Protein AF-P61550-F1 (afdb_monomer)

Secondary structure (DSSP, 8-state):
------------PPPHHHHHHHHHHHHHHHHHS-----PPEEEEEEEETTT--EEEEEEEETTT-SEEEEEEEGGGGSPPPPSSHHHHHT-SSTTTT---HHHHTT-TT-SSTT--TTTHHHHGGG--EEEEETT-SSSGGG-GGGTT-SSGGG--EE-STT--SB-SSEEEEEPPPPSS--TT-SSEEEEEEE-TT-GGGGG-EEEEEEE--SSS--EEEEEEEEEE-S---S---BSS-S--PPP---S--SS--TTS--S---------HHHHHHHHHHHHHHHHHHHHHH-HHHHTEEEEEEESSSP-EEEEE---PPEEESS-------B--EEEEES---EEE-TT--GGGSTTHHHHHTS-EEE--TT-EEEPPTT-EEEETTEEESEEETT--SS-EEEEEEEEE--EEEEHHHHHHTTS-TTSS-----PEETHHHHHHHHSSS--TTS-HHHHHHHHHHHHHHHHHHHHHHHHHHHHHHHHHTT-TT-HHHHHHHHHHHHHHHHHHTTSSEEETTEEEEEEETTEE-S-HHHHHHHHHHHHHHHHHHTS-HHHHHT---HHHHHHHHHHHHHHHHHHHHHHHHHHHHHHHHHHHHHHHHHHHHHHHHHHHHHHH--

Nearest PDB structures (foldseek):
  1lcs-assembly1_A  TM=7.302E-01  e=1.113E-08  Feline leukemia virus strain B/lambda-B1
  1aol-assembly1_A  TM=6.445E-01  e=1.196E-07  Friend murine leukemia virus
  7k75-assembly2_C  TM=4.325E-01  e=1.769E+00  Homo sapiens

Structure (mmCIF, N/CA/C/O backbone):
data_AF-P61550-F1
#
_entry.id   AF-P61550-F1
#
loop_
_atom_site.group_PDB
_atom_site.id
_atom_site.type_symbol
_atom_site.label_atom_id
_atom_site.label_alt_id
_atom_site.label_comp_id
_atom_site.label_asym_id
_atom_site.label_entity_id
_atom_site.label_seq_id
_atom_site.pdbx_PDB_ins_code
_atom_site.Cartn_x
_atom_site.Cartn_y
_atom_site.Cartn_z
_atom_site.occupancy
_atom_site.B_iso_or_equiv
_atom_site.auth_seq_id
_atom_site.auth_comp_id
_atom_site.auth_asym_id
_atom_site.auth_atom_id
_atom_site.pdbx_PDB_model_num
ATOM 1 N N . MET A 1 1 ? 62.932 -19.414 -42.073 1.00 36.44 1 MET A N 1
ATOM 2 C CA . MET A 1 1 ? 62.731 -20.661 -41.301 1.00 36.44 1 MET A CA 1
ATOM 3 C C . MET A 1 1 ? 61.234 -20.916 -41.275 1.00 36.44 1 MET A C 1
ATOM 5 O O . MET A 1 1 ? 60.504 -20.016 -40.884 1.00 36.44 1 MET A O 1
ATOM 9 N N . GLY A 1 2 ? 60.792 -22.019 -41.885 1.00 36.72 2 GLY A N 1
ATOM 10 C CA . GLY A 1 2 ? 59.408 -22.216 -42.334 1.00 36.72 2 GLY A CA 1
ATOM 11 C C . GLY A 1 2 ? 58.386 -22.452 -41.210 1.00 36.72 2 GLY A C 1
ATOM 12 O O . GLY A 1 2 ? 58.769 -22.903 -40.129 1.00 36.72 2 GLY A O 1
ATOM 13 N N . PRO A 1 3 ? 57.094 -22.169 -41.459 1.00 40.44 3 PRO A N 1
ATOM 14 C CA . PRO A 1 3 ? 56.015 -22.375 -40.505 1.00 40.44 3 PRO A CA 1
ATOM 15 C C . PRO A 1 3 ? 55.406 -23.776 -40.689 1.00 40.44 3 PRO A C 1
ATOM 17 O O . PRO A 1 3 ? 54.344 -23.924 -41.279 1.00 40.44 3 PRO A O 1
ATOM 20 N N . GLU A 1 4 ? 56.078 -24.815 -40.191 1.00 41.91 4 GLU A N 1
ATOM 21 C CA . GLU A 1 4 ? 55.542 -26.188 -40.144 1.00 41.91 4 GLU A CA 1
ATOM 22 C C . GLU A 1 4 ? 55.818 -26.856 -38.791 1.00 41.91 4 GLU A C 1
ATOM 24 O O . GLU A 1 4 ? 56.647 -27.742 -38.632 1.00 41.91 4 GLU A O 1
ATOM 29 N N . ALA A 1 5 ? 55.107 -26.388 -37.778 1.00 41.06 5 ALA A N 1
ATOM 30 C CA . ALA A 1 5 ? 54.723 -27.107 -36.566 1.00 41.06 5 ALA A CA 1
ATOM 31 C C . ALA A 1 5 ? 53.674 -26.161 -35.970 1.00 41.06 5 ALA A C 1
ATOM 33 O O . ALA A 1 5 ? 53.954 -24.981 -35.824 1.00 41.06 5 ALA A O 1
ATOM 34 N N . TRP A 1 6 ? 52.404 -26.479 -35.767 1.00 40.50 6 TRP A N 1
ATOM 35 C CA . TRP A 1 6 ? 51.869 -27.478 -34.865 1.00 40.50 6 TRP A CA 1
ATOM 36 C C . TRP A 1 6 ? 50.416 -27.747 -35.293 1.00 40.50 6 TRP A C 1
ATOM 38 O O . TRP A 1 6 ? 49.484 -27.151 -34.764 1.00 40.50 6 TRP A O 1
ATOM 48 N N . VAL A 1 7 ? 50.195 -28.650 -36.246 1.00 39.31 7 VAL A N 1
ATOM 49 C CA . VAL A 1 7 ? 48.870 -29.262 -36.434 1.00 39.31 7 VAL A CA 1
ATOM 50 C C . VAL A 1 7 ? 48.969 -30.667 -35.858 1.00 39.31 7 VAL A C 1
ATOM 52 O O . VAL A 1 7 ? 49.246 -31.628 -36.568 1.00 39.31 7 VAL A O 1
ATOM 55 N N . ARG A 1 8 ? 48.826 -30.797 -34.531 1.00 38.91 8 ARG A N 1
ATOM 56 C CA . ARG A 1 8 ? 48.573 -32.113 -33.931 1.00 38.91 8 ARG A CA 1
ATOM 57 C C . ARG A 1 8 ? 47.081 -32.416 -34.085 1.00 38.91 8 ARG A C 1
ATOM 59 O O . ARG A 1 8 ? 46.269 -31.670 -33.542 1.00 38.91 8 ARG A O 1
ATOM 66 N N . PRO A 1 9 ? 46.701 -33.485 -34.800 1.00 42.38 9 PRO A N 1
ATOM 67 C CA . PRO A 1 9 ? 45.305 -33.852 -34.961 1.00 42.38 9 PRO A CA 1
ATOM 68 C C . PRO A 1 9 ? 44.767 -34.426 -33.646 1.00 42.38 9 PRO A C 1
ATOM 70 O O . PRO A 1 9 ? 45.370 -35.333 -33.068 1.00 42.38 9 PRO A O 1
ATOM 73 N N . LEU A 1 10 ? 43.610 -33.924 -33.203 1.00 39.44 10 LEU A N 1
ATOM 74 C CA . LEU A 1 10 ? 42.775 -34.537 -32.167 1.00 39.44 10 LEU A CA 1
ATOM 75 C C . LEU A 1 10 ? 42.282 -35.908 -32.681 1.00 39.44 10 LEU A C 1
ATOM 77 O O . LEU A 1 10 ? 41.169 -36.065 -33.174 1.00 39.44 10 LEU A O 1
ATOM 81 N N . LYS A 1 11 ? 43.145 -36.925 -32.633 1.00 41.56 11 LYS A N 1
ATOM 82 C CA . LYS A 1 11 ? 42.772 -38.323 -32.860 1.00 41.56 11 LYS A CA 1
ATOM 83 C C . LYS A 1 11 ? 42.273 -38.901 -31.546 1.00 41.56 11 LYS A C 1
ATOM 85 O O . LYS A 1 11 ? 43.069 -39.439 -30.795 1.00 41.56 11 LYS A O 1
ATOM 90 N N . THR A 1 12 ? 40.971 -38.784 -31.315 1.00 46.16 12 THR A N 1
ATOM 91 C CA . THR A 1 12 ? 40.093 -39.863 -30.826 1.00 46.16 12 THR A CA 1
ATOM 92 C C . THR A 1 12 ? 38.707 -39.265 -30.616 1.00 46.16 12 THR A C 1
ATOM 94 O O . THR A 1 12 ? 38.490 -38.522 -29.662 1.00 46.16 12 THR A O 1
ATOM 97 N N . ALA A 1 13 ? 37.767 -39.576 -31.510 1.00 52.78 13 ALA A N 1
ATOM 98 C CA . ALA A 1 13 ? 36.353 -39.370 -31.224 1.00 52.78 13 ALA A CA 1
ATOM 99 C C . ALA A 1 13 ? 35.966 -40.277 -30.034 1.00 52.78 13 ALA A C 1
ATOM 101 O O . ALA A 1 13 ? 36.352 -41.453 -30.045 1.00 52.78 13 ALA A O 1
ATOM 102 N N . PRO A 1 14 ? 35.262 -39.767 -29.005 1.00 48.78 14 PRO A N 1
ATOM 103 C CA . PRO A 1 14 ? 34.853 -40.581 -27.867 1.00 48.78 14 PRO A CA 1
ATOM 104 C C . PRO A 1 14 ? 33.946 -41.717 -28.345 1.00 48.78 14 PRO A C 1
ATOM 106 O O . PRO A 1 14 ? 33.090 -41.533 -29.217 1.00 48.78 14 PRO A O 1
ATOM 109 N N . LYS A 1 15 ? 34.162 -42.919 -27.803 1.00 64.88 15 LYS A N 1
ATOM 110 C CA . LYS A 1 15 ? 33.383 -44.109 -28.175 1.00 64.88 15 LYS A CA 1
ATOM 111 C C . LYS A 1 15 ? 31.898 -43.842 -27.879 1.00 64.88 15 LYS A C 1
ATOM 113 O O . LYS A 1 15 ? 31.600 -43.184 -26.885 1.00 64.88 15 LYS A O 1
ATOM 118 N N . PRO A 1 16 ? 30.946 -44.371 -28.669 1.00 65.56 16 PRO A N 1
ATOM 119 C CA . PRO A 1 16 ? 29.524 -44.008 -28.578 1.00 65.56 16 PRO A CA 1
ATOM 120 C C . PRO A 1 16 ? 28.910 -44.147 -27.171 1.00 65.56 16 PRO A C 1
ATOM 122 O O . PRO A 1 16 ? 28.016 -43.383 -26.814 1.00 65.56 16 PRO A O 1
ATOM 125 N N . GLY A 1 17 ? 29.426 -45.048 -26.326 1.00 72.06 17 GLY A N 1
ATOM 126 C CA . GLY A 1 17 ? 28.998 -45.166 -24.925 1.00 72.06 17 GLY A CA 1
ATOM 127 C C . GLY A 1 17 ? 29.386 -43.982 -24.022 1.00 72.06 17 GLY A C 1
ATOM 128 O O . GLY A 1 17 ? 28.660 -43.671 -23.079 1.00 72.06 17 GLY A O 1
ATOM 129 N N . GLU A 1 18 ? 30.493 -43.291 -24.305 1.00 71.06 18 GLU A N 1
ATOM 130 C CA . GLU A 1 18 ? 30.941 -42.111 -23.549 1.00 71.06 18 GLU A CA 1
ATOM 131 C C . GLU A 1 18 ? 30.095 -40.881 -23.882 1.00 71.06 18 GLU A C 1
ATOM 133 O O . GLU A 1 18 ? 29.725 -40.136 -22.977 1.00 71.06 18 GLU A O 1
ATOM 138 N N . ALA A 1 19 ? 29.706 -40.714 -25.151 1.00 76.50 19 ALA A N 1
ATOM 139 C CA . ALA A 1 19 ? 28.818 -39.633 -25.575 1.00 76.50 19 ALA A CA 1
ATOM 140 C C . ALA A 1 19 ? 27.434 -39.740 -24.912 1.00 76.50 19 ALA A C 1
ATOM 142 O O . ALA A 1 19 ? 26.916 -38.745 -24.411 1.00 76.50 19 ALA A O 1
ATOM 143 N N . ILE A 1 20 ? 26.865 -40.949 -24.829 1.00 81.00 20 ILE A N 1
ATOM 144 C CA . ILE A 1 20 ? 25.572 -41.173 -24.161 1.00 81.00 20 ILE A CA 1
ATOM 145 C C . ILE A 1 20 ? 25.673 -40.869 -22.663 1.00 81.00 20 ILE A C 1
ATOM 147 O O . ILE A 1 20 ? 24.801 -40.188 -22.128 1.00 81.00 20 ILE A O 1
ATOM 151 N N . ARG A 1 21 ? 26.743 -41.312 -21.985 1.00 78.31 21 ARG A N 1
ATOM 152 C CA . ARG A 1 21 ? 26.976 -40.969 -20.571 1.00 78.31 21 ARG A CA 1
ATOM 153 C C . ARG A 1 21 ? 27.122 -39.467 -20.365 1.00 78.31 21 ARG A C 1
ATOM 155 O O . ARG A 1 21 ? 26.564 -38.956 -19.403 1.00 78.31 21 ARG A O 1
ATOM 162 N N . LEU A 1 22 ? 27.824 -38.769 -21.258 1.00 80.44 22 LEU A N 1
ATOM 163 C CA . LEU A 1 22 ? 27.987 -37.319 -21.183 1.00 80.44 22 LEU A CA 1
ATOM 164 C C . LEU A 1 22 ? 26.644 -36.600 -21.363 1.00 80.44 22 LEU A C 1
ATOM 166 O O . LEU A 1 22 ? 26.323 -35.723 -20.573 1.00 80.44 22 LEU A O 1
ATOM 170 N N . ILE A 1 23 ? 25.828 -37.008 -22.340 1.00 81.62 23 ILE A N 1
ATOM 171 C CA . ILE A 1 23 ? 24.492 -36.436 -22.568 1.00 81.62 23 ILE A CA 1
ATOM 172 C C . ILE A 1 23 ? 23.581 -36.690 -21.364 1.00 81.62 23 ILE A C 1
ATOM 174 O O . ILE A 1 23 ? 22.913 -35.765 -20.919 1.00 81.62 23 ILE A O 1
ATOM 178 N N . LEU A 1 24 ? 23.581 -37.904 -20.798 1.00 81.12 24 LEU A N 1
ATOM 179 C CA . LEU A 1 24 ? 22.814 -38.220 -19.588 1.00 81.12 24 LEU A CA 1
ATOM 180 C C . LEU A 1 24 ? 23.301 -37.422 -18.379 1.00 81.12 24 LEU A C 1
ATOM 182 O O . LEU A 1 24 ? 22.481 -36.962 -17.595 1.00 81.12 24 LEU A O 1
ATOM 186 N N . PHE A 1 25 ? 24.614 -37.234 -18.236 1.00 78.81 25 PHE A N 1
ATOM 187 C CA . PHE A 1 25 ? 25.193 -36.436 -17.159 1.00 78.81 25 PHE A CA 1
ATOM 188 C C . PHE A 1 25 ? 24.867 -34.950 -17.318 1.00 78.81 25 PHE A C 1
ATOM 190 O O . PHE A 1 25 ? 24.586 -34.299 -16.322 1.00 78.81 25 PHE A O 1
ATOM 197 N N . ILE A 1 26 ? 24.849 -34.421 -18.547 1.00 77.38 26 ILE A N 1
ATOM 198 C CA . ILE A 1 26 ? 24.396 -33.057 -18.856 1.00 77.38 26 ILE A CA 1
ATOM 199 C C . ILE A 1 26 ? 22.892 -32.925 -18.596 1.00 77.38 26 ILE A C 1
ATOM 201 O O . ILE A 1 26 ? 22.472 -31.960 -17.979 1.00 77.38 26 ILE A O 1
ATOM 205 N N . TYR A 1 27 ? 22.071 -33.900 -18.992 1.00 72.69 27 TYR A N 1
ATOM 206 C CA . TYR A 1 27 ? 20.633 -33.879 -18.706 1.00 72.69 27 TYR A CA 1
ATOM 207 C C . TYR A 1 27 ? 20.355 -33.936 -17.200 1.00 72.69 27 TYR A C 1
ATOM 209 O O . TYR A 1 27 ? 19.567 -33.143 -16.693 1.00 72.69 27 TYR A O 1
ATOM 217 N N . LEU A 1 28 ? 21.025 -34.835 -16.472 1.00 70.56 28 LEU A N 1
ATOM 218 C CA . LEU A 1 28 ? 20.901 -34.954 -15.020 1.00 70.56 28 LEU A CA 1
ATOM 219 C C . LEU A 1 28 ? 21.449 -33.715 -14.312 1.00 70.56 28 LEU A C 1
ATOM 221 O O . LEU A 1 28 ? 20.806 -33.233 -13.392 1.00 70.56 28 LEU A O 1
ATOM 225 N N . SER A 1 29 ? 22.581 -33.152 -14.736 1.00 64.75 29 SER A N 1
ATOM 226 C CA . SER A 1 29 ? 23.113 -31.933 -14.123 1.00 64.75 29 SER A CA 1
ATOM 227 C C . SER A 1 29 ? 22.269 -30.706 -14.466 1.00 64.75 29 SER A C 1
ATOM 229 O O . SER A 1 29 ? 22.030 -29.895 -13.588 1.00 64.75 29 SER A O 1
ATOM 231 N N . CYS A 1 30 ? 21.710 -30.579 -15.668 1.00 63.09 30 CYS A N 1
ATOM 232 C CA . CYS A 1 30 ? 20.816 -29.467 -16.000 1.00 63.09 30 CYS A CA 1
ATOM 233 C C . CYS A 1 30 ? 19.449 -29.555 -15.299 1.00 63.09 30 CYS A C 1
ATOM 235 O O . CYS A 1 30 ? 18.887 -28.512 -14.980 1.00 63.09 30 CYS A O 1
ATOM 237 N N . PHE A 1 31 ? 18.918 -30.756 -15.030 1.00 54.28 31 PHE A N 1
ATOM 238 C CA . PHE A 1 31 ? 17.661 -30.920 -14.280 1.00 54.28 31 PHE A CA 1
ATOM 239 C C . PHE A 1 31 ? 17.844 -30.956 -12.755 1.00 54.28 31 PHE A C 1
ATOM 241 O O . PHE A 1 31 ? 16.927 -30.566 -12.036 1.00 54.28 31 PHE A O 1
ATOM 248 N N . PHE A 1 32 ? 18.995 -31.423 -12.257 1.00 39.72 32 PHE A N 1
ATOM 249 C CA . PHE A 1 32 ? 19.267 -31.592 -10.823 1.00 39.72 32 PHE A CA 1
ATOM 250 C C . PHE A 1 32 ? 20.374 -30.699 -10.270 1.00 39.72 32 PHE A C 1
ATOM 252 O O . PHE A 1 32 ? 20.683 -30.836 -9.089 1.00 39.72 32 PHE A O 1
ATOM 259 N N . LEU A 1 33 ? 20.969 -29.779 -11.038 1.00 39.16 33 LEU A N 1
ATOM 260 C CA . LEU A 1 33 ? 21.680 -28.662 -10.419 1.00 39.16 33 LEU A CA 1
ATOM 261 C C . LEU A 1 33 ? 20.640 -27.960 -9.547 1.00 39.16 33 LEU A C 1
ATOM 263 O O . LEU A 1 33 ? 19.680 -27.406 -10.094 1.00 39.16 33 LEU A O 1
ATOM 267 N N . PRO A 1 34 ? 20.781 -27.987 -8.209 1.00 38.75 34 PRO A N 1
ATOM 268 C CA . PRO A 1 34 ? 19.988 -27.103 -7.398 1.00 38.75 34 PRO A CA 1
ATOM 269 C C . PRO A 1 34 ? 20.485 -25.724 -7.803 1.00 38.75 34 PRO A C 1
ATOM 271 O O . PRO A 1 34 ? 21.567 -25.290 -7.404 1.00 38.75 34 PRO A O 1
ATOM 274 N N . VAL A 1 35 ? 19.717 -25.041 -8.648 1.00 39.84 35 VAL A N 1
ATOM 275 C CA . VAL A 1 35 ? 19.732 -23.591 -8.659 1.00 39.84 35 VAL A CA 1
ATOM 276 C C . VAL A 1 35 ? 19.364 -23.244 -7.226 1.00 39.84 35 VAL A C 1
ATOM 278 O O . VAL A 1 35 ? 18.197 -23.225 -6.852 1.00 39.84 35 VAL A O 1
ATOM 281 N N . MET A 1 36 ? 20.380 -23.077 -6.381 1.00 30.58 36 MET A N 1
ATOM 282 C CA . MET A 1 36 ? 20.236 -22.481 -5.070 1.00 30.58 36 MET A CA 1
ATOM 283 C C . MET A 1 36 ? 19.961 -20.998 -5.309 1.00 30.58 36 MET A C 1
ATOM 285 O O . MET A 1 36 ? 20.756 -20.135 -4.953 1.00 30.58 36 MET A O 1
ATOM 289 N N . SER A 1 37 ? 18.824 -20.681 -5.933 1.00 45.16 37 SER A N 1
ATOM 290 C CA . SER A 1 37 ? 18.130 -19.460 -5.583 1.00 45.16 37 SER A CA 1
ATOM 291 C C . SER A 1 37 ? 17.804 -19.651 -4.113 1.00 45.16 37 SER A C 1
ATOM 293 O O . SER A 1 37 ? 16.988 -20.503 -3.765 1.00 45.16 37 SER A O 1
ATOM 295 N N . SER A 1 38 ? 18.527 -18.965 -3.232 1.00 51.50 38 SER A N 1
ATOM 296 C CA . SER A 1 38 ? 18.172 -18.914 -1.822 1.00 51.50 38 SER A CA 1
ATOM 297 C C . SER A 1 38 ? 16.704 -18.503 -1.746 1.00 51.50 38 SER A C 1
ATOM 299 O O . SER A 1 38 ? 16.388 -17.352 -2.051 1.00 51.50 38 SER A O 1
ATOM 301 N N . GLU A 1 39 ? 15.811 -19.443 -1.428 1.00 56.12 39 GLU A N 1
ATOM 302 C CA . GLU A 1 39 ? 14.389 -19.141 -1.312 1.00 56.12 39 GLU A CA 1
ATOM 303 C C . GLU A 1 39 ? 14.240 -17.986 -0.317 1.00 56.12 39 GLU A C 1
ATOM 305 O O . GLU A 1 39 ? 14.756 -18.073 0.811 1.00 56.12 39 GLU A O 1
ATOM 310 N N . PRO A 1 40 ? 13.615 -16.868 -0.725 1.00 64.56 40 PRO A N 1
ATOM 311 C CA . PRO A 1 40 ? 13.537 -15.697 0.122 1.00 64.56 40 PRO A CA 1
ATOM 312 C C . PRO A 1 40 ? 12.854 -16.059 1.442 1.00 64.56 40 PRO A C 1
ATOM 314 O O . PRO A 1 40 ? 11.851 -16.777 1.500 1.00 64.56 40 PRO A O 1
ATOM 317 N N . SER A 1 41 ? 13.438 -15.568 2.531 1.00 72.25 41 SER A N 1
ATOM 318 C CA . SER A 1 41 ? 12.784 -15.590 3.835 1.00 72.25 41 SER A CA 1
ATOM 319 C C . SER A 1 41 ? 11.905 -14.349 3.948 1.00 72.25 41 SER A C 1
ATOM 321 O O . SER A 1 41 ? 12.271 -13.272 3.480 1.00 72.25 41 SER A O 1
ATOM 323 N N . TYR A 1 42 ? 10.748 -14.503 4.570 1.00 81.69 42 TYR A N 1
ATOM 324 C CA . TYR A 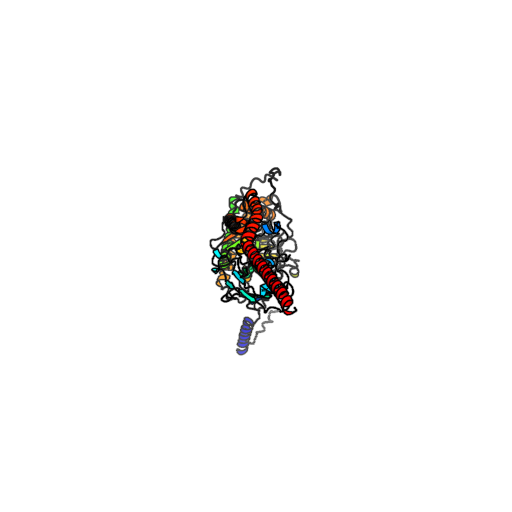1 42 ? 9.720 -13.494 4.769 1.00 81.69 42 TYR A CA 1
ATOM 325 C C . TYR A 1 42 ? 9.399 -13.363 6.256 1.00 81.69 42 TYR A C 1
ATOM 327 O O . TYR A 1 42 ? 9.543 -14.308 7.028 1.00 81.69 42 TYR A O 1
ATOM 335 N N . SER A 1 43 ? 8.961 -12.177 6.652 1.00 84.56 43 SER A N 1
ATOM 336 C CA . SER A 1 43 ? 8.356 -11.889 7.943 1.00 84.56 43 SER A CA 1
ATOM 337 C C . SER A 1 43 ? 6.869 -11.672 7.741 1.00 84.56 43 SER A C 1
ATOM 339 O O . SER A 1 43 ? 6.464 -10.800 6.976 1.00 84.56 43 SER A O 1
ATOM 341 N N . PHE A 1 44 ? 6.051 -12.447 8.428 1.00 90.69 44 PHE A N 1
ATOM 342 C CA . PHE A 1 44 ? 4.632 -12.186 8.550 1.00 90.69 44 PHE A CA 1
ATOM 343 C C . PHE A 1 44 ? 4.396 -11.384 9.825 1.00 90.69 44 PHE A C 1
ATOM 345 O O . PHE A 1 44 ? 4.855 -11.761 10.903 1.00 90.69 44 PHE A O 1
ATOM 352 N N . LEU A 1 45 ? 3.695 -10.264 9.693 1.00 90.12 45 LEU A N 1
ATOM 353 C CA . LEU A 1 45 ? 3.361 -9.353 10.777 1.00 90.12 45 LEU A CA 1
ATOM 354 C C . LEU A 1 45 ? 1.859 -9.394 11.016 1.00 90.12 45 LEU A C 1
ATOM 356 O O . LEU A 1 45 ? 1.092 -9.182 10.083 1.00 90.12 45 LEU A O 1
ATOM 360 N N . LEU A 1 46 ? 1.465 -9.619 1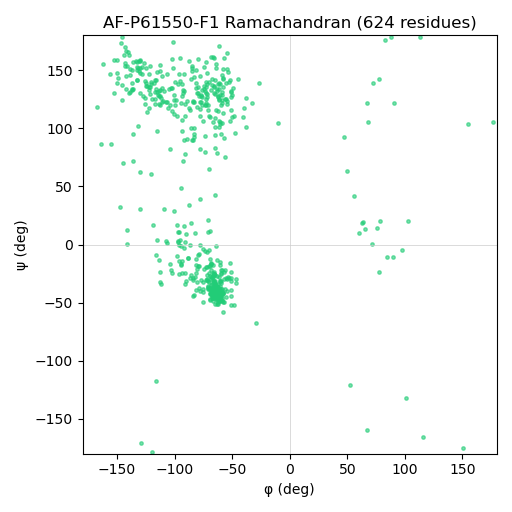2.264 1.00 92.06 46 LEU A N 1
ATOM 361 C CA . LEU A 1 46 ? 0.109 -9.427 12.756 1.00 92.06 46 LEU A CA 1
ATOM 362 C C . LEU A 1 46 ? 0.069 -8.088 13.495 1.00 92.06 46 LEU A C 1
ATOM 364 O O . LEU A 1 46 ? 0.710 -7.936 14.536 1.00 92.06 46 LEU A O 1
ATOM 368 N N . THR A 1 47 ? -0.652 -7.113 12.954 1.00 87.19 47 THR A N 1
ATOM 369 C CA . THR A 1 47 ? -0.707 -5.737 13.459 1.00 87.19 47 THR A CA 1
ATOM 370 C C . THR A 1 47 ? -2.125 -5.315 13.814 1.00 87.19 47 THR A C 1
ATOM 372 O O . THR A 1 47 ? -3.103 -5.795 13.251 1.00 87.19 47 THR A O 1
ATOM 375 N N . SER A 1 48 ? -2.250 -4.375 14.743 1.00 83.12 48 SER A N 1
ATOM 376 C CA . SER A 1 48 ? -3.487 -3.643 14.994 1.00 83.12 48 SER A CA 1
ATOM 377 C C . SER A 1 48 ? -3.878 -2.852 13.750 1.00 83.12 48 SER A C 1
ATOM 379 O O . SER A 1 48 ? -3.084 -2.045 13.266 1.00 83.12 48 SER A O 1
ATOM 381 N N . PHE A 1 49 ? -5.112 -3.032 13.279 1.00 80.12 49 PHE A N 1
ATOM 382 C CA . PHE A 1 49 ? -5.647 -2.255 12.159 1.00 80.12 49 PHE A CA 1
ATOM 383 C C . PHE A 1 49 ? -5.722 -0.757 12.492 1.00 80.12 49 PHE A C 1
ATOM 385 O O . PHE A 1 49 ? -5.461 0.095 11.650 1.00 80.12 49 PHE A O 1
ATOM 392 N N . THR A 1 50 ? -6.054 -0.424 13.742 1.00 68.00 50 THR A N 1
ATOM 393 C CA . THR A 1 50 ? -6.275 0.960 14.178 1.00 68.00 50 THR A CA 1
ATOM 394 C C . THR A 1 50 ? -4.981 1.690 14.521 1.00 68.00 50 THR A C 1
ATOM 396 O O . THR A 1 50 ? -4.819 2.844 14.134 1.00 68.00 50 THR A O 1
ATOM 399 N N . THR A 1 51 ? -4.056 1.033 15.230 1.00 67.31 51 THR A N 1
ATOM 400 C CA . THR A 1 51 ? -2.831 1.673 15.752 1.00 67.31 51 THR A CA 1
ATOM 401 C C . THR A 1 51 ? -1.566 1.330 14.964 1.00 67.31 51 THR A C 1
ATOM 403 O O . THR A 1 51 ? -0.542 1.986 15.131 1.00 67.31 51 THR A O 1
ATOM 406 N N . GLY A 1 52 ? -1.583 0.281 14.135 1.00 70.44 52 GLY A N 1
ATOM 407 C CA . GLY A 1 52 ? -0.385 -0.257 13.479 1.00 70.44 52 GLY A CA 1
ATOM 408 C C . GLY A 1 52 ? 0.579 -0.999 14.409 1.00 70.44 52 GLY A C 1
ATOM 409 O O . GLY A 1 52 ? 1.605 -1.501 13.950 1.00 70.44 52 GLY A O 1
ATOM 410 N N . ARG A 1 53 ? 0.264 -1.114 15.707 1.00 77.56 53 ARG A N 1
ATOM 411 C CA . ARG A 1 53 ? 1.070 -1.862 16.679 1.00 77.56 53 ARG A CA 1
ATOM 412 C C . ARG A 1 53 ? 1.195 -3.326 16.261 1.00 77.56 53 ARG A C 1
ATOM 414 O O . ARG A 1 53 ? 0.189 -3.975 16.008 1.00 77.56 53 ARG A O 1
ATOM 421 N N . VAL A 1 54 ? 2.411 -3.866 16.255 1.00 84.00 54 VAL A N 1
ATOM 422 C CA . VAL A 1 54 ? 2.648 -5.299 16.021 1.00 84.00 54 VAL A CA 1
ATOM 423 C C . VAL A 1 54 ? 2.213 -6.092 17.256 1.00 84.00 54 VAL A C 1
ATOM 425 O O . VAL A 1 54 ? 2.726 -5.866 18.352 1.00 84.00 54 VAL A O 1
ATOM 428 N N . PHE A 1 55 ? 1.262 -7.008 17.080 1.00 85.81 55 PHE A N 1
ATOM 429 C CA . PHE A 1 55 ? 0.825 -7.965 18.098 1.00 85.81 55 PHE A CA 1
ATOM 430 C C . PHE A 1 55 ? 1.730 -9.194 18.130 1.00 85.81 55 PHE A C 1
ATOM 432 O O . PHE A 1 55 ? 2.131 -9.640 19.201 1.00 85.81 55 PHE A O 1
ATOM 439 N N . ALA A 1 56 ? 2.066 -9.717 16.951 1.00 89.69 56 ALA A N 1
ATOM 440 C CA . ALA A 1 56 ? 2.982 -10.833 16.781 1.00 89.69 56 ALA A CA 1
ATOM 441 C C . ALA A 1 56 ? 3.662 -10.767 15.417 1.00 89.69 56 ALA A C 1
ATOM 443 O O . ALA A 1 56 ? 3.164 -10.155 14.471 1.00 89.69 56 ALA A O 1
ATOM 444 N N . ASN A 1 57 ? 4.803 -11.431 15.310 1.00 91.38 57 ASN A N 1
ATOM 445 C CA . ASN A 1 57 ? 5.481 -11.660 14.051 1.00 91.38 57 ASN A CA 1
ATOM 446 C C . ASN A 1 57 ? 5.963 -13.109 13.979 1.00 91.38 57 ASN A C 1
ATOM 448 O O . ASN A 1 57 ? 6.115 -13.787 14.991 1.00 91.38 57 ASN A O 1
ATOM 452 N N . THR A 1 58 ? 6.169 -13.598 12.766 1.00 89.94 58 THR A N 1
ATOM 453 C CA . THR A 1 58 ? 6.730 -14.926 12.533 1.00 89.94 58 THR A CA 1
ATOM 454 C C . THR A 1 58 ? 7.512 -14.922 11.233 1.00 89.94 58 THR A C 1
ATOM 456 O O . THR A 1 58 ? 7.193 -14.176 10.306 1.00 89.94 58 THR A O 1
ATOM 459 N N . THR A 1 59 ? 8.570 -15.719 11.167 1.00 87.25 59 THR A N 1
ATOM 460 C CA . THR A 1 59 ? 9.375 -15.852 9.957 1.00 87.25 59 THR A CA 1
ATOM 461 C C . THR A 1 59 ? 8.908 -17.062 9.162 1.00 87.25 59 THR A C 1
ATOM 463 O O . THR A 1 59 ? 8.565 -18.108 9.706 1.00 87.25 59 THR A O 1
ATOM 466 N N . TRP A 1 60 ? 8.881 -16.919 7.846 1.00 83.75 60 TRP A N 1
ATOM 467 C CA . TRP A 1 60 ? 8.477 -17.969 6.927 1.00 83.75 60 TRP A CA 1
ATOM 468 C C . TRP A 1 60 ? 9.406 -17.969 5.727 1.00 83.75 60 TRP A C 1
ATOM 470 O O . TRP A 1 60 ? 9.670 -16.921 5.146 1.00 83.75 60 TRP A O 1
ATOM 480 N N . ARG A 1 61 ? 9.918 -19.133 5.346 1.00 78.44 61 ARG A N 1
ATOM 481 C CA . ARG A 1 61 ? 10.748 -19.279 4.150 1.00 78.44 61 ARG A CA 1
ATOM 482 C C . ARG A 1 61 ? 9.883 -19.876 3.049 1.00 78.44 61 ARG A C 1
ATOM 484 O O . ARG A 1 61 ? 9.142 -20.822 3.313 1.00 78.44 61 ARG A O 1
ATOM 491 N N . ALA A 1 62 ? 9.965 -19.323 1.838 1.00 72.19 62 ALA A N 1
ATOM 492 C CA . ALA A 1 62 ? 9.324 -19.960 0.690 1.00 72.19 62 ALA A CA 1
ATOM 493 C C . ALA A 1 62 ? 9.784 -21.422 0.570 1.00 72.19 62 ALA A C 1
ATOM 495 O O . ALA A 1 62 ? 10.866 -21.754 1.038 1.00 72.19 62 ALA A O 1
ATOM 496 N N . GLY A 1 63 ? 8.914 -22.303 0.073 1.00 73.75 63 GLY A N 1
ATOM 497 C CA . GLY A 1 63 ? 9.203 -23.735 -0.086 1.00 73.75 63 GLY A CA 1
ATOM 498 C C . GLY A 1 63 ? 9.138 -24.594 1.187 1.00 73.75 63 GLY A C 1
ATOM 499 O O . GLY A 1 63 ? 8.860 -25.787 1.085 1.00 73.75 63 GLY A O 1
ATOM 500 N N . THR A 1 64 ? 9.308 -24.033 2.392 1.00 77.81 64 THR A N 1
ATOM 501 C CA . THR A 1 64 ? 9.425 -24.853 3.620 1.00 77.81 64 THR A CA 1
ATOM 502 C C . THR A 1 64 ? 8.095 -25.267 4.246 1.00 77.81 64 THR A C 1
ATOM 504 O O . THR A 1 64 ? 8.016 -26.322 4.872 1.00 77.81 64 THR A O 1
ATOM 507 N N . SER A 1 65 ? 7.043 -24.459 4.101 1.00 82.38 65 SER A N 1
ATOM 508 C CA . SER A 1 65 ? 5.716 -24.745 4.657 1.00 82.38 65 SER A CA 1
ATOM 509 C C . SER A 1 65 ? 4.611 -24.163 3.783 1.00 82.38 65 SER A C 1
ATOM 511 O O . SER A 1 65 ? 4.742 -23.054 3.263 1.00 82.38 65 SER A O 1
ATOM 513 N N . LYS A 1 66 ? 3.490 -24.886 3.673 1.00 86.81 66 LYS A N 1
ATOM 514 C CA . LYS A 1 66 ? 2.271 -24.421 2.986 1.00 86.81 66 LYS A CA 1
ATOM 515 C C . LYS A 1 66 ? 1.434 -23.451 3.828 1.00 86.81 66 LYS A C 1
ATOM 517 O O . LYS A 1 66 ? 0.467 -22.896 3.315 1.00 86.81 66 LYS A O 1
ATOM 522 N N . GLU A 1 67 ? 1.784 -23.269 5.100 1.00 91.19 67 GLU A N 1
ATOM 523 C CA . GLU A 1 67 ? 1.020 -22.476 6.065 1.00 91.19 67 GLU A CA 1
ATOM 524 C C . GLU A 1 67 ? 1.947 -21.716 7.026 1.00 91.19 67 GLU A C 1
ATOM 526 O O . GLU A 1 67 ? 3.077 -22.139 7.293 1.00 91.19 67 GLU A O 1
ATOM 531 N N . VAL A 1 68 ? 1.456 -20.596 7.559 1.00 92.12 68 VAL A N 1
ATOM 532 C CA . VAL A 1 68 ? 2.154 -19.762 8.550 1.00 92.12 68 VAL A CA 1
ATOM 533 C C . VAL A 1 68 ? 1.242 -19.551 9.740 1.00 92.12 68 VAL A C 1
ATOM 535 O O . VAL A 1 68 ? 0.113 -19.118 9.558 1.00 92.12 68 VAL A O 1
ATOM 538 N N . SER A 1 69 ? 1.712 -19.830 10.953 1.00 93.75 69 SER A N 1
ATOM 539 C CA . SER A 1 69 ? 0.886 -19.697 12.156 1.00 93.75 69 SER A CA 1
ATOM 540 C C . SER A 1 69 ? 1.446 -18.663 13.127 1.00 93.75 69 SER A C 1
ATOM 542 O O . SER A 1 69 ? 2.652 -18.609 13.364 1.00 93.75 69 SER A O 1
ATOM 544 N N . PHE A 1 70 ? 0.551 -17.869 13.708 1.00 93.88 70 PHE A N 1
ATOM 545 C CA . PHE A 1 70 ? 0.813 -16.961 14.817 1.00 93.88 70 PHE A CA 1
ATOM 546 C C . PHE A 1 70 ? 0.229 -17.552 16.093 1.00 93.88 70 PHE A C 1
ATOM 548 O O . PHE A 1 70 ? -0.930 -17.962 16.092 1.00 93.88 70 PHE A O 1
ATOM 555 N N . ALA A 1 71 ? 0.996 -17.532 17.179 1.00 91.62 71 ALA A N 1
ATOM 556 C CA . ALA A 1 71 ? 0.477 -17.763 18.520 1.00 91.62 71 ALA A CA 1
ATOM 557 C C . ALA A 1 71 ? 0.294 -16.408 19.206 1.00 91.62 71 ALA A C 1
ATOM 559 O O . ALA A 1 71 ? 1.259 -15.658 19.356 1.00 91.62 71 ALA A O 1
ATOM 560 N N . VAL A 1 72 ? -0.935 -16.088 19.600 1.00 91.25 72 VAL A N 1
ATOM 561 C CA . VAL A 1 72 ? -1.260 -14.857 20.332 1.00 91.25 72 VAL A CA 1
ATOM 562 C C . VAL A 1 72 ? -2.286 -15.140 21.415 1.00 91.25 72 VAL A C 1
ATOM 564 O O . VAL A 1 72 ? -2.941 -16.174 21.400 1.00 91.25 72 VAL A O 1
ATOM 567 N N . ASP A 1 73 ? -2.430 -14.227 22.367 1.00 88.56 73 ASP A N 1
ATOM 568 C CA . ASP A 1 73 ? -3.540 -14.262 23.314 1.00 88.56 73 ASP A CA 1
ATOM 569 C C . ASP A 1 73 ? -4.688 -13.389 22.792 1.00 88.56 73 ASP A C 1
ATOM 571 O O . ASP A 1 73 ? -4.441 -12.282 22.302 1.00 88.56 73 ASP A O 1
ATOM 575 N N . LEU A 1 74 ? -5.936 -13.859 22.911 1.00 88.69 74 LEU A N 1
ATOM 576 C CA . LEU A 1 74 ? -7.130 -13.113 22.491 1.00 88.69 74 LEU A CA 1
ATOM 577 C C . LEU A 1 74 ? -7.161 -11.696 23.074 1.00 88.69 74 LEU A C 1
ATOM 579 O O . LEU A 1 74 ? -7.504 -10.753 22.367 1.00 88.69 74 LEU A O 1
ATOM 583 N N . CYS A 1 75 ? -6.741 -11.536 24.330 1.00 83.12 75 CYS A N 1
ATOM 584 C CA . CYS A 1 75 ? -6.662 -10.248 25.011 1.00 83.12 75 CYS A CA 1
ATOM 585 C C . CYS A 1 75 ? -5.737 -9.255 24.289 1.00 83.12 75 CYS A C 1
ATOM 587 O O . CYS A 1 75 ? -6.045 -8.070 24.220 1.00 83.12 75 CYS A O 1
ATOM 589 N N . VAL A 1 76 ? -4.614 -9.714 23.725 1.00 84.12 76 VAL A N 1
ATOM 590 C CA . VAL A 1 76 ? -3.615 -8.836 23.084 1.00 84.12 76 VAL A CA 1
ATOM 591 C C . VAL A 1 76 ? -4.171 -8.151 21.833 1.00 84.12 76 VAL A C 1
ATOM 593 O O . VAL A 1 76 ? -3.700 -7.072 21.476 1.00 84.12 76 VAL A O 1
ATOM 596 N N . LEU A 1 77 ? -5.179 -8.747 21.190 1.00 86.00 77 LEU A N 1
ATOM 597 C CA . LEU A 1 77 ? -5.827 -8.180 20.007 1.00 86.00 77 LEU A CA 1
ATOM 598 C C . LEU A 1 77 ? -6.727 -6.983 20.341 1.00 86.00 77 LEU A C 1
ATOM 600 O O . LEU A 1 77 ? -7.036 -6.191 19.449 1.00 86.00 77 LEU A O 1
ATOM 604 N N . PHE A 1 78 ? -7.139 -6.831 21.601 1.00 78.75 78 PHE A N 1
ATOM 605 C CA . PHE A 1 78 ? -7.930 -5.694 22.058 1.00 78.75 78 PHE A CA 1
ATOM 606 C C . PHE A 1 78 ? -7.001 -4.590 22.589 1.00 78.75 78 PHE A C 1
ATOM 608 O O . PHE A 1 78 ? -6.099 -4.862 23.388 1.00 78.75 78 PHE A O 1
ATOM 615 N N . PRO A 1 79 ? -7.172 -3.335 22.143 1.00 63.69 79 PRO A N 1
ATOM 616 C CA . PRO A 1 79 ? -6.381 -2.221 22.648 1.00 63.69 79 PRO A CA 1
ATOM 617 C C . PRO A 1 79 ? -6.646 -1.975 24.137 1.00 63.69 79 PRO A C 1
ATOM 619 O O . PRO A 1 79 ? -7.724 -2.256 24.660 1.00 63.69 79 PRO A O 1
ATOM 622 N N . GLU A 1 80 ? -5.642 -1.438 24.833 1.00 60.38 80 GLU A N 1
ATOM 623 C CA . GLU A 1 80 ? -5.839 -0.955 26.200 1.00 60.38 80 GLU A CA 1
ATOM 624 C C . GLU A 1 80 ? -6.765 0.279 26.171 1.00 60.38 80 GLU A C 1
ATOM 626 O O . GLU A 1 80 ? -6.685 1.063 25.222 1.00 60.38 80 GLU A O 1
ATOM 631 N N . PRO A 1 81 ? -7.662 0.444 27.160 1.00 53.25 81 PRO A N 1
ATOM 632 C CA . PRO A 1 81 ? -8.628 1.522 27.177 1.00 53.25 81 PRO A CA 1
ATOM 633 C C . PRO A 1 81 ? -7.901 2.862 27.229 1.00 53.25 81 PRO A C 1
ATOM 635 O O . PRO A 1 81 ? -6.922 3.021 27.965 1.00 53.25 81 PRO A O 1
ATOM 638 N N . ALA A 1 82 ? -8.405 3.807 26.440 1.00 48.78 82 ALA A N 1
ATOM 639 C CA . ALA A 1 82 ? -8.028 5.210 26.503 1.00 48.78 82 ALA A CA 1
ATOM 640 C C . ALA A 1 82 ? -8.091 5.718 27.956 1.00 48.78 82 ALA A C 1
ATOM 642 O O . ALA A 1 82 ? -9.047 5.440 28.683 1.00 48.78 82 ALA A O 1
ATOM 643 N N . ARG A 1 83 ? -7.064 6.452 28.396 1.00 45.91 83 ARG A N 1
ATOM 644 C CA . ARG A 1 83 ? -6.980 7.010 29.756 1.00 45.91 83 ARG A CA 1
ATOM 645 C C . ARG A 1 83 ? -7.776 8.306 29.905 1.00 45.91 83 ARG A C 1
ATOM 647 O O . ARG A 1 83 ? -8.046 8.705 31.036 1.00 45.91 83 ARG A O 1
ATOM 654 N N . THR A 1 84 ? -8.135 8.970 28.803 1.00 46.12 84 THR A N 1
ATOM 655 C CA . THR A 1 84 ? -8.823 10.272 28.806 1.00 46.12 84 THR A CA 1
ATOM 656 C C . THR A 1 84 ? -10.061 10.289 27.899 1.00 46.12 84 THR A C 1
ATOM 658 O O . THR A 1 84 ? -10.127 9.595 26.886 1.00 46.12 84 THR A O 1
ATOM 661 N N . HIS A 1 85 ? -11.048 11.128 28.244 1.00 45.22 85 HIS A N 1
ATOM 662 C CA . HIS A 1 85 ? -12.246 11.367 27.420 1.00 45.22 85 HIS A CA 1
ATOM 663 C C . HIS A 1 85 ? -11.895 11.911 26.017 1.00 45.22 85 HIS A C 1
ATOM 665 O O . HIS A 1 85 ? -12.585 11.602 25.047 1.00 45.22 85 HIS A O 1
ATOM 671 N N . GLU A 1 86 ? -10.805 12.678 25.895 1.00 43.25 86 GLU A N 1
ATOM 672 C CA . GLU A 1 86 ? -10.272 13.163 24.611 1.00 43.25 86 GLU A CA 1
ATOM 673 C C . GLU A 1 86 ? -9.724 12.031 23.734 1.00 43.25 86 GLU A C 1
ATOM 675 O O . GLU A 1 86 ? -10.020 11.985 22.541 1.00 43.25 86 GLU A O 1
ATOM 680 N N . GLU A 1 87 ? -8.984 11.073 24.305 1.00 42.00 87 GLU A N 1
ATOM 681 C CA . GLU A 1 87 ? -8.537 9.883 23.567 1.00 42.00 87 GLU A CA 1
ATOM 682 C C . GLU A 1 87 ? -9.732 9.060 23.057 1.00 42.00 87 GLU A C 1
ATOM 684 O O . GLU A 1 87 ? -9.653 8.461 21.987 1.00 42.00 87 GLU A O 1
ATOM 689 N N . GLN A 1 88 ? -10.852 9.062 23.785 1.00 42.59 88 GLN A N 1
ATOM 690 C CA . GLN A 1 88 ? -12.039 8.266 23.474 1.00 42.59 88 GLN A CA 1
ATOM 691 C C . GLN A 1 88 ? -12.910 8.861 22.355 1.00 42.59 88 GLN A C 1
ATOM 693 O O . GLN A 1 88 ? -13.418 8.115 21.517 1.00 42.59 88 GLN A O 1
ATOM 698 N N . HIS A 1 89 ? -13.051 10.190 22.293 1.00 41.69 89 HIS A N 1
ATOM 699 C CA . HIS A 1 89 ? -13.776 10.872 21.210 1.00 41.69 89 HIS A CA 1
ATOM 700 C C . HIS A 1 89 ? -13.051 10.821 19.859 1.00 41.69 89 HIS A C 1
ATOM 702 O O . HIS A 1 89 ? -13.695 10.903 18.812 1.00 41.69 89 HIS A O 1
ATOM 708 N N . ASN A 1 90 ? -11.729 10.652 19.874 1.00 41.62 90 ASN A N 1
ATOM 709 C CA . ASN A 1 90 ? -10.900 10.752 18.678 1.00 41.62 90 ASN A CA 1
ATOM 710 C C . ASN A 1 90 ? -10.575 9.399 18.016 1.00 41.62 90 ASN A C 1
ATOM 712 O O . ASN A 1 90 ? -9.829 9.351 17.034 1.00 41.62 90 ASN A O 1
ATOM 716 N N . LEU A 1 91 ? -11.095 8.283 18.538 1.00 43.38 91 LEU A N 1
ATOM 717 C CA . LEU A 1 91 ? -10.838 6.966 17.958 1.00 43.38 91 LEU A CA 1
ATOM 718 C C . LEU A 1 91 ? -11.500 6.836 16.577 1.00 43.38 91 LEU A C 1
ATOM 720 O O . LEU A 1 91 ? -12.661 7.208 16.404 1.00 43.38 91 LEU A O 1
ATOM 724 N N . PRO A 1 92 ? -10.801 6.249 15.590 1.00 45.75 92 PRO A N 1
ATOM 725 C CA . PRO A 1 92 ? -11.291 6.169 14.214 1.00 45.75 92 PRO A CA 1
ATOM 726 C C . PRO A 1 92 ? -12.493 5.230 14.030 1.00 45.75 92 PRO A C 1
ATOM 728 O O . PRO A 1 92 ? -13.107 5.239 12.970 1.00 45.75 92 PRO A O 1
ATOM 731 N N . VAL A 1 93 ? -12.803 4.400 15.029 1.00 44.66 93 VAL A N 1
ATOM 732 C CA . VAL A 1 93 ? -13.857 3.381 14.989 1.00 44.66 93 VAL A CA 1
ATOM 733 C C . VAL A 1 93 ? -14.568 3.387 16.341 1.00 44.66 93 VAL A C 1
ATOM 735 O O . VAL A 1 93 ? -13.914 3.327 17.388 1.00 44.66 93 VAL A O 1
ATOM 738 N N . ILE A 1 94 ? -15.902 3.451 16.328 1.00 43.28 94 ILE A N 1
ATOM 739 C CA . ILE A 1 94 ? -16.727 3.387 17.543 1.00 43.28 94 ILE A CA 1
ATOM 740 C C . ILE A 1 94 ? -16.448 2.057 18.261 1.00 43.28 94 ILE A C 1
ATOM 742 O O . ILE A 1 94 ? -16.480 0.993 17.653 1.00 43.28 94 ILE A O 1
ATOM 746 N N . GLY A 1 95 ? -16.143 2.113 19.559 1.00 43.66 95 GLY A N 1
ATOM 747 C CA . GLY A 1 95 ? -15.851 0.930 20.377 1.00 43.66 95 GLY A CA 1
ATOM 748 C C . GLY A 1 95 ? -14.401 0.434 20.322 1.00 43.66 95 GLY A C 1
ATOM 749 O O . GLY A 1 95 ? -14.013 -0.344 21.184 1.00 43.66 95 GLY A O 1
ATOM 750 N N . ALA A 1 96 ? -13.555 0.921 19.406 1.00 41.94 96 ALA A N 1
ATOM 751 C CA . ALA A 1 96 ? -12.197 0.398 19.223 1.00 41.94 96 ALA A CA 1
ATOM 752 C C . ALA A 1 96 ? -11.153 0.854 20.257 1.00 41.94 96 ALA A C 1
ATOM 754 O O . ALA A 1 96 ? -10.006 0.458 20.139 1.00 41.94 96 ALA A O 1
ATOM 755 N N . GLY A 1 97 ? -11.484 1.679 21.249 1.00 38.09 97 GLY A N 1
ATOM 756 C CA . GLY A 1 97 ? -10.536 2.055 22.314 1.00 38.09 97 GLY A CA 1
ATOM 757 C C . GLY A 1 97 ? -11.159 2.153 23.700 1.00 38.09 97 GLY A C 1
ATOM 758 O O . GLY A 1 97 ? -10.517 2.631 24.628 1.00 38.09 97 GLY A O 1
ATOM 759 N N . SER A 1 98 ? -12.389 1.659 23.856 1.00 42.25 98 SER A N 1
ATOM 760 C CA . SER A 1 98 ? -13.025 1.483 25.163 1.00 42.25 98 SER A CA 1
ATOM 761 C C . SER A 1 98 ? -13.608 0.085 25.337 1.00 42.25 98 SER A C 1
ATOM 763 O O . SER A 1 98 ? -14.611 -0.080 26.034 1.00 42.25 98 SER A O 1
ATOM 765 N N . VAL A 1 99 ? -13.007 -0.935 24.713 1.00 50.06 99 VAL A N 1
ATOM 766 C CA . VAL A 1 99 ? -13.310 -2.309 25.121 1.00 50.06 99 VAL A CA 1
ATOM 767 C C . VAL A 1 99 ? -12.628 -2.538 26.466 1.00 50.06 99 VAL A C 1
ATOM 769 O O . VAL A 1 99 ? -11.543 -3.105 26.551 1.00 50.06 99 VAL A O 1
ATOM 772 N N . ASP A 1 100 ? -13.252 -2.051 27.537 1.00 51.97 100 ASP A N 1
ATOM 773 C CA . ASP A 1 100 ? -13.021 -2.642 28.842 1.00 51.97 100 ASP A CA 1
ATOM 774 C C . ASP A 1 100 ? -13.755 -3.980 28.836 1.00 51.97 100 ASP A C 1
ATOM 776 O O . ASP A 1 100 ? -14.957 -4.063 29.101 1.00 51.97 100 ASP A O 1
ATOM 780 N N . LEU A 1 101 ? -13.031 -5.046 28.485 1.00 58.72 101 LEU A N 1
ATOM 781 C CA . LEU A 1 101 ? -13.567 -6.399 28.569 1.00 58.72 101 LEU A CA 1
ATOM 782 C C . LEU A 1 101 ? -14.082 -6.661 29.990 1.00 58.72 101 LEU A C 1
ATOM 784 O O . LEU A 1 101 ? -15.057 -7.386 30.154 1.00 58.72 101 LEU A O 1
ATOM 788 N N . ALA A 1 102 ? -13.498 -6.028 31.016 1.00 50.81 102 ALA A N 1
ATOM 789 C CA . ALA A 1 102 ? -13.976 -6.147 32.385 1.00 50.81 102 ALA A CA 1
ATOM 790 C C . ALA A 1 102 ? -15.377 -5.562 32.573 1.00 50.81 102 ALA A C 1
ATOM 792 O O . ALA A 1 102 ? -16.219 -6.244 33.158 1.00 50.81 102 ALA A O 1
ATOM 793 N N . ALA A 1 103 ? -15.670 -4.392 32.003 1.00 51.03 103 ALA A N 1
ATOM 794 C CA . ALA A 1 103 ? -17.018 -3.830 32.007 1.00 51.03 103 ALA A CA 1
ATOM 795 C C . ALA A 1 103 ? -18.028 -4.757 31.304 1.00 51.03 103 ALA A C 1
ATOM 797 O O . ALA A 1 103 ? -19.122 -4.967 31.826 1.00 51.03 103 ALA A O 1
ATOM 798 N N . GLY A 1 104 ? -17.639 -5.384 30.184 1.00 50.59 104 GLY A N 1
ATOM 799 C CA . GLY A 1 104 ? -18.469 -6.362 29.463 1.00 50.59 104 GLY A CA 1
ATOM 800 C C . GLY A 1 104 ? -18.834 -7.609 30.284 1.00 50.59 104 GLY A C 1
ATOM 801 O O . GLY A 1 104 ? -19.903 -8.180 30.092 1.00 50.59 104 GLY A O 1
ATOM 802 N N . PHE A 1 105 ? -17.993 -7.994 31.249 1.00 50.41 105 PHE A N 1
ATOM 803 C CA . PHE A 1 105 ? -18.264 -9.076 32.206 1.00 50.41 105 PHE A CA 1
ATOM 804 C C . PHE A 1 105 ? -18.834 -8.588 33.555 1.00 50.41 105 PHE A C 1
ATOM 806 O O . PHE A 1 105 ? -18.906 -9.363 34.508 1.00 50.41 105 PHE A O 1
ATOM 813 N N . GLY A 1 106 ? -19.238 -7.317 33.673 1.00 47.19 106 GLY A N 1
ATOM 814 C CA . GLY A 1 106 ? -19.816 -6.768 34.907 1.00 47.19 106 GLY A CA 1
ATOM 815 C C . GLY A 1 106 ? -18.797 -6.420 36.001 1.00 47.19 106 GLY A C 1
ATOM 816 O O . GLY A 1 106 ? -19.154 -6.316 37.175 1.00 47.19 106 GLY A O 1
ATOM 817 N N . HIS A 1 107 ? -17.524 -6.230 35.654 1.00 44.34 107 HIS A N 1
ATOM 818 C CA . HIS A 1 107 ? -16.493 -5.735 36.565 1.00 44.34 107 HIS A CA 1
ATOM 819 C C . HIS A 1 107 ? -16.277 -4.228 36.364 1.00 44.34 107 HIS A C 1
ATOM 821 O O . HIS A 1 107 ? -15.728 -3.797 35.356 1.00 44.34 107 HIS A O 1
ATOM 827 N N . SER A 1 108 ? -16.681 -3.420 37.347 1.00 39.06 108 SER A N 1
ATOM 828 C CA . SER A 1 108 ? -16.412 -1.976 37.372 1.00 39.06 108 SER A CA 1
ATOM 829 C C . SER A 1 108 ? -14.972 -1.700 37.830 1.00 39.06 108 SER A C 1
ATOM 831 O O . SER A 1 108 ? -14.562 -2.187 38.885 1.00 39.06 108 SER A O 1
ATOM 833 N N . GLY A 1 109 ? -14.204 -0.916 37.062 1.00 40.66 109 GLY A N 1
ATOM 834 C CA . GLY A 1 109 ? -12.958 -0.291 37.538 1.00 40.66 109 GLY A CA 1
ATOM 835 C C . GLY A 1 109 ? -11.627 -0.917 37.099 1.00 40.66 109 GLY A C 1
ATOM 836 O O . GLY A 1 109 ? -10.604 -0.663 37.736 1.00 40.66 109 GLY A O 1
ATOM 837 N N . SER A 1 110 ? -11.580 -1.711 36.026 1.00 40.56 110 SER A N 1
ATOM 838 C CA . SER A 1 110 ? -10.296 -2.165 35.477 1.00 40.56 110 SER A CA 1
ATOM 839 C C . SER A 1 110 ? -9.615 -1.059 34.659 1.00 40.56 110 SER A C 1
ATOM 841 O O . SER A 1 110 ? -10.074 -0.704 33.582 1.00 40.56 110 SER A O 1
ATOM 843 N N . GLN A 1 111 ? -8.439 -0.585 35.088 1.00 42.16 111 GLN A N 1
ATOM 844 C CA . GLN A 1 111 ? -7.575 0.318 34.295 1.00 42.16 111 GLN A CA 1
ATOM 845 C C . GLN A 1 111 ? -6.934 -0.357 33.063 1.00 42.16 111 GLN A C 1
ATOM 847 O O . GLN A 1 111 ? -5.973 0.150 32.486 1.00 42.16 111 GLN A O 1
ATOM 852 N N . THR A 1 112 ? -7.376 -1.559 32.695 1.00 45.56 112 THR A N 1
ATOM 853 C CA . THR A 1 112 ? -6.696 -2.402 31.715 1.00 45.56 112 THR A CA 1
ATOM 854 C C . THR A 1 112 ? -7.702 -3.130 30.836 1.00 45.56 112 THR A C 1
ATOM 856 O O . THR A 1 112 ? -8.641 -3.718 31.358 1.00 45.56 112 THR A O 1
ATOM 859 N N . GLY A 1 113 ? -7.493 -3.144 29.518 1.00 57.56 113 GLY A N 1
ATOM 860 C CA . GLY A 1 113 ? -8.514 -3.603 28.557 1.00 57.56 113 GLY A CA 1
ATOM 861 C C . GLY A 1 113 ? -8.987 -5.034 28.755 1.00 57.56 113 GLY A C 1
ATOM 862 O O . GLY A 1 113 ? -10.102 -5.357 28.381 1.00 57.56 113 GLY A O 1
ATOM 863 N N . CYS A 1 114 ? -8.185 -5.873 29.412 1.00 63.22 114 CYS A N 1
ATOM 864 C CA . CYS A 1 114 ? -8.513 -7.274 29.670 1.00 63.22 114 CYS A CA 1
ATOM 865 C C . CYS A 1 114 ? -8.875 -7.589 31.124 1.00 63.22 114 CYS A C 1
ATOM 867 O O . CYS A 1 114 ? -9.084 -8.752 31.454 1.00 63.22 114 CYS A O 1
ATOM 869 N N . GLY A 1 115 ? -8.926 -6.603 32.022 1.00 62.59 115 GLY A N 1
ATOM 870 C CA . GLY A 1 115 ? -9.129 -6.890 33.441 1.00 62.59 115 GLY A CA 1
ATOM 871 C C . GLY A 1 115 ? -7.963 -7.630 34.103 1.00 62.59 115 GLY A C 1
ATOM 872 O O . GLY A 1 115 ? -6.818 -7.625 33.642 1.00 62.59 115 GLY A O 1
ATOM 873 N N . SER A 1 116 ? -8.264 -8.265 35.237 1.00 61.84 116 SER A N 1
ATOM 874 C CA . SER A 1 116 ? -7.327 -9.141 35.945 1.00 61.84 116 SER A CA 1
ATOM 875 C C . SER A 1 116 ? -7.351 -10.563 35.371 1.00 61.84 116 SER A C 1
ATOM 877 O O . SER A 1 116 ? -8.390 -11.033 34.906 1.00 61.84 116 SER A O 1
ATOM 879 N N . SER A 1 117 ? -6.242 -11.301 35.512 1.00 56.16 117 SER A N 1
ATOM 880 C CA . SER A 1 117 ? -6.151 -12.715 35.102 1.00 56.16 117 SER A CA 1
ATOM 881 C C . SER A 1 117 ? -7.098 -13.652 35.867 1.00 56.16 117 SER A C 1
ATOM 883 O O . SER A 1 117 ? -7.294 -14.796 35.471 1.00 56.16 117 SER A O 1
ATOM 885 N N . LYS A 1 118 ? -7.687 -13.189 36.980 1.00 58.78 118 LYS A N 1
ATOM 886 C CA . LYS A 1 118 ? -8.690 -13.929 37.764 1.00 58.78 118 LYS A CA 1
ATOM 887 C C . LYS A 1 118 ? -10.137 -13.525 37.451 1.00 58.78 118 LYS A C 1
ATOM 889 O O . LYS A 1 118 ? -11.037 -14.197 37.941 1.00 58.78 118 LYS A O 1
ATOM 894 N N . GLY A 1 119 ? -10.353 -12.454 36.686 1.00 69.44 119 GLY A N 1
ATOM 895 C CA . GLY A 1 119 ? -11.674 -11.919 36.350 1.00 69.44 119 GLY A CA 1
ATOM 896 C C . GLY A 1 119 ? -11.953 -12.004 34.852 1.00 69.44 119 GLY A C 1
ATOM 897 O O . GLY A 1 119 ? -11.975 -13.094 34.282 1.00 69.44 119 GLY A O 1
ATOM 898 N N . ALA A 1 120 ? -12.130 -10.841 34.225 1.00 68.88 120 ALA A N 1
ATOM 899 C CA . ALA A 1 120 ? -12.542 -10.678 32.829 1.00 68.88 120 ALA A CA 1
ATOM 900 C C . ALA A 1 120 ? -11.715 -11.492 31.824 1.00 68.88 120 ALA A C 1
ATOM 902 O O . ALA A 1 120 ? -12.281 -12.165 30.967 1.00 68.88 120 ALA A O 1
ATOM 903 N N . GLU A 1 121 ? -10.384 -11.496 31.963 1.00 79.44 121 GLU A N 1
ATOM 904 C CA . GLU A 1 121 ? -9.512 -12.244 31.057 1.00 79.44 121 GLU A CA 1
ATOM 905 C C . GLU A 1 121 ? -9.795 -13.748 31.122 1.00 79.44 121 GLU A C 1
ATOM 907 O O . GLU A 1 121 ? -9.840 -14.412 30.095 1.00 79.44 121 GLU A O 1
ATOM 912 N N . LYS A 1 122 ? -10.046 -14.296 32.314 1.00 78.56 122 LYS A N 1
ATOM 913 C CA . LYS A 1 122 ? -10.413 -15.708 32.463 1.00 78.56 122 LYS A CA 1
ATOM 914 C C . LYS A 1 122 ? -11.813 -15.993 31.910 1.00 78.56 122 LYS A C 1
ATOM 916 O O . LYS A 1 122 ? -12.044 -17.078 31.388 1.00 78.56 122 LYS A O 1
ATOM 921 N N . GLY A 1 123 ? -12.730 -15.027 31.996 1.00 79.38 123 GLY A N 1
ATOM 922 C CA . GLY A 1 123 ? -14.080 -15.125 31.431 1.00 79.38 123 GLY A CA 1
ATOM 923 C C . GLY A 1 123 ? -14.093 -15.348 29.916 1.00 79.38 123 GLY A C 1
ATOM 924 O O . GLY A 1 123 ? -14.936 -16.094 29.418 1.00 79.38 123 GLY A O 1
ATOM 925 N N . LEU A 1 124 ? -13.112 -14.794 29.194 1.00 83.75 124 LEU A N 1
ATOM 926 C CA . LEU A 1 124 ? -12.969 -14.969 27.743 1.00 83.75 124 LEU A CA 1
ATOM 927 C C . LEU A 1 124 ? -12.794 -16.427 27.295 1.00 83.75 124 LEU A C 1
ATOM 929 O O . LEU A 1 124 ? -13.119 -16.741 26.152 1.00 83.75 124 LEU A O 1
ATOM 933 N N . GLN A 1 125 ? -12.348 -17.328 28.178 1.00 84.75 125 GLN A N 1
ATOM 934 C CA . GLN A 1 125 ? -12.183 -18.753 27.855 1.00 84.75 125 GLN A CA 1
ATOM 935 C C . GLN A 1 125 ? -13.506 -19.409 27.427 1.00 84.75 125 GLN A C 1
ATOM 937 O O . GLN A 1 125 ? -13.500 -20.386 26.680 1.00 84.75 125 GLN A O 1
ATOM 942 N N . ASN A 1 126 ? -14.636 -18.856 27.883 1.00 84.06 126 ASN A N 1
ATOM 943 C CA . ASN A 1 126 ? -15.980 -19.365 27.610 1.00 84.06 126 ASN A CA 1
ATOM 944 C C . ASN A 1 126 ? -16.770 -18.507 26.608 1.00 84.06 126 ASN A C 1
ATOM 946 O O . ASN A 1 126 ? -17.935 -18.800 26.359 1.00 84.06 126 ASN A O 1
ATOM 950 N N . VAL A 1 127 ? -16.183 -17.434 26.069 1.00 86.75 127 VAL A N 1
ATOM 951 C CA . VAL A 1 127 ? -16.876 -16.512 25.156 1.00 86.75 127 VAL A CA 1
ATOM 952 C C . VAL A 1 127 ? -16.453 -16.795 23.738 1.00 86.75 127 VAL A C 1
ATOM 954 O O . VAL A 1 127 ? -15.294 -16.589 23.408 1.00 86.75 127 VAL A O 1
ATOM 957 N N . ASP A 1 128 ? -17.366 -17.240 22.884 1.00 91.44 128 ASP A N 1
ATOM 958 C CA . ASP A 1 128 ? -17.082 -17.429 21.464 1.00 91.44 128 ASP A CA 1
ATOM 959 C C . ASP A 1 128 ? -16.815 -16.117 20.729 1.00 91.44 128 ASP A C 1
ATOM 961 O O . ASP A 1 128 ? -17.121 -15.033 21.211 1.00 91.44 128 ASP A O 1
ATOM 965 N N . PHE A 1 129 ? -16.193 -16.207 19.561 1.00 92.62 129 PHE A N 1
ATOM 966 C CA . PHE A 1 129 ? -15.941 -15.053 18.711 1.00 92.62 129 PHE A CA 1
ATOM 967 C C . PHE A 1 129 ? -16.063 -15.429 17.239 1.00 92.62 129 PHE A C 1
ATOM 969 O O . PHE A 1 129 ? -16.027 -16.605 16.864 1.00 92.62 129 PHE A O 1
ATOM 976 N N . TYR A 1 130 ? -16.199 -14.412 16.400 1.00 94.75 130 TYR A N 1
ATOM 977 C CA . TYR A 1 130 ? -16.341 -14.556 14.960 1.00 94.75 130 TYR A CA 1
ATOM 978 C C . TYR A 1 130 ? -15.580 -13.463 14.214 1.00 94.75 130 TYR A C 1
ATOM 980 O O . TYR A 1 130 ? -15.294 -12.402 14.771 1.00 94.75 130 TYR A O 1
ATOM 988 N N . LEU A 1 131 ? -15.179 -13.763 12.977 1.00 96.12 131 LEU A N 1
ATOM 989 C CA . LEU A 1 131 ? -14.383 -12.876 12.142 1.00 96.12 131 LEU A CA 1
ATOM 990 C C . LEU A 1 131 ? -15.042 -12.620 10.789 1.00 96.12 131 LEU A C 1
ATOM 992 O O . LEU A 1 131 ? -15.529 -13.543 10.121 1.00 96.12 131 LEU A O 1
ATOM 996 N N . CYS A 1 132 ? -14.924 -11.371 10.345 1.00 94.94 132 CYS A N 1
ATOM 997 C CA . CYS A 1 132 ? -15.315 -10.933 9.012 1.00 94.94 132 CYS A CA 1
ATOM 998 C C . CYS A 1 132 ? -14.112 -10.330 8.272 1.00 94.94 132 CYS A C 1
ATOM 1000 O O . CYS A 1 132 ? -13.337 -9.568 8.862 1.00 94.94 132 CYS A O 1
ATOM 1002 N N . PRO A 1 133 ? -13.906 -10.686 6.995 1.00 93.62 133 PRO A N 1
ATOM 1003 C CA . PRO A 1 133 ? -12.768 -10.218 6.224 1.00 93.62 133 PRO A CA 1
ATOM 1004 C C . PRO A 1 133 ? -13.034 -8.811 5.678 1.00 93.62 133 PRO A C 1
ATOM 1006 O O . PRO A 1 133 ? -14.073 -8.547 5.082 1.00 93.62 133 PRO A O 1
ATOM 1009 N N . GLY A 1 134 ? -12.062 -7.909 5.786 1.00 87.88 134 GLY A N 1
ATOM 1010 C CA . GLY A 1 134 ? -12.189 -6.542 5.269 1.00 87.88 134 GLY A CA 1
ATOM 1011 C C . GLY A 1 134 ? -12.236 -6.449 3.740 1.00 87.88 134 GLY A C 1
ATOM 1012 O O . GLY A 1 134 ? -12.672 -5.441 3.189 1.00 87.88 134 GLY A O 1
ATOM 1013 N N . ASN A 1 135 ? -11.820 -7.503 3.036 1.00 84.50 135 ASN A N 1
ATOM 1014 C CA . ASN A 1 135 ? -11.906 -7.638 1.581 1.00 84.50 135 ASN A CA 1
ATOM 1015 C C . ASN A 1 135 ? -13.094 -8.509 1.131 1.00 84.50 135 ASN A C 1
ATOM 1017 O O . ASN A 1 135 ? -13.021 -9.152 0.083 1.00 84.50 135 ASN A O 1
ATOM 1021 N N . HIS A 1 136 ? -14.175 -8.546 1.916 1.00 88.50 136 HIS A N 1
ATOM 1022 C CA . HIS A 1 136 ? -15.370 -9.324 1.598 1.00 88.50 136 HIS A CA 1
ATOM 1023 C C . HIS A 1 136 ? -15.905 -9.015 0.177 1.00 88.50 136 HIS A C 1
ATOM 1025 O O . HIS A 1 136 ? -15.884 -7.852 -0.240 1.00 88.50 136 HIS A O 1
ATOM 1031 N N . PRO A 1 137 ? -16.377 -10.007 -0.606 1.00 85.50 137 PRO A N 1
ATOM 1032 C CA . PRO A 1 137 ? -16.892 -9.766 -1.958 1.00 85.50 137 PRO A CA 1
ATOM 1033 C C . PRO A 1 137 ? -18.060 -8.778 -1.988 1.00 85.50 137 PRO A C 1
ATOM 1035 O O . PRO A 1 137 ? -18.080 -7.889 -2.836 1.00 85.50 137 PRO A O 1
ATOM 1038 N N . ASP A 1 138 ? -18.981 -8.899 -1.029 1.00 85.69 138 ASP A N 1
ATOM 1039 C CA . ASP A 1 138 ? -20.039 -7.914 -0.814 1.00 85.69 138 ASP A CA 1
ATOM 1040 C C . ASP A 1 138 ? -19.462 -6.626 -0.210 1.00 85.69 138 ASP A C 1
ATOM 1042 O O . ASP A 1 138 ? -18.773 -6.658 0.813 1.00 85.69 138 ASP A O 1
ATOM 1046 N N . ALA A 1 139 ? -19.749 -5.496 -0.855 1.00 82.00 139 ALA A N 1
ATOM 1047 C CA . ALA A 1 139 ? -19.331 -4.177 -0.410 1.00 82.00 139 ALA A CA 1
ATOM 1048 C C . ALA A 1 139 ? -19.999 -3.760 0.909 1.00 82.00 139 ALA A C 1
ATOM 1050 O O . ALA A 1 139 ? -19.385 -2.991 1.649 1.00 82.00 139 ALA A O 1
ATOM 1051 N N . SER A 1 140 ? -21.200 -4.273 1.218 1.00 84.38 140 SER A N 1
ATOM 1052 C CA . SER A 1 140 ? -21.893 -4.018 2.492 1.00 84.38 140 SER A CA 1
ATOM 1053 C C . SER A 1 140 ? -21.029 -4.449 3.687 1.00 84.38 140 SER A C 1
ATOM 1055 O O . SER A 1 140 ? -20.836 -3.687 4.626 1.00 84.38 140 SER A O 1
ATOM 1057 N N . CYS A 1 141 ? -20.372 -5.606 3.577 1.00 88.88 141 CYS A N 1
ATOM 1058 C CA . CYS A 1 141 ? -19.504 -6.191 4.597 1.00 88.88 141 CYS A CA 1
ATOM 1059 C C . CYS A 1 141 ? -18.140 -5.500 4.759 1.00 88.88 141 CYS A C 1
ATOM 1061 O O . CYS A 1 141 ? -17.373 -5.849 5.650 1.00 88.88 141 CYS A O 1
ATOM 1063 N N . ARG A 1 142 ? -17.786 -4.519 3.920 1.00 83.44 142 ARG A N 1
ATOM 1064 C CA . ARG A 1 142 ? -16.492 -3.809 4.018 1.00 83.44 142 ARG A CA 1
ATOM 1065 C C . ARG A 1 142 ? -16.525 -2.635 4.997 1.00 83.44 142 ARG A C 1
ATOM 1067 O O . ARG A 1 142 ? -15.675 -1.745 4.923 1.00 83.44 142 ARG A O 1
ATOM 1074 N N . ASP A 1 143 ? -17.506 -2.620 5.893 1.00 78.69 143 ASP A N 1
ATOM 1075 C CA . ASP A 1 143 ? -17.694 -1.557 6.866 1.00 78.69 143 ASP A CA 1
ATOM 1076 C C . ASP A 1 143 ? -16.727 -1.673 8.058 1.00 78.69 143 ASP A C 1
ATOM 1078 O O . ASP A 1 143 ? -16.851 -2.553 8.907 1.00 78.69 143 ASP A O 1
ATOM 1082 N N . THR A 1 144 ? -15.774 -0.743 8.158 1.00 77.44 144 THR A N 1
ATOM 1083 C CA . THR A 1 144 ? -14.855 -0.635 9.306 1.00 77.44 144 THR A CA 1
ATOM 1084 C C . THR A 1 144 ? -15.577 -0.251 10.610 1.00 77.44 144 THR A C 1
ATOM 1086 O O . THR A 1 144 ? -15.082 -0.590 11.681 1.00 77.44 144 THR A O 1
ATOM 1089 N N . TYR A 1 145 ? -16.754 0.386 10.492 1.00 71.56 145 TYR A N 1
ATOM 1090 C CA . TYR A 1 145 ? -17.846 0.567 11.465 1.00 71.56 145 TYR A CA 1
ATOM 1091 C C . TYR A 1 145 ? -17.998 -0.543 12.482 1.00 71.56 145 TYR A C 1
ATOM 1093 O O . TYR A 1 145 ? -17.800 -0.423 13.691 1.00 71.56 145 TYR A O 1
ATOM 1101 N N . GLN A 1 146 ? -18.390 -1.661 11.897 1.00 80.88 146 GLN A N 1
ATOM 1102 C CA . GLN A 1 146 ? -18.892 -2.825 12.586 1.00 80.88 146 GLN A CA 1
ATOM 1103 C C . GLN A 1 146 ? -17.870 -3.952 12.518 1.00 80.88 146 GLN A C 1
ATOM 1105 O O . GLN A 1 146 ? -18.235 -5.124 12.486 1.00 80.88 146 GLN A O 1
ATOM 1110 N N . PHE A 1 147 ? -16.577 -3.607 12.475 1.00 86.06 147 PHE A N 1
ATOM 1111 C CA . PHE A 1 147 ? -15.481 -4.572 12.392 1.00 86.06 147 PHE A CA 1
ATOM 1112 C C . PHE A 1 147 ? -15.637 -5.509 11.175 1.00 86.06 147 PHE A C 1
ATOM 1114 O O . PHE A 1 147 ? -15.463 -6.718 11.284 1.00 86.06 147 PHE A O 1
ATOM 1121 N N . PHE A 1 148 ? -16.039 -4.969 10.020 1.00 89.25 148 PHE A N 1
ATOM 1122 C CA . PHE A 1 148 ? -16.390 -5.713 8.799 1.00 89.25 148 PHE A CA 1
ATOM 1123 C C . PHE A 1 148 ? -17.558 -6.709 8.957 1.00 89.25 148 PHE A C 1
ATOM 1125 O O . PHE A 1 148 ? -17.822 -7.507 8.061 1.00 89.25 148 PHE A O 1
ATOM 1132 N N . CYS A 1 149 ? -18.271 -6.663 10.085 1.00 90.25 149 CYS A N 1
ATOM 1133 C CA . CYS A 1 149 ? -19.388 -7.538 10.431 1.00 90.25 149 CYS A CA 1
ATOM 1134 C C . CYS A 1 149 ? -20.691 -6.747 10.673 1.00 90.25 149 CYS A C 1
ATOM 1136 O O . CYS A 1 149 ? -21.208 -6.788 11.797 1.00 90.25 149 CYS A O 1
ATOM 1138 N N . PRO A 1 150 ? -21.224 -6.008 9.679 1.00 85.88 150 PRO A N 1
ATOM 1139 C CA . PRO A 1 150 ? -22.525 -5.362 9.828 1.00 85.88 150 PRO A CA 1
ATOM 1140 C C . PRO A 1 150 ? -23.678 -6.368 9.887 1.00 85.88 150 PRO A C 1
ATOM 1142 O O . PRO A 1 150 ? -24.622 -6.190 10.649 1.00 85.88 150 PRO A O 1
ATOM 1145 N N . ASP A 1 151 ? -23.548 -7.465 9.143 1.00 88.94 151 ASP A N 1
ATOM 1146 C CA . ASP A 1 151 ? -24.539 -8.528 9.051 1.00 88.94 151 ASP A CA 1
ATOM 1147 C C . ASP A 1 151 ? -23.893 -9.892 9.305 1.00 88.94 151 ASP A C 1
ATOM 1149 O O . ASP A 1 151 ? -22.717 -10.122 9.006 1.00 88.94 151 ASP A O 1
ATOM 1153 N N . TRP A 1 152 ? -24.686 -10.848 9.796 1.00 90.94 152 TRP A N 1
ATOM 1154 C CA . TRP A 1 152 ? -24.232 -12.227 10.020 1.00 90.94 152 TRP A CA 1
ATOM 1155 C C . TRP A 1 152 ? -23.742 -12.917 8.739 1.00 90.94 152 TRP A C 1
ATOM 1157 O O . TRP A 1 152 ? -22.909 -13.818 8.805 1.00 90.94 152 TRP A O 1
ATOM 1167 N N . THR A 1 153 ? -24.204 -12.473 7.568 1.00 92.06 153 THR A N 1
ATOM 1168 C CA . THR A 1 153 ? -23.759 -12.973 6.257 1.00 92.06 153 THR A CA 1
ATOM 1169 C C . THR A 1 153 ? -22.304 -12.629 5.938 1.00 92.06 153 THR A C 1
ATOM 1171 O O . THR A 1 153 ? -21.720 -13.257 5.060 1.00 92.06 153 THR A O 1
ATOM 1174 N N . CYS A 1 154 ? -21.708 -11.662 6.641 1.00 93.88 154 CYS A N 1
ATOM 1175 C CA . CYS A 1 154 ? -20.310 -11.260 6.473 1.00 93.88 154 CYS A CA 1
ATOM 1176 C C . CYS A 1 154 ? -19.323 -12.175 7.220 1.00 93.88 154 CYS A C 1
ATOM 1178 O O . CYS A 1 154 ? -18.107 -12.093 7.012 1.00 93.88 154 CYS A O 1
ATOM 1180 N N . VAL A 1 155 ? -19.827 -13.033 8.114 1.00 95.06 155 VAL A N 1
ATOM 1181 C CA . VAL A 1 155 ? -19.009 -13.902 8.962 1.00 95.06 155 VAL A CA 1
ATOM 1182 C C . VAL A 1 155 ? -18.408 -15.031 8.133 1.00 95.06 155 VAL A C 1
ATOM 1184 O O . VAL A 1 155 ? -19.116 -15.806 7.497 1.00 95.06 155 VAL A O 1
ATOM 1187 N N . THR A 1 156 ? -17.081 -15.161 8.183 1.00 94.69 156 THR A N 1
ATOM 1188 C CA . THR A 1 156 ? -16.355 -16.240 7.483 1.00 94.69 156 THR A CA 1
ATOM 1189 C C . THR A 1 156 ? -15.699 -17.233 8.425 1.00 94.69 156 THR A C 1
ATOM 1191 O O . THR A 1 156 ? -15.453 -18.374 8.035 1.00 94.69 156 THR A O 1
ATOM 1194 N N . LEU A 1 157 ? -15.414 -16.805 9.657 1.00 96.31 157 LEU A N 1
ATOM 1195 C CA . LEU A 1 157 ? -14.853 -17.651 10.698 1.00 96.31 157 LEU A CA 1
ATOM 1196 C C . LEU A 1 157 ? -15.625 -17.446 11.996 1.00 96.31 157 LEU A C 1
ATOM 1198 O O . LEU A 1 157 ? -15.981 -16.320 12.324 1.00 96.31 157 LEU A O 1
ATOM 1202 N N . ALA A 1 158 ? -15.848 -18.510 12.751 1.00 95.12 158 ALA A N 1
ATOM 1203 C CA . ALA A 1 158 ? -16.529 -18.469 14.034 1.00 95.12 158 ALA A CA 1
ATOM 1204 C C . ALA A 1 158 ? -16.128 -19.662 14.906 1.00 95.12 158 ALA A C 1
ATOM 1206 O O . ALA A 1 158 ? -15.881 -20.752 14.391 1.00 95.12 158 ALA A O 1
ATOM 1207 N N . THR A 1 159 ? -16.071 -19.457 16.224 1.00 92.81 159 THR A N 1
ATOM 1208 C CA . THR A 1 159 ? -15.783 -20.528 17.196 1.00 92.81 159 THR A CA 1
ATOM 1209 C C . THR A 1 159 ? -17.031 -21.143 17.819 1.00 92.81 159 THR A C 1
ATOM 1211 O O . THR A 1 159 ? -16.928 -22.209 18.423 1.00 92.81 159 THR A O 1
ATOM 1214 N N . TYR A 1 160 ? -18.192 -20.497 17.676 1.00 91.44 160 TYR A N 1
ATOM 1215 C CA . TYR A 1 160 ? -19.457 -21.020 18.183 1.00 91.44 160 TYR A CA 1
ATOM 1216 C C . TYR A 1 160 ? -19.909 -22.270 17.417 1.00 91.44 160 TYR A C 1
ATOM 1218 O O . TYR A 1 160 ? -19.485 -22.543 16.291 1.00 91.44 160 TYR A O 1
ATOM 1226 N N . SER A 1 161 ? -20.820 -23.027 18.025 1.00 89.69 161 SER A N 1
ATOM 1227 C CA . SER A 1 161 ? -21.358 -24.261 17.441 1.00 89.69 161 SER A CA 1
ATOM 1228 C C . SER A 1 161 ? -22.039 -24.007 16.091 1.00 89.69 161 SER A C 1
ATOM 1230 O O . SER A 1 161 ? -22.955 -23.197 15.997 1.00 89.69 161 SER A O 1
ATOM 1232 N N . GLY A 1 162 ? -21.602 -24.718 15.048 1.00 88.19 162 GLY A N 1
ATOM 1233 C CA . GLY A 1 162 ? -22.080 -24.539 13.669 1.00 88.19 162 GLY A CA 1
ATOM 1234 C C . GLY A 1 162 ? -21.285 -23.515 12.848 1.00 88.19 162 GLY A C 1
ATOM 1235 O O . GLY A 1 162 ? -21.433 -23.478 11.629 1.00 88.19 162 GLY A O 1
ATOM 1236 N N . GLY A 1 163 ? -20.409 -22.732 13.483 1.00 90.38 163 GLY A N 1
ATOM 1237 C CA . GLY A 1 163 ? -19.450 -21.865 12.806 1.00 90.38 163 GLY A CA 1
ATOM 1238 C C . GLY A 1 163 ? -18.280 -22.644 12.194 1.00 90.38 163 GLY A C 1
ATOM 1239 O O . GLY A 1 163 ? -17.904 -23.713 12.676 1.00 90.38 163 GLY A O 1
ATOM 1240 N N . SER A 1 164 ? -17.679 -22.101 11.130 1.00 94.12 164 SER A N 1
ATOM 1241 C CA . SER A 1 164 ? -16.437 -22.646 10.568 1.00 94.12 164 SER A CA 1
ATOM 1242 C C . SER A 1 164 ? -15.224 -21.970 11.196 1.00 94.12 164 SER A C 1
ATOM 1244 O O . SER A 1 164 ? -15.136 -20.751 11.214 1.00 94.12 164 SER A O 1
ATOM 1246 N N . THR A 1 165 ? -14.227 -22.733 11.632 1.00 93.50 165 THR A N 1
ATOM 1247 C CA . THR A 1 165 ? -12.932 -22.200 12.095 1.00 93.50 165 THR A CA 1
ATOM 1248 C C . THR A 1 165 ? -11.895 -22.088 10.976 1.00 93.50 165 THR A C 1
ATOM 1250 O O . THR A 1 165 ? -10.755 -21.680 11.213 1.00 93.50 165 THR A O 1
ATOM 1253 N N . ARG A 1 166 ? -12.274 -22.437 9.739 1.00 93.75 166 ARG A N 1
ATOM 1254 C CA . ARG A 1 166 ? -11.389 -22.458 8.572 1.00 93.75 166 ARG A CA 1
ATOM 1255 C C . ARG A 1 166 ? -12.065 -21.871 7.336 1.00 93.75 166 ARG A C 1
ATOM 1257 O O . ARG A 1 166 ? -13.172 -22.253 6.971 1.00 93.75 166 ARG A O 1
ATOM 1264 N N . SER A 1 167 ? -11.342 -20.990 6.658 1.00 92.25 167 SER A N 1
ATOM 1265 C CA . SER A 1 167 ? -11.681 -20.433 5.348 1.00 92.25 167 SER A CA 1
ATOM 1266 C C . SER A 1 167 ? -10.580 -20.779 4.338 1.00 92.25 167 SER A C 1
ATOM 1268 O O . SER A 1 167 ? -9.593 -21.434 4.679 1.00 92.25 167 SER A O 1
ATOM 1270 N N . SER A 1 168 ? -10.711 -20.327 3.089 1.00 88.38 168 SER A N 1
ATOM 1271 C CA . SER A 1 168 ? -9.680 -20.531 2.063 1.00 88.38 168 SER A CA 1
ATOM 1272 C C . SER A 1 168 ? -8.379 -19.757 2.319 1.00 88.38 168 SER A C 1
ATOM 1274 O O . SER A 1 168 ? -7.352 -20.113 1.754 1.00 88.38 168 SER A O 1
ATOM 1276 N N . THR A 1 169 ? -8.411 -18.683 3.116 1.00 90.25 169 THR A N 1
ATOM 1277 C CA . THR A 1 169 ? -7.259 -17.783 3.339 1.00 90.25 169 THR A CA 1
ATOM 1278 C C . THR A 1 169 ? -6.706 -17.856 4.757 1.00 90.25 169 THR A C 1
ATOM 1280 O O . THR A 1 169 ? -5.500 -17.720 4.953 1.00 90.25 169 THR A O 1
ATOM 1283 N N . LEU A 1 170 ? -7.572 -18.075 5.744 1.00 94.00 170 LEU A N 1
ATOM 1284 C CA . LEU A 1 170 ? -7.229 -18.028 7.162 1.00 94.00 170 LEU A CA 1
ATOM 1285 C C . LEU A 1 170 ? -7.981 -19.116 7.935 1.00 94.00 170 LEU A C 1
ATOM 1287 O O . LEU A 1 170 ? -9.150 -19.391 7.648 1.00 94.00 170 LEU A O 1
ATOM 1291 N N . SER A 1 171 ? -7.348 -19.684 8.951 1.00 95.19 171 SER A N 1
ATOM 1292 C CA . SER A 1 171 ? -8.013 -20.441 10.009 1.00 95.19 171 SER A CA 1
ATOM 1293 C C . SER A 1 171 ? -7.632 -19.909 11.381 1.00 95.19 171 SER A C 1
ATOM 1295 O O . SER A 1 171 ? -6.599 -19.262 11.561 1.00 95.19 171 SER A O 1
ATOM 1297 N N . ILE A 1 172 ? -8.505 -20.159 12.348 1.00 94.38 172 ILE A N 1
ATOM 1298 C CA . ILE A 1 172 ? -8.312 -19.754 13.733 1.00 94.38 172 ILE A CA 1
ATOM 1299 C C . ILE A 1 172 ? -8.701 -20.897 14.658 1.00 94.38 172 ILE A C 1
ATOM 1301 O O . ILE A 1 172 ? -9.738 -21.528 14.479 1.00 94.38 172 ILE A O 1
ATOM 1305 N N . SER A 1 173 ? -7.874 -21.182 15.654 1.00 91.38 173 SER A N 1
ATOM 1306 C CA . SER A 1 173 ? -8.152 -22.228 16.635 1.00 91.38 173 SER A CA 1
ATOM 1307 C C . SER A 1 173 ? -7.767 -21.782 18.038 1.00 91.38 173 SER A C 1
ATOM 1309 O O . SER A 1 173 ? -6.805 -21.040 18.239 1.00 91.38 173 SER A O 1
ATOM 1311 N N . ARG A 1 174 ? -8.538 -22.229 19.033 1.00 90.25 174 ARG A N 1
ATOM 1312 C CA . ARG A 1 174 ? -8.163 -22.074 20.440 1.00 90.25 174 ARG A CA 1
ATOM 1313 C C . ARG A 1 174 ? -7.155 -23.145 20.821 1.00 90.25 174 ARG A C 1
ATOM 1315 O O . ARG A 1 174 ? -7.347 -24.320 20.515 1.00 90.25 174 ARG A O 1
ATOM 1322 N N . VAL A 1 175 ? -6.114 -22.737 21.532 1.00 86.38 175 VAL A N 1
ATOM 1323 C CA . VAL A 1 175 ? -5.198 -23.665 22.195 1.00 86.38 175 VAL A CA 1
ATOM 1324 C C . VAL A 1 175 ? -5.826 -24.061 23.543 1.00 86.38 175 VAL A C 1
ATOM 1326 O O . VAL A 1 175 ? -6.488 -23.222 24.159 1.00 86.38 175 VAL A O 1
ATOM 1329 N N . PRO A 1 176 ? -5.670 -25.314 24.018 1.00 83.38 176 PRO A N 1
ATOM 1330 C CA . PRO A 1 176 ? -6.241 -25.747 25.292 1.00 83.38 176 PRO A CA 1
ATOM 1331 C C . PRO A 1 176 ? -5.924 -24.786 26.444 1.00 83.38 176 PRO A C 1
ATOM 1333 O O . PRO A 1 176 ? -4.768 -24.426 26.672 1.00 83.38 176 PRO A O 1
ATOM 1336 N N . HIS A 1 177 ? -6.965 -24.383 27.174 1.00 79.00 177 HIS A N 1
ATOM 1337 C CA . HIS A 1 177 ? -6.866 -23.345 28.193 1.00 79.00 177 HIS A CA 1
ATOM 1338 C C . HIS A 1 177 ? -5.961 -23.764 29.368 1.00 79.00 177 HIS A C 1
ATOM 1340 O O . HIS A 1 177 ? -6.170 -24.830 29.963 1.00 79.00 177 HIS A O 1
ATOM 1346 N N . PRO A 1 178 ? -4.989 -22.928 29.771 1.00 77.50 178 PRO A N 1
ATOM 1347 C CA . PRO A 1 178 ? -4.181 -23.192 30.956 1.00 77.50 178 PRO A CA 1
ATOM 1348 C C . PRO A 1 178 ? -5.018 -23.071 32.245 1.00 77.50 178 PRO A C 1
ATOM 1350 O O . PRO A 1 178 ? -5.741 -22.095 32.447 1.00 77.50 178 PRO A O 1
ATOM 1353 N N . LYS A 1 179 ? -4.904 -24.056 33.155 1.00 75.94 179 LYS A N 1
ATOM 1354 C CA . LYS A 1 179 ? -5.622 -24.064 34.454 1.00 75.94 179 LYS A CA 1
ATOM 1355 C C . LYS A 1 179 ? -5.202 -22.907 35.371 1.00 75.94 179 LYS A C 1
ATOM 1357 O O . LYS A 1 179 ? -6.040 -22.325 36.059 1.00 75.94 179 LYS A O 1
ATOM 1362 N N . LEU A 1 180 ? -3.904 -22.601 35.387 1.00 79.25 180 LEU A N 1
ATOM 1363 C CA . LEU A 1 180 ? -3.332 -21.392 35.975 1.00 79.25 180 LEU A CA 1
ATOM 1364 C C . LEU A 1 180 ? -2.753 -20.552 34.844 1.00 79.25 180 LEU A C 1
ATOM 1366 O O . LEU A 1 180 ? -1.942 -21.054 34.071 1.00 79.25 180 LEU A O 1
ATOM 1370 N N . CYS A 1 181 ? -3.141 -19.284 34.781 1.00 78.75 181 CYS A N 1
ATOM 1371 C CA . CYS A 1 181 ? -2.664 -18.359 33.767 1.00 78.75 181 CYS A CA 1
ATOM 1372 C C . CYS A 1 181 ? -2.236 -17.024 34.377 1.00 78.75 181 CYS A C 1
ATOM 1374 O O . CYS A 1 181 ? -2.741 -16.585 35.416 1.00 78.75 181 CYS A O 1
ATOM 1376 N N . THR A 1 182 ? -1.272 -16.391 33.721 1.00 78.06 182 THR A N 1
ATOM 1377 C CA . THR A 1 182 ? -0.858 -15.012 33.979 1.00 78.06 182 THR A CA 1
ATOM 1378 C C . THR A 1 182 ? -1.583 -14.080 33.020 1.00 78.06 182 THR A C 1
ATOM 1380 O O . THR A 1 182 ? -2.059 -14.507 31.974 1.00 78.06 182 THR A O 1
ATOM 1383 N N . ARG A 1 183 ? -1.638 -12.794 33.365 1.00 72.25 183 ARG A N 1
ATOM 1384 C CA . ARG A 1 183 ? -2.244 -11.768 32.513 1.00 72.25 183 ARG A CA 1
ATOM 1385 C C . ARG A 1 183 ? -1.616 -11.761 31.107 1.00 72.25 183 ARG A C 1
ATOM 1387 O O . ARG A 1 183 ? -0.392 -11.852 31.008 1.00 72.25 183 ARG A O 1
ATOM 1394 N N . LYS A 1 184 ? -2.436 -11.602 30.062 1.00 74.81 184 LYS A N 1
ATOM 1395 C CA . LYS A 1 184 ? -2.092 -11.716 28.624 1.00 74.81 184 LYS A CA 1
ATOM 1396 C C . LYS A 1 184 ? -1.631 -13.119 28.184 1.00 74.81 184 LYS A C 1
ATOM 1398 O O . LYS A 1 184 ? -0.946 -13.235 27.171 1.00 74.81 184 LYS A O 1
ATOM 1403 N N . ASN A 1 185 ? -1.944 -14.160 28.957 1.00 83.19 185 ASN A N 1
ATOM 1404 C CA . ASN A 1 185 ? -1.598 -15.554 28.646 1.00 83.19 185 ASN A CA 1
ATOM 1405 C C . ASN A 1 185 ? -2.669 -16.539 29.163 1.00 83.19 185 ASN A C 1
ATOM 1407 O O . ASN A 1 185 ? -2.357 -17.644 29.616 1.00 83.19 185 ASN A O 1
ATOM 1411 N N . CYS A 1 186 ? -3.932 -16.110 29.177 1.00 84.56 186 CYS A N 1
ATOM 1412 C CA . CYS A 1 186 ? -5.082 -16.903 29.617 1.00 84.56 186 CYS A CA 1
ATOM 1413 C C . CYS A 1 186 ? -5.922 -17.458 28.458 1.00 84.56 186 CYS A C 1
ATOM 1415 O O . CYS A 1 186 ? -6.625 -18.451 28.658 1.00 84.56 186 CYS A O 1
ATOM 1417 N N . ASN A 1 187 ? -5.850 -16.857 27.268 1.00 88.81 187 ASN A N 1
ATOM 1418 C CA . ASN A 1 187 ? -6.669 -17.183 26.098 1.00 88.81 187 ASN A CA 1
ATOM 1419 C C . ASN A 1 187 ? -5.798 -17.376 24.847 1.00 88.81 187 ASN A C 1
ATOM 1421 O O . ASN A 1 187 ? -5.924 -16.611 23.884 1.00 88.81 187 ASN A O 1
ATOM 1425 N N . PRO A 1 188 ? -4.901 -18.376 24.845 1.00 91.12 188 PRO A N 1
ATOM 1426 C CA . PRO A 1 188 ? -4.032 -18.630 23.709 1.00 91.12 188 PRO A CA 1
ATOM 1427 C C . PRO A 1 188 ? -4.843 -19.073 22.483 1.00 91.12 188 PRO A C 1
ATOM 1429 O O . PRO A 1 188 ? -5.666 -19.991 22.539 1.00 91.12 188 PRO A O 1
ATOM 1432 N N . LEU A 1 189 ? -4.575 -18.433 21.352 1.00 92.44 189 LEU A N 1
ATOM 1433 C CA . LEU A 1 189 ? -5.163 -18.735 20.058 1.00 92.44 189 LEU A CA 1
ATOM 1434 C C . LEU A 1 189 ? -4.073 -18.856 18.994 1.00 92.44 189 LEU A C 1
ATOM 1436 O O . LEU A 1 189 ? -3.023 -18.213 19.062 1.00 92.44 189 LEU A O 1
ATOM 1440 N N . THR A 1 190 ? -4.345 -19.697 18.004 1.00 93.81 190 THR A N 1
ATOM 1441 C CA . THR A 1 190 ? -3.508 -19.860 16.821 1.00 93.81 190 THR A CA 1
ATOM 1442 C C . THR A 1 190 ? -4.241 -19.284 15.621 1.00 93.81 190 THR A C 1
ATOM 1444 O O . THR A 1 190 ? -5.361 -19.701 15.328 1.00 93.81 190 THR A O 1
ATOM 1447 N N . ILE A 1 191 ? -3.616 -18.331 14.933 1.00 95.31 191 ILE A N 1
ATOM 1448 C CA . ILE A 1 191 ? -4.087 -17.824 13.639 1.00 95.31 191 ILE A CA 1
ATOM 1449 C C . ILE A 1 191 ? -3.196 -18.419 12.564 1.00 95.31 191 ILE A C 1
ATOM 1451 O O . ILE A 1 191 ? -1.995 -18.158 12.563 1.00 95.31 191 ILE A O 1
ATOM 1455 N N . THR A 1 192 ? -3.770 -19.174 11.637 1.00 95.44 192 THR A N 1
ATOM 1456 C CA . THR A 1 192 ? -3.028 -19.834 10.565 1.00 95.44 192 THR A CA 1
ATOM 1457 C C . THR A 1 192 ? -3.396 -19.234 9.214 1.00 95.44 192 THR A C 1
ATOM 1459 O O . THR A 1 192 ? -4.548 -19.232 8.788 1.00 95.44 192 THR A O 1
ATOM 1462 N N . VAL A 1 193 ? -2.385 -18.716 8.533 1.00 93.75 193 VAL A N 1
ATOM 1463 C CA . VAL A 1 193 ? -2.410 -18.207 7.167 1.00 93.75 193 VAL A CA 1
ATOM 1464 C C . VAL A 1 193 ? -2.249 -19.371 6.197 1.00 93.75 193 VAL A C 1
ATOM 1466 O O . VAL A 1 193 ? -1.241 -20.082 6.228 1.00 93.75 193 VAL A O 1
ATOM 1469 N N . HIS A 1 194 ? -3.229 -19.525 5.310 1.00 92.25 194 HIS A N 1
ATOM 1470 C CA . HIS A 1 194 ? -3.175 -20.452 4.186 1.00 92.25 194 HIS A CA 1
ATOM 1471 C C . HIS A 1 194 ? -2.619 -19.749 2.943 1.00 92.25 194 HIS A C 1
ATOM 1473 O O . HIS A 1 194 ? -2.840 -18.554 2.736 1.00 92.25 194 HIS A O 1
ATOM 1479 N N . ASP A 1 195 ? -1.894 -20.503 2.116 1.00 87.06 195 ASP A N 1
ATOM 1480 C CA . ASP A 1 195 ? -1.227 -19.998 0.910 1.00 87.06 195 ASP A CA 1
ATOM 1481 C C . ASP A 1 195 ? -0.384 -18.722 1.167 1.00 87.06 195 ASP A C 1
ATOM 1483 O O . ASP A 1 195 ? -0.669 -17.643 0.635 1.00 87.06 195 ASP A O 1
ATOM 1487 N N . PRO A 1 196 ? 0.673 -18.810 2.000 1.00 86.75 196 PRO A N 1
ATOM 1488 C CA . PRO A 1 196 ? 1.557 -17.681 2.309 1.00 86.75 196 PRO A CA 1
ATOM 1489 C C . PRO A 1 196 ? 2.274 -17.113 1.070 1.00 86.75 196 PRO A C 1
ATOM 1491 O O . PRO A 1 196 ? 2.755 -15.974 1.087 1.00 86.75 196 PRO A O 1
ATOM 1494 N N . ASN A 1 197 ? 2.321 -17.865 -0.034 1.00 82.31 197 ASN A N 1
ATOM 1495 C CA . ASN A 1 197 ? 2.864 -17.398 -1.306 1.00 82.31 197 ASN A CA 1
ATOM 1496 C C . ASN A 1 197 ? 1.990 -16.332 -1.972 1.00 82.31 197 ASN A C 1
ATOM 1498 O O . ASN A 1 197 ? 2.540 -15.473 -2.662 1.00 82.31 197 ASN A O 1
ATOM 1502 N N . ALA A 1 198 ? 0.677 -16.320 -1.724 1.00 81.50 198 ALA A N 1
ATOM 1503 C CA . ALA A 1 198 ? -0.244 -15.406 -2.389 1.00 81.50 198 ALA A CA 1
ATOM 1504 C C . ALA A 1 198 ? 0.221 -13.937 -2.312 1.00 81.50 198 ALA A C 1
ATOM 1506 O O . ALA A 1 198 ? 0.579 -13.421 -1.247 1.00 81.50 198 ALA A O 1
ATOM 1507 N N . ALA A 1 199 ? 0.197 -13.241 -3.454 1.00 71.69 199 ALA A N 1
ATOM 1508 C CA . ALA A 1 199 ? 0.679 -11.861 -3.569 1.00 71.69 199 ALA A CA 1
ATOM 1509 C C . ALA A 1 199 ? -0.120 -10.868 -2.703 1.00 71.69 199 ALA A C 1
ATOM 1511 O O . ALA A 1 199 ? 0.421 -9.876 -2.222 1.00 71.69 199 ALA A O 1
ATOM 1512 N N . GLN A 1 200 ? -1.390 -11.176 -2.432 1.00 76.00 200 GLN A N 1
ATOM 1513 C CA . GLN A 1 200 ? -2.281 -10.376 -1.585 1.00 76.00 200 GLN A CA 1
ATOM 1514 C C . GLN A 1 200 ? -1.724 -10.114 -0.174 1.00 76.00 200 GLN A C 1
ATOM 1516 O O . GLN A 1 200 ? -1.999 -9.065 0.399 1.00 76.00 200 GLN A O 1
ATOM 1521 N N . TRP A 1 201 ? -0.888 -11.009 0.370 1.00 84.25 201 TRP A N 1
ATOM 1522 C CA . TRP A 1 201 ? -0.302 -10.817 1.698 1.00 84.25 201 TRP A CA 1
ATOM 1523 C C . TRP A 1 201 ? 0.665 -9.628 1.768 1.00 84.25 201 TRP A C 1
ATOM 1525 O O . TRP A 1 201 ? 0.832 -9.070 2.847 1.00 84.25 201 TRP A O 1
ATOM 1535 N N . TYR A 1 202 ? 1.285 -9.203 0.661 1.00 75.19 202 TYR A N 1
ATOM 1536 C CA . TYR A 1 202 ? 2.200 -8.051 0.672 1.00 75.19 202 TYR A CA 1
ATOM 1537 C C . TYR A 1 202 ? 1.506 -6.719 0.969 1.00 75.19 202 TYR A C 1
ATOM 1539 O O . TYR A 1 202 ? 2.119 -5.826 1.547 1.00 75.19 202 TYR A O 1
ATOM 1547 N N . TYR A 1 203 ? 0.239 -6.595 0.578 1.00 71.25 203 TYR A N 1
ATOM 1548 C CA . TYR A 1 203 ? -0.564 -5.376 0.735 1.00 71.25 203 TYR A CA 1
ATOM 1549 C C . TYR A 1 203 ? -1.395 -5.374 2.009 1.00 71.25 203 TYR A C 1
ATOM 1551 O O . TYR A 1 203 ? -2.134 -4.429 2.254 1.00 71.25 203 TYR A O 1
ATOM 1559 N N . GLY A 1 204 ? -1.300 -6.462 2.767 1.00 82.50 204 GLY A N 1
ATOM 1560 C CA . GLY A 1 204 ? -2.088 -6.689 3.952 1.00 82.50 204 GLY A CA 1
ATOM 1561 C C . GLY A 1 204 ? -3.518 -7.121 3.688 1.00 82.50 204 GLY A C 1
ATOM 1562 O O . GLY A 1 204 ? -4.196 -6.685 2.757 1.00 82.50 204 GLY A O 1
ATOM 1563 N N . MET A 1 205 ? -3.975 -8.021 4.549 1.00 87.75 205 MET A N 1
ATOM 1564 C CA . MET A 1 205 ? -5.380 -8.379 4.660 1.00 87.75 205 MET A CA 1
ATOM 1565 C C . MET A 1 205 ? -5.831 -8.129 6.087 1.00 87.75 205 MET A C 1
ATOM 1567 O O . MET A 1 205 ? -5.121 -8.468 7.035 1.00 87.75 205 MET A O 1
ATOM 1571 N N . SER A 1 206 ? -7.004 -7.526 6.223 1.00 90.12 206 SER A N 1
ATOM 1572 C CA . SER A 1 206 ? -7.568 -7.152 7.513 1.00 90.12 206 SER A CA 1
ATOM 1573 C C . SER A 1 206 ? -8.775 -8.011 7.838 1.00 90.12 206 SER A C 1
ATOM 1575 O O . SER A 1 206 ? -9.561 -8.352 6.955 1.00 90.12 206 SER A O 1
ATOM 1577 N N . TRP A 1 207 ? -8.933 -8.318 9.117 1.00 93.62 207 TRP A N 1
ATOM 1578 C CA . TRP A 1 207 ? -10.118 -8.956 9.668 1.00 93.62 207 TRP A CA 1
ATOM 1579 C C . TRP A 1 207 ? -10.606 -8.149 10.850 1.00 93.62 207 TRP A C 1
ATOM 1581 O O . TRP A 1 207 ? -9.817 -7.583 11.610 1.00 93.62 207 TRP A O 1
ATOM 1591 N N . GLY A 1 208 ? -11.916 -8.135 11.013 1.00 92.50 208 GLY A N 1
ATOM 1592 C CA . GLY A 1 208 ? -12.538 -7.728 12.250 1.00 92.50 208 GLY A CA 1
ATOM 1593 C C . GLY A 1 208 ? -12.910 -8.969 13.022 1.00 92.50 208 GLY A C 1
ATOM 1594 O O . GLY A 1 208 ? -13.300 -9.975 12.439 1.00 92.50 208 GLY A O 1
ATOM 1595 N N . LEU A 1 209 ? -12.705 -8.900 14.326 1.00 92.81 209 LEU A N 1
ATOM 1596 C CA . LEU A 1 209 ? -12.991 -9.942 15.290 1.00 92.81 209 LEU A CA 1
ATOM 1597 C C . LEU A 1 209 ? -14.008 -9.371 16.264 1.00 92.81 209 LEU A C 1
ATOM 1599 O O . LEU A 1 209 ? -13.749 -8.332 16.867 1.00 92.81 209 LEU A O 1
ATOM 1603 N N . ARG A 1 210 ? -15.133 -10.055 16.441 1.00 88.75 210 ARG A N 1
ATOM 1604 C CA . ARG A 1 210 ? -16.167 -9.693 17.412 1.00 88.75 210 ARG A CA 1
ATOM 1605 C C . ARG A 1 210 ? -16.370 -10.825 18.407 1.00 88.75 210 ARG A C 1
ATOM 1607 O O . ARG A 1 210 ? -16.352 -11.996 18.029 1.00 88.75 210 ARG A O 1
ATOM 1614 N N . LEU A 1 211 ? -16.522 -10.470 19.677 1.00 87.88 211 LEU A N 1
ATOM 1615 C CA . LEU A 1 211 ? -16.886 -11.400 20.739 1.00 87.88 211 LEU A CA 1
ATOM 1616 C C . LEU A 1 211 ? -18.388 -11.637 20.678 1.00 87.88 211 LEU A C 1
ATOM 1618 O O . LEU A 1 211 ? -19.146 -10.677 20.638 1.00 87.88 211 LEU A O 1
ATOM 1622 N N . TYR A 1 212 ? -18.794 -12.899 20.694 1.00 88.56 212 TYR A N 1
ATOM 1623 C CA . TYR A 1 212 ? -20.187 -13.307 20.716 1.00 88.56 212 TYR A CA 1
ATOM 1624 C C . TYR A 1 212 ? -20.693 -13.277 22.158 1.00 88.56 212 TYR A C 1
ATOM 1626 O O . TYR A 1 212 ? -20.462 -14.209 22.934 1.00 88.56 212 TYR A O 1
ATOM 1634 N N . ILE A 1 213 ? -21.324 -12.168 22.534 1.00 80.44 213 ILE A N 1
ATOM 1635 C CA . ILE A 1 213 ? -21.777 -11.898 23.898 1.00 80.44 213 ILE A CA 1
ATOM 1636 C C . ILE A 1 213 ? -23.242 -11.447 23.902 1.00 80.44 213 ILE A C 1
ATOM 1638 O O . ILE A 1 213 ? -23.763 -10.969 22.900 1.00 80.44 213 ILE A O 1
ATOM 1642 N N . PRO A 1 214 ? -23.955 -11.570 25.032 1.00 73.12 214 PRO A N 1
ATOM 1643 C CA . PRO A 1 214 ? -25.293 -11.004 25.136 1.00 73.12 214 PRO A CA 1
ATOM 1644 C C . PRO A 1 214 ? -25.266 -9.477 24.954 1.00 73.12 214 PRO A C 1
ATOM 1646 O O . PRO A 1 214 ? -24.574 -8.774 25.690 1.00 73.12 214 PRO A O 1
ATOM 1649 N N . GLY A 1 215 ? -26.058 -8.956 24.014 1.00 72.56 215 GLY A N 1
ATOM 1650 C CA . GLY A 1 215 ? -26.164 -7.519 23.747 1.00 72.56 215 GLY A CA 1
ATOM 1651 C C . GLY A 1 215 ? -25.363 -7.085 22.520 1.00 72.56 215 GLY A C 1
ATOM 1652 O O . GLY A 1 215 ? -25.511 -7.670 21.451 1.00 72.56 215 GLY A O 1
ATOM 1653 N N . PHE A 1 216 ? -24.578 -6.012 22.650 1.00 71.69 216 PHE A N 1
ATOM 1654 C CA . PHE A 1 216 ? -23.734 -5.527 21.559 1.00 71.69 216 PHE A CA 1
ATOM 1655 C C . PHE A 1 216 ? -22.386 -6.247 21.569 1.00 71.69 216 PHE A C 1
ATOM 1657 O O . PHE A 1 216 ? -21.587 -6.069 22.489 1.00 71.69 216 PHE A O 1
ATOM 1664 N N . ASP A 1 217 ? -22.120 -7.005 20.510 1.00 77.56 217 ASP A N 1
ATOM 1665 C CA . ASP A 1 217 ? -20.856 -7.710 20.331 1.00 77.56 217 ASP A CA 1
ATOM 1666 C C . ASP A 1 217 ? -19.695 -6.722 20.169 1.00 77.56 217 ASP A C 1
ATOM 1668 O O . ASP A 1 217 ? -19.562 -6.050 19.139 1.00 77.56 217 ASP A O 1
ATOM 1672 N N . VAL A 1 218 ? -18.836 -6.639 21.184 1.00 76.62 218 VAL A N 1
ATOM 1673 C CA . VAL A 1 218 ? -17.613 -5.827 21.141 1.00 76.62 218 VAL A CA 1
ATOM 1674 C C . VAL A 1 218 ? -16.581 -6.459 20.214 1.00 76.62 218 VAL A C 1
ATOM 1676 O O . VAL A 1 218 ? -16.493 -7.682 20.107 1.00 76.62 218 VAL A O 1
ATOM 1679 N N . GLY A 1 219 ? -15.769 -5.636 19.556 1.00 81.44 219 GLY A N 1
ATOM 1680 C CA . GLY A 1 219 ? -14.811 -6.128 18.577 1.00 81.44 219 GLY A CA 1
ATOM 1681 C C . GLY A 1 219 ? -13.507 -5.351 18.506 1.00 81.44 219 GLY A C 1
ATOM 1682 O O . GLY A 1 219 ? -13.309 -4.327 19.156 1.00 81.44 219 GLY A O 1
ATOM 1683 N N . THR A 1 220 ? -12.600 -5.889 17.705 1.00 85.69 220 THR A N 1
ATOM 1684 C CA . THR A 1 220 ? -11.312 -5.306 17.337 1.00 85.69 220 THR A CA 1
ATOM 1685 C C . THR A 1 220 ? -11.010 -5.647 15.879 1.00 85.69 220 THR A C 1
ATOM 1687 O O . THR A 1 220 ? -11.700 -6.454 15.260 1.00 85.69 220 THR A O 1
ATOM 1690 N N . MET A 1 221 ? -9.978 -5.037 15.309 1.00 86.50 221 MET A N 1
ATOM 1691 C CA . MET A 1 221 ? -9.508 -5.342 13.961 1.00 86.50 221 MET A CA 1
ATOM 1692 C C . MET A 1 221 ? -7.997 -5.516 13.947 1.00 86.50 221 MET A C 1
ATOM 1694 O O . MET A 1 221 ? -7.250 -4.763 14.581 1.00 86.50 221 MET A O 1
ATOM 1698 N N . PHE A 1 222 ? -7.543 -6.481 13.161 1.00 90.75 222 PHE A N 1
ATOM 1699 C CA . PHE A 1 222 ? -6.131 -6.740 12.935 1.00 90.75 222 PHE A CA 1
ATOM 1700 C C . PHE A 1 222 ? -5.848 -6.919 11.446 1.00 90.75 222 PHE A C 1
ATOM 1702 O O . PHE A 1 222 ? -6.724 -7.285 10.665 1.00 90.75 222 PHE A O 1
ATOM 1709 N N . THR A 1 223 ? -4.600 -6.684 11.069 1.00 90.19 223 THR A N 1
ATOM 1710 C CA . THR A 1 223 ? -4.082 -6.859 9.718 1.00 90.19 223 THR A CA 1
ATOM 1711 C C . THR A 1 223 ? -2.940 -7.860 9.748 1.00 90.19 223 THR A C 1
ATOM 1713 O O . THR A 1 223 ? -2.107 -7.841 10.651 1.00 90.19 223 THR A O 1
ATOM 1716 N N . ILE A 1 224 ? -2.882 -8.730 8.746 1.00 91.94 224 ILE A N 1
ATOM 1717 C CA . ILE A 1 224 ? -1.741 -9.607 8.502 1.00 91.94 224 ILE A CA 1
ATOM 1718 C C . ILE A 1 224 ? -1.048 -9.160 7.221 1.00 91.94 224 ILE A C 1
ATOM 1720 O O . ILE A 1 224 ? -1.672 -9.143 6.160 1.00 91.94 224 ILE A O 1
ATOM 1724 N N . GLN A 1 225 ? 0.242 -8.837 7.315 1.00 86.31 225 GLN A N 1
ATOM 1725 C CA . GLN A 1 225 ? 1.071 -8.427 6.180 1.00 86.31 225 GLN A CA 1
ATOM 1726 C C . GLN A 1 225 ? 2.323 -9.302 6.057 1.00 86.31 225 GLN A C 1
ATOM 1728 O O . GLN A 1 225 ? 2.989 -9.591 7.050 1.00 86.31 225 GLN A O 1
ATOM 1733 N N . LYS A 1 226 ? 2.684 -9.678 4.828 1.00 84.00 226 LYS A N 1
ATOM 1734 C CA . LYS A 1 226 ? 3.944 -10.343 4.478 1.00 84.00 226 LYS A CA 1
ATOM 1735 C C . LYS A 1 226 ? 4.966 -9.297 4.041 1.00 84.00 226 LYS A C 1
ATOM 1737 O O . LYS A 1 226 ? 4.765 -8.592 3.058 1.00 84.00 226 LYS A O 1
ATOM 1742 N N . LYS A 1 227 ? 6.099 -9.247 4.729 1.00 73.69 227 LYS A N 1
ATOM 1743 C CA . LYS A 1 227 ? 7.288 -8.471 4.361 1.00 73.69 227 LYS A CA 1
ATOM 1744 C C . LYS A 1 227 ? 8.419 -9.420 3.994 1.00 73.69 227 LYS A C 1
ATOM 1746 O O . LYS A 1 227 ? 8.497 -10.521 4.526 1.00 73.69 227 LYS A O 1
ATOM 1751 N N . ILE A 1 228 ? 9.310 -9.028 3.093 1.00 65.81 228 ILE A N 1
ATOM 1752 C CA . ILE A 1 228 ? 10.520 -9.817 2.838 1.00 65.81 228 ILE A CA 1
ATOM 1753 C C . ILE A 1 228 ? 11.503 -9.630 4.005 1.00 65.81 228 ILE A C 1
ATOM 1755 O O . ILE A 1 228 ? 11.679 -8.518 4.494 1.00 65.81 228 ILE A O 1
ATOM 1759 N N . LEU A 1 229 ? 12.068 -10.731 4.505 1.00 52.88 229 LEU A N 1
ATOM 1760 C CA . LEU A 1 229 ? 13.061 -10.759 5.589 1.00 52.88 229 LEU A CA 1
ATOM 1761 C C . LEU A 1 229 ? 14.489 -10.636 5.048 1.00 52.88 229 LEU A C 1
ATOM 1763 O O . LEU A 1 229 ? 15.420 -10.444 5.826 1.00 52.88 229 LEU A O 1
ATOM 1767 N N . VAL A 1 230 ? 14.688 -10.752 3.729 1.00 44.53 230 VAL A N 1
ATOM 1768 C CA . VAL A 1 230 ? 15.949 -10.299 3.138 1.00 44.53 230 VAL A CA 1
ATOM 1769 C C . VAL A 1 230 ? 16.085 -8.847 3.551 1.00 44.53 230 VAL A C 1
ATOM 1771 O O . VAL A 1 230 ? 15.143 -8.084 3.337 1.00 44.53 230 VAL A O 1
ATOM 1774 N N . SER A 1 231 ? 17.209 -8.503 4.182 1.00 36.66 231 SER A N 1
ATOM 1775 C CA . SER A 1 231 ? 17.586 -7.125 4.446 1.00 36.66 231 SER A CA 1
ATOM 1776 C C . SER A 1 231 ? 17.394 -6.358 3.146 1.00 36.66 231 SER A C 1
ATOM 1778 O O . SER A 1 231 ? 18.276 -6.365 2.288 1.00 36.66 231 SER A O 1
ATOM 1780 N N . TRP A 1 232 ? 16.243 -5.700 2.977 1.00 40.28 232 TRP A N 1
ATOM 1781 C CA . TRP A 1 232 ? 16.200 -4.505 2.172 1.00 40.28 232 TRP A CA 1
ATOM 1782 C C . TRP A 1 232 ? 17.180 -3.627 2.929 1.00 40.28 232 TRP A C 1
ATOM 1784 O O . TRP A 1 232 ? 16.873 -3.039 3.965 1.00 40.28 232 TRP A O 1
ATOM 1794 N N . SER A 1 233 ? 18.429 -3.636 2.472 1.00 42.59 233 SER A N 1
ATOM 1795 C CA . SER A 1 233 ? 19.217 -2.428 2.503 1.00 42.59 233 SER A CA 1
ATOM 1796 C C . SER A 1 233 ? 18.234 -1.338 2.125 1.00 42.59 233 SER A C 1
ATOM 1798 O O . SER A 1 233 ? 17.626 -1.465 1.061 1.00 42.59 233 SER A O 1
ATOM 1800 N N . SER A 1 234 ? 17.988 -0.395 3.036 1.00 49.88 234 SER A N 1
ATOM 1801 C CA . SER A 1 234 ? 17.211 0.821 2.781 1.00 49.88 234 SER A CA 1
ATOM 1802 C C . SER A 1 234 ? 17.289 1.200 1.299 1.00 49.88 234 SER A C 1
ATOM 1804 O O . SER A 1 234 ? 18.400 1.059 0.774 1.00 49.88 234 SER A O 1
ATOM 1806 N N . PRO A 1 235 ? 16.184 1.642 0.647 1.00 56.28 235 PRO A N 1
ATOM 1807 C CA . PRO A 1 235 ? 16.193 2.049 -0.760 1.00 56.28 235 PRO A CA 1
ATOM 1808 C C . PRO A 1 235 ? 17.540 2.665 -1.115 1.00 56.28 235 PRO A C 1
ATOM 1810 O O . PRO A 1 235 ? 17.995 3.547 -0.384 1.00 56.28 235 PRO A O 1
ATOM 1813 N N . LYS A 1 236 ? 18.231 2.085 -2.100 1.00 69.94 236 LYS A N 1
ATOM 1814 C CA . LYS A 1 236 ? 19.602 2.457 -2.454 1.00 69.94 236 LYS A CA 1
ATOM 1815 C C . LYS A 1 236 ? 19.504 3.521 -3.542 1.00 69.94 236 LYS A C 1
ATOM 1817 O O . LYS A 1 236 ? 19.454 3.142 -4.715 1.00 69.94 236 LYS A O 1
ATOM 1822 N N . PRO A 1 237 ? 19.440 4.823 -3.204 1.00 72.56 237 PRO A N 1
ATOM 1823 C CA . PRO A 1 237 ? 19.379 5.836 -4.233 1.00 72.56 237 PRO A CA 1
ATOM 1824 C C . PRO A 1 237 ? 20.645 5.775 -5.089 1.00 72.56 237 PRO A C 1
ATOM 1826 O O . PRO A 1 237 ? 21.754 5.601 -4.579 1.00 72.56 237 PRO A O 1
ATOM 1829 N N . ILE A 1 238 ? 20.476 5.925 -6.396 1.00 79.12 238 ILE A N 1
ATOM 1830 C CA . ILE A 1 238 ? 21.569 6.144 -7.341 1.00 79.12 238 ILE A CA 1
ATOM 1831 C C . ILE A 1 238 ? 21.301 7.452 -8.082 1.00 79.12 238 ILE A C 1
ATOM 1833 O O . ILE A 1 238 ? 20.274 7.614 -8.744 1.00 79.12 238 ILE A O 1
ATOM 1837 N N . GLY A 1 239 ? 22.202 8.414 -7.901 1.00 78.56 239 GLY A N 1
ATOM 1838 C CA . GLY A 1 239 ? 22.055 9.765 -8.427 1.00 78.56 239 GLY A CA 1
ATOM 1839 C C . GLY A 1 239 ? 22.756 10.814 -7.559 1.00 78.56 239 GLY A C 1
ATOM 1840 O O . GLY A 1 239 ? 23.436 10.454 -6.596 1.00 78.56 239 GLY A O 1
ATOM 1841 N N . PRO A 1 240 ? 22.597 12.104 -7.901 1.00 66.88 240 PRO A N 1
ATOM 1842 C CA . PRO A 1 240 ? 23.345 13.200 -7.289 1.00 66.88 240 PRO A CA 1
ATOM 1843 C C . PRO A 1 240 ? 22.944 13.541 -5.840 1.00 66.88 240 PRO A C 1
ATOM 1845 O O . PRO A 1 240 ? 23.735 14.176 -5.148 1.00 66.88 240 PRO A O 1
ATOM 1848 N N . LEU A 1 241 ? 21.752 13.155 -5.360 1.00 61.66 241 LEU A N 1
ATOM 1849 C CA . LEU A 1 241 ? 21.265 13.493 -4.011 1.00 61.66 241 LEU A CA 1
ATOM 1850 C C . LEU A 1 241 ? 21.305 12.281 -3.066 1.00 61.66 241 LEU A C 1
ATOM 1852 O O . LEU A 1 241 ? 20.662 11.265 -3.322 1.00 61.66 241 LEU A O 1
ATOM 1856 N N . THR A 1 242 ? 22.015 12.413 -1.940 1.00 53.38 242 THR A N 1
ATOM 1857 C CA . THR A 1 242 ? 22.037 11.416 -0.847 1.00 53.38 242 THR A CA 1
ATOM 1858 C C . THR A 1 242 ? 21.402 11.898 0.463 1.00 53.38 242 THR A C 1
ATOM 1860 O O . THR A 1 242 ? 21.130 11.062 1.318 1.00 53.38 242 THR A O 1
ATOM 1863 N N . ASP A 1 243 ? 21.130 13.198 0.628 1.00 46.25 243 ASP A N 1
ATOM 1864 C CA . ASP A 1 243 ? 20.468 13.768 1.814 1.00 46.25 243 ASP A CA 1
ATOM 1865 C C . ASP A 1 243 ? 19.578 14.958 1.397 1.00 46.25 243 ASP A C 1
ATOM 1867 O O . ASP A 1 243 ? 20.043 15.866 0.706 1.00 46.25 243 ASP A O 1
ATOM 1871 N N . LEU A 1 244 ? 18.286 14.929 1.741 1.00 44.47 244 LEU A N 1
ATOM 1872 C CA . LEU A 1 244 ? 17.287 15.938 1.357 1.00 44.47 244 LEU A CA 1
ATOM 1873 C C . LEU A 1 244 ? 16.630 16.492 2.627 1.00 44.47 244 LEU A C 1
ATOM 1875 O O . LEU A 1 244 ? 15.912 15.764 3.312 1.00 44.47 244 LEU A O 1
ATOM 1879 N N . GLY A 1 245 ? 16.850 17.776 2.917 1.00 37.81 245 GLY A N 1
ATOM 1880 C CA . GLY A 1 245 ? 16.225 18.476 4.045 1.00 37.81 245 GLY A CA 1
ATOM 1881 C C . GLY A 1 245 ? 14.688 18.547 3.984 1.00 37.81 245 GLY A C 1
ATOM 1882 O O . GLY A 1 245 ? 14.055 18.209 2.979 1.00 37.81 245 GLY A O 1
ATOM 1883 N N . ASP A 1 246 ? 14.080 19.000 5.084 1.00 34.34 246 ASP A N 1
ATOM 1884 C CA . ASP A 1 246 ? 12.625 19.014 5.282 1.00 34.34 246 ASP A CA 1
ATOM 1885 C C . ASP A 1 246 ? 11.895 20.098 4.452 1.00 34.34 246 ASP A C 1
ATOM 1887 O O . ASP A 1 246 ? 12.282 21.268 4.486 1.00 34.34 246 ASP A O 1
ATOM 1891 N N . PRO A 1 247 ? 10.800 19.767 3.737 1.00 40.31 247 PRO A N 1
ATOM 1892 C CA . PRO A 1 247 ? 9.930 20.726 3.081 1.00 40.31 247 PRO A CA 1
ATOM 1893 C C . PRO A 1 247 ? 8.831 21.240 4.015 1.00 40.31 247 PRO A C 1
ATOM 1895 O O . PRO A 1 247 ? 8.400 20.597 4.973 1.00 40.31 247 PRO A O 1
ATOM 1898 N N . ILE A 1 248 ? 8.318 22.412 3.652 1.00 33.34 248 ILE A N 1
ATOM 1899 C CA . ILE A 1 248 ? 7.245 23.124 4.338 1.00 33.34 248 ILE A CA 1
ATOM 1900 C C . ILE A 1 248 ? 5.898 22.482 3.968 1.00 33.34 248 ILE A C 1
ATOM 1902 O O . ILE A 1 248 ? 5.171 22.982 3.117 1.00 33.34 248 ILE A O 1
ATOM 1906 N N . PHE A 1 249 ? 5.523 21.388 4.629 1.00 31.27 249 PHE A N 1
ATOM 1907 C CA . PHE A 1 249 ? 4.108 21.162 4.938 1.00 31.27 249 PHE A CA 1
ATOM 1908 C C . PHE A 1 249 ? 3.856 21.740 6.327 1.00 31.27 249 PHE A C 1
ATOM 1910 O O . PHE A 1 249 ? 3.706 21.017 7.310 1.00 31.27 249 PHE A O 1
ATOM 1917 N N . GLN A 1 250 ? 3.850 23.070 6.436 1.00 29.17 250 GLN A N 1
ATOM 1918 C CA . GLN A 1 250 ? 3.255 23.677 7.618 1.00 29.17 250 GLN A CA 1
ATOM 1919 C C . GLN A 1 250 ? 1.779 23.266 7.643 1.00 29.17 250 GLN A C 1
ATOM 1921 O O . GLN A 1 250 ? 1.046 23.479 6.672 1.00 29.17 250 GLN A O 1
ATOM 1926 N N . LYS A 1 251 ? 1.360 22.645 8.760 1.00 32.16 251 LYS A N 1
ATOM 1927 C CA . LYS A 1 251 ? -0.045 22.610 9.200 1.00 32.16 251 LYS A CA 1
ATOM 1928 C C . LYS A 1 251 ? -0.631 23.982 8.876 1.00 32.16 251 LYS A C 1
ATOM 1930 O O . LYS A 1 251 ? 0.009 24.957 9.253 1.00 32.16 251 LYS A O 1
ATOM 1935 N N . HIS A 1 252 ? -1.752 24.016 8.147 1.00 29.59 252 HIS A N 1
ATOM 1936 C CA . HIS A 1 252 ? -2.495 25.222 7.756 1.00 29.59 252 HIS A CA 1
ATOM 1937 C C . HIS A 1 252 ? -1.998 26.487 8.475 1.00 29.59 252 HIS A C 1
ATOM 1939 O O . HIS A 1 252 ? -2.296 26.647 9.659 1.00 29.59 252 HIS A O 1
ATOM 1945 N N . PRO A 1 253 ? -1.240 27.379 7.816 1.00 33.69 253 PRO A N 1
ATOM 1946 C CA . PRO A 1 253 ? -1.167 28.729 8.318 1.00 33.69 253 PRO A CA 1
ATOM 1947 C C . PRO A 1 253 ? -2.573 29.295 8.134 1.00 33.69 253 PRO A C 1
ATOM 1949 O O . PRO A 1 253 ? -3.005 29.558 7.008 1.00 33.69 253 PRO A O 1
ATOM 1952 N N . ASP A 1 254 ? -3.316 29.410 9.234 1.00 37.69 254 ASP A N 1
ATOM 1953 C CA . ASP A 1 254 ? -4.460 30.306 9.299 1.00 37.69 254 ASP A CA 1
ATOM 1954 C C . ASP A 1 254 ? -3.982 31.652 8.743 1.00 37.69 254 ASP A C 1
ATOM 1956 O O . ASP A 1 254 ? -3.125 32.304 9.333 1.00 37.69 254 ASP A O 1
ATOM 1960 N N . LYS A 1 255 ? -4.491 32.008 7.559 1.00 31.25 255 LYS A N 1
ATOM 1961 C CA . LYS A 1 255 ? -3.980 33.053 6.655 1.00 31.25 255 LYS A CA 1
ATOM 1962 C C . LYS A 1 255 ? -2.626 32.739 6.010 1.00 31.25 255 LYS A C 1
ATOM 1964 O O . LYS A 1 255 ? -1.557 32.955 6.571 1.00 31.25 255 LYS A O 1
ATOM 1969 N N . VAL A 1 256 ? -2.692 32.403 4.723 1.00 33.78 256 VAL A N 1
ATOM 1970 C CA . VAL A 1 256 ? -1.625 32.740 3.777 1.00 33.78 256 VAL A CA 1
ATOM 1971 C C . VAL A 1 256 ? -1.507 34.265 3.765 1.00 33.78 256 VAL A C 1
ATOM 1973 O O . VAL A 1 256 ? -2.362 34.948 3.202 1.00 33.78 256 VAL A O 1
ATOM 1976 N N . ASP A 1 257 ? -0.487 34.806 4.422 1.00 24.20 257 ASP A N 1
ATOM 1977 C CA . ASP A 1 257 ? -0.112 36.205 4.252 1.00 24.20 257 ASP A CA 1
ATOM 1978 C C . ASP A 1 257 ? 0.605 36.324 2.900 1.00 24.20 257 ASP A C 1
ATOM 1980 O O . ASP A 1 257 ? 1.728 35.848 2.733 1.00 24.20 257 ASP A O 1
ATOM 1984 N N . LEU A 1 258 ? -0.059 36.900 1.891 1.00 37.09 258 LEU A N 1
ATOM 1985 C CA . LEU A 1 258 ? 0.498 37.078 0.538 1.00 37.09 258 LEU A CA 1
ATOM 1986 C C . LEU A 1 258 ? 1.606 38.153 0.473 1.00 37.09 258 LEU A C 1
ATOM 1988 O O . LEU A 1 258 ? 1.911 38.667 -0.601 1.00 37.09 258 LEU A O 1
ATOM 1992 N N . THR A 1 259 ? 2.238 38.485 1.596 1.00 29.25 259 THR A N 1
ATOM 1993 C CA . THR A 1 259 ? 3.273 39.521 1.690 1.00 29.25 259 THR A CA 1
ATOM 1994 C C . THR A 1 259 ? 4.703 38.976 1.650 1.00 29.25 259 THR A C 1
ATOM 1996 O O . THR A 1 259 ? 5.645 39.699 1.969 1.00 29.25 259 THR A O 1
ATOM 1999 N N . VAL A 1 260 ? 4.909 37.728 1.209 1.00 32.66 260 VAL A N 1
ATOM 2000 C CA . VAL A 1 260 ? 6.251 37.262 0.821 1.00 32.66 260 VAL A CA 1
ATOM 2001 C C . VAL A 1 260 ? 6.564 37.810 -0.579 1.00 32.66 260 VAL A C 1
ATOM 2003 O O . VAL A 1 260 ? 5.800 37.536 -1.509 1.00 32.66 260 VAL A O 1
ATOM 2006 N N . PRO A 1 261 ? 7.658 38.577 -0.769 1.00 28.34 261 PRO A N 1
ATOM 2007 C CA . PRO A 1 261 ? 8.027 39.097 -2.079 1.00 28.34 261 PRO A CA 1
ATOM 2008 C C . PRO A 1 261 ? 8.239 37.923 -3.027 1.00 28.34 261 PRO A C 1
ATOM 2010 O O . PRO A 1 261 ? 9.079 37.066 -2.759 1.00 28.34 261 PRO A O 1
ATOM 2013 N N . LEU A 1 262 ? 7.460 37.880 -4.110 1.00 28.91 262 LEU A N 1
ATOM 2014 C CA . LEU A 1 262 ? 7.570 36.881 -5.168 1.00 28.91 262 LEU A CA 1
ATOM 2015 C C . LEU A 1 262 ? 9.046 36.805 -5.606 1.00 28.91 262 LEU A C 1
ATOM 2017 O O . LEU A 1 262 ? 9.537 37.779 -6.189 1.00 28.91 262 LEU A O 1
ATOM 2021 N N . PRO A 1 263 ? 9.791 35.720 -5.309 1.00 31.88 263 PRO A N 1
ATOM 2022 C CA . PRO A 1 263 ? 11.168 35.626 -5.745 1.00 31.88 263 PRO A CA 1
ATOM 2023 C C . PRO A 1 263 ? 11.134 35.475 -7.259 1.00 31.88 263 PRO A C 1
ATOM 2025 O O . PRO A 1 263 ? 10.733 34.439 -7.780 1.00 31.88 263 PRO A O 1
ATOM 2028 N N . PHE A 1 264 ? 11.566 36.542 -7.922 1.00 31.12 264 PHE A N 1
ATOM 2029 C CA . PHE A 1 264 ? 11.865 36.637 -9.341 1.00 31.12 264 PHE A CA 1
ATOM 2030 C C . PHE A 1 264 ? 10.651 36.510 -10.272 1.00 31.12 264 PHE A C 1
ATOM 2032 O O . PHE A 1 264 ? 9.962 35.495 -10.350 1.00 31.12 264 PHE A O 1
ATOM 2039 N N . LEU A 1 265 ? 10.456 37.564 -11.074 1.00 29.61 265 LEU A N 1
ATOM 2040 C CA . LEU A 1 265 ? 9.860 37.472 -12.404 1.00 29.61 265 LEU A CA 1
ATOM 2041 C C . LEU A 1 265 ? 10.688 36.477 -13.235 1.00 29.61 265 LEU A C 1
ATOM 2043 O O . LEU A 1 265 ? 11.464 36.866 -14.100 1.00 29.61 265 LEU A O 1
ATOM 2047 N N . VAL A 1 266 ? 10.541 35.180 -12.981 1.00 32.09 266 VAL A N 1
ATOM 2048 C CA . VAL A 1 266 ? 10.740 34.194 -14.034 1.00 32.09 266 VAL A CA 1
ATOM 2049 C C . VAL A 1 266 ? 9.620 34.519 -15.018 1.00 32.09 266 VAL A C 1
ATOM 2051 O O . VAL A 1 266 ? 8.452 34.460 -14.609 1.00 32.09 266 VAL A O 1
ATOM 2054 N N . PRO A 1 267 ? 9.917 34.962 -16.259 1.00 29.70 267 PRO A N 1
ATOM 2055 C CA . PRO A 1 267 ? 8.880 35.170 -17.256 1.00 29.70 267 PRO A CA 1
ATOM 2056 C C . PRO A 1 267 ? 8.095 33.881 -17.274 1.00 29.70 267 PRO A C 1
ATOM 2058 O O . PRO A 1 267 ? 8.711 32.855 -17.543 1.00 29.70 267 PRO A O 1
ATOM 2061 N N . ARG A 1 268 ? 6.812 33.937 -16.880 1.00 26.95 268 ARG A N 1
ATOM 2062 C CA . ARG A 1 268 ? 5.891 32.801 -16.835 1.00 26.95 268 ARG A CA 1
ATOM 2063 C C . ARG A 1 268 ? 6.213 31.955 -18.056 1.00 26.95 268 ARG A C 1
ATOM 2065 O O . ARG A 1 268 ? 5.814 32.361 -19.154 1.00 26.95 268 ARG A O 1
ATOM 2072 N N . PRO A 1 269 ? 6.964 30.844 -17.927 1.00 35.34 269 PRO A N 1
ATOM 2073 C CA . PRO A 1 269 ? 7.096 29.984 -19.062 1.00 35.34 269 PRO A CA 1
ATOM 2074 C C . PRO A 1 269 ? 5.655 29.563 -19.261 1.00 35.34 269 PRO A C 1
ATOM 2076 O O . PRO A 1 269 ? 4.981 29.140 -18.316 1.00 35.34 269 PRO A O 1
ATOM 2079 N N . GLN A 1 270 ? 5.155 29.719 -20.473 1.00 26.69 270 GLN A N 1
ATOM 2080 C CA . GLN A 1 270 ? 3.953 29.037 -20.921 1.00 26.69 270 GLN A CA 1
ATOM 2081 C C . GLN A 1 270 ? 4.227 27.516 -20.946 1.00 26.69 270 GLN A C 1
ATOM 2083 O O . GLN A 1 270 ? 3.862 26.828 -21.890 1.00 26.69 270 GLN A O 1
ATOM 2088 N N . LEU A 1 271 ? 4.896 26.977 -19.915 1.00 38.03 271 LEU A N 1
ATOM 2089 C CA . LEU A 1 271 ? 4.799 25.607 -19.478 1.00 38.03 271 LEU A CA 1
ATOM 2090 C C . LEU A 1 271 ? 3.355 25.496 -19.010 1.00 38.03 271 LEU A C 1
ATOM 2092 O O . LEU A 1 271 ? 3.025 25.775 -17.858 1.00 38.03 271 LEU A O 1
ATOM 2096 N N . GLN A 1 272 ? 2.472 25.263 -19.978 1.00 31.72 272 GLN A N 1
ATOM 2097 C CA . GLN A 1 272 ? 1.054 25.059 -19.772 1.00 31.72 272 GLN A CA 1
ATOM 2098 C C . GLN A 1 272 ? 0.885 24.187 -18.528 1.00 31.72 272 GLN A C 1
ATOM 2100 O O . GLN A 1 272 ? 1.168 22.993 -18.568 1.00 31.72 272 GLN A O 1
ATOM 2105 N N . GLN A 1 273 ? 0.384 24.764 -17.431 1.00 39.16 273 GLN A N 1
ATOM 2106 C CA . GLN A 1 273 ? -0.089 23.988 -16.277 1.00 39.16 273 GLN A CA 1
ATOM 2107 C C . GLN A 1 273 ? -1.081 22.897 -16.731 1.00 39.16 273 GLN A C 1
ATOM 2109 O O . GLN A 1 273 ? -1.196 21.849 -16.106 1.00 39.16 273 GLN A O 1
ATOM 2114 N N . GLN A 1 274 ? -1.728 23.103 -17.885 1.00 36.72 274 GLN A N 1
ATOM 2115 C CA . GLN A 1 274 ? -2.583 22.133 -18.561 1.00 36.72 274 GLN A CA 1
ATOM 2116 C C . GLN A 1 274 ? -1.870 20.914 -19.166 1.00 36.72 274 GLN A C 1
ATOM 2118 O O . GLN A 1 274 ? -2.561 19.942 -19.447 1.00 36.72 274 GLN A O 1
ATOM 2123 N N . HIS A 1 275 ? -0.553 20.921 -19.405 1.00 39.44 275 HIS A N 1
ATOM 2124 C CA . HIS A 1 275 ? 0.129 19.805 -20.080 1.00 39.44 275 HIS A CA 1
ATOM 2125 C C . HIS A 1 275 ? 0.772 18.796 -19.122 1.00 39.44 275 HIS A C 1
ATOM 2127 O O . HIS A 1 275 ? 0.846 17.618 -19.464 1.00 39.44 275 HIS A O 1
ATOM 2133 N N . LEU A 1 276 ? 1.132 19.207 -17.898 1.00 46.91 276 LEU A N 1
ATOM 2134 C CA . LEU A 1 276 ? 1.731 18.302 -16.908 1.00 46.91 276 LEU A CA 1
ATOM 2135 C C . LEU A 1 276 ? 0.699 17.620 -15.987 1.00 46.91 276 LEU A C 1
ATOM 2137 O O . LEU A 1 276 ? 0.843 16.443 -15.685 1.00 46.91 276 LEU A O 1
ATOM 2141 N N . GLN A 1 277 ? -0.419 18.266 -15.625 1.00 47.88 277 GLN A N 1
ATOM 2142 C CA . GLN A 1 277 ? -1.503 17.602 -14.869 1.00 47.88 277 GLN A CA 1
ATOM 2143 C C . GLN A 1 277 ? -2.082 16.333 -15.546 1.00 47.88 277 GLN A C 1
ATOM 2145 O O . GLN A 1 277 ? -2.361 15.355 -14.840 1.00 47.88 277 GLN A O 1
ATOM 2150 N N . PRO A 1 278 ? -2.247 16.280 -16.887 1.00 51.16 278 PRO A N 1
ATOM 2151 C CA . PRO A 1 278 ? -2.568 15.045 -17.597 1.00 51.16 278 PRO A CA 1
ATOM 2152 C C . PRO A 1 278 ? -1.552 13.923 -17.361 1.00 51.16 278 PRO A C 1
ATOM 2154 O O . PRO A 1 278 ? -1.950 12.760 -17.377 1.00 51.16 278 PRO A O 1
ATOM 2157 N N . SER A 1 279 ? -0.271 14.235 -17.112 1.00 72.62 279 SER A N 1
ATOM 2158 C CA . SER A 1 279 ? 0.775 13.219 -16.962 1.00 72.62 279 SER A CA 1
ATOM 2159 C C . SER A 1 279 ? 0.576 12.401 -15.690 1.00 72.62 279 SER A C 1
ATOM 2161 O O . SER A 1 279 ? 0.636 11.174 -15.745 1.00 72.62 279 SER A O 1
ATOM 2163 N N . LEU A 1 280 ? 0.211 13.032 -14.569 1.00 80.38 280 LEU A N 1
ATOM 2164 C CA . LEU A 1 280 ? 0.100 12.321 -13.299 1.00 80.38 280 LEU A CA 1
ATOM 2165 C C . LEU A 1 280 ? -1.063 11.333 -13.241 1.00 80.38 280 LEU A C 1
ATOM 2167 O O . LEU A 1 280 ? -0.895 10.182 -12.834 1.00 80.38 280 LEU A O 1
ATOM 2171 N N . MET A 1 281 ? -2.247 11.775 -13.658 1.00 82.31 281 MET A N 1
ATOM 2172 C CA . MET A 1 281 ? -3.415 10.896 -13.721 1.00 82.31 281 MET A CA 1
ATOM 2173 C C . MET A 1 281 ? -3.221 9.795 -14.760 1.00 82.31 281 MET A C 1
ATOM 2175 O O . MET A 1 281 ? -3.674 8.674 -14.546 1.00 82.31 281 MET A O 1
ATOM 2179 N N . SER A 1 282 ? -2.514 10.094 -15.852 1.00 82.88 282 SER A N 1
ATOM 2180 C CA . SER A 1 282 ? -2.139 9.091 -16.841 1.00 82.88 282 SER A CA 1
ATOM 2181 C C . SER A 1 282 ? -1.168 8.065 -16.244 1.00 82.88 282 SER A C 1
ATOM 2183 O O . SER A 1 282 ? -1.361 6.871 -16.454 1.00 82.88 282 SER A O 1
ATOM 2185 N N . ILE A 1 283 ? -0.168 8.488 -15.456 1.00 83.88 283 ILE A N 1
ATOM 2186 C CA . ILE A 1 283 ? 0.773 7.593 -14.758 1.00 83.88 283 ILE A CA 1
ATOM 2187 C C . ILE A 1 283 ? 0.019 6.677 -13.792 1.00 83.88 283 ILE A C 1
ATOM 2189 O O . ILE A 1 283 ? 0.223 5.465 -13.798 1.00 83.88 283 ILE A O 1
ATOM 2193 N N . LEU A 1 284 ? -0.879 7.238 -12.977 1.00 88.12 284 LEU A N 1
ATOM 2194 C CA . LEU A 1 284 ? -1.704 6.455 -12.056 1.00 88.12 284 LEU A CA 1
ATOM 2195 C C . LEU A 1 284 ? -2.636 5.495 -12.805 1.00 88.12 284 LEU A C 1
ATOM 2197 O O . LEU A 1 284 ? -2.829 4.368 -12.357 1.00 88.12 284 LEU A O 1
ATOM 2201 N N . GLY A 1 285 ? -3.176 5.914 -13.952 1.00 88.56 285 GLY A N 1
ATOM 2202 C CA . GLY A 1 285 ? -3.959 5.062 -14.845 1.00 88.56 285 GLY A CA 1
ATOM 2203 C C . GLY A 1 285 ? -3.148 3.889 -15.396 1.00 88.56 285 GLY A C 1
ATOM 2204 O O . GLY A 1 285 ? -3.606 2.752 -15.324 1.00 88.56 285 GLY A O 1
ATOM 2205 N N . GLY A 1 286 ? -1.924 4.136 -15.871 1.00 86.50 286 GLY A N 1
ATOM 2206 C CA . GLY A 1 286 ? -1.006 3.093 -16.339 1.00 86.50 286 GLY A CA 1
ATOM 2207 C C . GLY A 1 286 ? -0.593 2.128 -15.223 1.00 86.50 286 GLY A C 1
ATOM 2208 O O . GLY A 1 286 ? -0.592 0.913 -15.415 1.00 86.50 286 GLY A O 1
ATOM 2209 N N . VAL A 1 287 ? -0.327 2.650 -14.023 1.00 86.56 287 VAL A N 1
ATOM 2210 C CA . VAL A 1 287 ? -0.042 1.846 -12.824 1.00 86.56 287 VAL A CA 1
ATOM 2211 C C . VAL A 1 287 ? -1.234 0.980 -12.430 1.00 86.56 287 VAL A C 1
ATOM 2213 O O . VAL A 1 287 ? -1.061 -0.205 -12.150 1.00 86.56 287 VAL A O 1
ATOM 2216 N N . HIS A 1 288 ? -2.443 1.541 -12.421 1.00 89.06 288 HIS A N 1
ATOM 2217 C CA . HIS A 1 288 ? -3.656 0.780 -12.131 1.00 89.06 288 HIS A CA 1
ATOM 2218 C C . HIS A 1 288 ? -3.908 -0.299 -13.184 1.00 89.06 288 HIS A C 1
ATOM 2220 O O . HIS A 1 288 ? -4.238 -1.427 -12.831 1.00 89.06 288 HIS A O 1
ATOM 2226 N N . HIS A 1 289 ? -3.680 0.011 -14.461 1.00 87.81 289 HIS A N 1
ATOM 2227 C CA . HIS A 1 289 ? -3.801 -0.954 -15.546 1.00 87.81 289 HIS A CA 1
ATOM 2228 C C . HIS A 1 289 ? -2.839 -2.137 -15.363 1.00 87.81 289 HIS A C 1
ATOM 2230 O O . HIS A 1 289 ? -3.268 -3.290 -15.394 1.00 87.81 289 HIS A O 1
ATOM 2236 N N . LEU A 1 290 ? -1.565 -1.859 -15.072 1.00 83.88 290 LEU A N 1
ATOM 2237 C CA . LEU A 1 290 ? -0.567 -2.878 -14.741 1.00 83.88 290 LEU A CA 1
ATOM 2238 C C . LEU A 1 290 ? -0.971 -3.700 -13.506 1.00 83.88 290 LEU A C 1
ATOM 2240 O O . LEU A 1 290 ? -0.818 -4.925 -13.489 1.00 83.88 290 LEU A O 1
ATOM 2244 N N . LEU A 1 291 ? -1.515 -3.045 -12.479 1.00 82.94 291 LEU A N 1
ATOM 2245 C CA . LEU A 1 291 ? -1.999 -3.721 -11.281 1.00 82.94 291 LEU A CA 1
ATOM 2246 C C . LEU A 1 291 ? -3.200 -4.622 -11.584 1.00 82.94 291 LEU A C 1
ATOM 2248 O O . LEU A 1 291 ? -3.290 -5.714 -11.040 1.00 82.94 291 LEU A O 1
ATOM 2252 N N . ASN A 1 292 ? -4.106 -4.207 -12.465 1.00 86.12 292 ASN A N 1
ATOM 2253 C CA . ASN A 1 292 ? -5.265 -5.003 -12.850 1.00 86.12 292 ASN A CA 1
ATOM 2254 C C . ASN A 1 292 ? -4.865 -6.252 -13.652 1.00 86.12 292 ASN A C 1
ATOM 2256 O O . ASN A 1 292 ? -5.426 -7.324 -13.436 1.00 86.12 292 ASN A O 1
ATOM 2260 N N . LEU A 1 293 ? -3.858 -6.133 -14.524 1.00 81.19 293 LEU A N 1
ATOM 2261 C CA . LEU A 1 293 ? -3.303 -7.267 -15.270 1.00 81.19 293 LEU A CA 1
ATOM 2262 C C . LEU A 1 293 ? -2.624 -8.288 -14.350 1.00 81.19 293 LEU A C 1
ATOM 2264 O O . LEU A 1 293 ? -2.808 -9.492 -14.504 1.00 81.19 293 LEU A O 1
ATOM 2268 N N . THR A 1 294 ? -1.836 -7.815 -13.385 1.00 73.19 294 THR A N 1
ATOM 2269 C CA . THR A 1 294 ? -1.012 -8.698 -12.544 1.00 73.19 294 THR A CA 1
ATOM 2270 C C . THR A 1 294 ? -1.717 -9.166 -11.275 1.00 73.19 294 THR A C 1
ATOM 2272 O O . THR A 1 294 ? -1.472 -10.272 -10.795 1.00 73.19 294 THR A O 1
ATOM 2275 N N . GLN A 1 295 ? -2.601 -8.343 -10.715 1.00 74.38 295 GLN A N 1
ATOM 2276 C CA . GLN A 1 295 ? -3.275 -8.566 -9.439 1.00 74.38 295 GLN A CA 1
ATOM 2277 C C . GLN A 1 295 ? -4.714 -8.021 -9.456 1.00 74.38 295 GLN A C 1
ATOM 2279 O O . GLN A 1 295 ? -5.053 -7.073 -8.734 1.00 74.38 295 GLN A O 1
ATOM 2284 N N . PRO A 1 296 ? -5.616 -8.671 -10.209 1.00 80.88 296 PRO A N 1
ATOM 2285 C CA . PRO A 1 296 ? -6.974 -8.177 -10.409 1.00 80.88 296 PRO A CA 1
ATOM 2286 C C . PRO A 1 296 ? -7.761 -8.046 -9.105 1.00 80.88 296 PRO A C 1
ATOM 2288 O O . PRO A 1 296 ? -8.585 -7.149 -8.999 1.00 80.88 296 PRO A O 1
ATOM 2291 N N . LYS A 1 297 ? -7.504 -8.897 -8.094 1.00 77.06 297 LYS A N 1
ATOM 2292 C CA . LYS A 1 297 ? -8.172 -8.834 -6.777 1.00 77.06 297 LYS A CA 1
ATOM 2293 C C . LYS A 1 297 ? -7.841 -7.557 -6.005 1.00 77.06 297 LYS A C 1
ATOM 2295 O O . LYS A 1 297 ? -8.728 -6.998 -5.369 1.00 77.06 297 LYS A O 1
ATOM 2300 N N . LEU A 1 298 ? -6.588 -7.103 -6.056 1.00 78.75 298 LEU A N 1
ATOM 2301 C CA . LEU A 1 298 ? -6.185 -5.872 -5.381 1.00 78.75 298 LEU A CA 1
ATOM 2302 C C . LEU A 1 298 ? -6.692 -4.648 -6.143 1.00 78.75 298 LEU A C 1
ATOM 2304 O O . LEU A 1 298 ? -7.211 -3.722 -5.531 1.00 78.75 298 LEU A O 1
ATOM 2308 N N . ALA A 1 299 ? -6.621 -4.676 -7.476 1.00 84.75 299 ALA A N 1
ATOM 2309 C CA . ALA A 1 299 ? -7.065 -3.576 -8.330 1.00 84.75 299 ALA A CA 1
ATOM 2310 C C . ALA A 1 299 ? -8.564 -3.231 -8.196 1.00 84.75 299 ALA A C 1
ATOM 2312 O O . ALA A 1 299 ? -8.981 -2.161 -8.643 1.00 84.75 299 ALA A O 1
ATOM 2313 N N . GLN A 1 300 ? -9.381 -4.111 -7.595 1.00 85.50 300 GLN A N 1
ATOM 2314 C CA . GLN A 1 300 ? -10.817 -3.871 -7.402 1.00 85.50 300 GLN A CA 1
ATOM 2315 C C . GLN A 1 300 ? -11.119 -2.819 -6.337 1.00 85.50 300 GLN A C 1
ATOM 2317 O O . GLN A 1 300 ? -12.155 -2.164 -6.421 1.00 85.50 300 GLN A O 1
ATOM 2322 N N . ASP A 1 301 ? -10.264 -2.706 -5.322 1.00 83.00 301 ASP A N 1
ATOM 2323 C CA . ASP A 1 301 ? -10.460 -1.820 -4.178 1.00 83.00 301 ASP A CA 1
ATOM 2324 C C . ASP A 1 301 ? -9.092 -1.482 -3.580 1.00 83.00 301 ASP A C 1
ATOM 2326 O O . ASP A 1 301 ? -8.604 -2.170 -2.681 1.00 83.00 301 ASP A O 1
ATOM 2330 N N . CYS A 1 302 ? -8.445 -0.449 -4.119 1.00 85.00 302 CYS A N 1
ATOM 2331 C CA . CYS A 1 302 ? -7.104 -0.040 -3.711 1.00 85.00 302 CYS A CA 1
ATOM 2332 C C . CYS A 1 302 ? -6.931 1.478 -3.700 1.00 85.00 302 CYS A C 1
ATOM 2334 O O . CYS A 1 302 ? -7.729 2.235 -4.254 1.00 85.00 302 CYS A O 1
ATOM 2336 N N . TRP A 1 303 ? -5.845 1.912 -3.075 1.00 85.25 303 TRP A N 1
ATOM 2337 C CA . TRP A 1 303 ? -5.416 3.300 -3.040 1.00 85.25 303 TRP A CA 1
ATOM 2338 C C . TRP A 1 303 ? -4.020 3.425 -3.620 1.00 85.25 303 TRP A C 1
ATOM 2340 O O . TRP A 1 303 ? -3.113 2.708 -3.203 1.00 85.25 303 TRP A O 1
ATOM 2350 N N . LEU A 1 304 ? -3.852 4.352 -4.558 1.00 88.56 304 LEU A N 1
ATOM 2351 C CA . LEU A 1 304 ? -2.576 4.668 -5.186 1.00 88.56 304 LEU A CA 1
ATOM 2352 C C . LEU A 1 304 ? -2.069 5.999 -4.643 1.00 88.56 304 LEU A C 1
ATOM 2354 O O . LEU A 1 304 ? -2.715 7.029 -4.819 1.00 88.56 304 LEU A O 1
ATOM 2358 N N . CYS A 1 305 ? -0.921 5.981 -3.978 1.00 84.94 305 CYS A N 1
ATOM 2359 C CA . CYS A 1 305 ? -0.369 7.137 -3.290 1.00 84.94 305 CYS A CA 1
ATOM 2360 C C . CYS A 1 305 ? 0.953 7.585 -3.898 1.00 84.94 305 CYS A C 1
ATOM 2362 O O . CYS A 1 305 ? 1.819 6.781 -4.254 1.00 84.94 305 CYS A O 1
ATOM 2364 N N . LEU A 1 306 ? 1.111 8.901 -3.957 1.00 85.44 306 LEU A N 1
ATOM 2365 C CA . LEU A 1 306 ? 2.274 9.579 -4.500 1.00 85.44 306 LEU A CA 1
ATOM 2366 C C . LEU A 1 306 ? 2.870 10.484 -3.440 1.00 85.44 306 LEU A C 1
ATOM 2368 O O . LEU A 1 306 ? 2.138 11.249 -2.818 1.00 85.44 306 LEU A O 1
ATOM 2372 N N . LYS A 1 307 ? 4.189 10.426 -3.271 1.00 79.81 307 LYS A N 1
ATOM 2373 C CA . LYS A 1 307 ? 4.915 11.327 -2.375 1.00 79.81 307 LYS A CA 1
ATOM 2374 C C . LYS A 1 307 ? 5.260 12.637 -3.080 1.00 79.81 307 LYS A C 1
ATOM 2376 O O . LYS A 1 307 ? 5.484 12.657 -4.291 1.00 79.81 307 LYS A O 1
ATOM 2381 N N . ALA A 1 308 ? 5.313 13.711 -2.298 1.00 77.62 308 ALA A N 1
ATOM 2382 C CA . ALA A 1 308 ? 5.779 15.026 -2.728 1.00 77.62 308 ALA A CA 1
ATOM 2383 C C . ALA A 1 308 ? 7.312 15.148 -2.755 1.00 77.62 308 ALA A C 1
ATOM 2385 O O . ALA A 1 308 ? 7.818 16.062 -3.390 1.00 77.62 308 ALA A O 1
ATOM 2386 N N . LYS A 1 309 ? 8.037 14.255 -2.063 1.00 70.81 309 LYS A N 1
ATOM 2387 C CA . LYS A 1 309 ? 9.508 14.189 -2.044 1.00 70.81 309 LYS A CA 1
ATOM 2388 C C . LYS A 1 309 ? 10.036 13.164 -3.051 1.00 70.81 309 LYS A C 1
ATOM 2390 O O . LYS A 1 309 ? 9.400 12.112 -3.192 1.00 70.81 309 LYS A O 1
ATOM 2395 N N . PRO A 1 310 ? 11.208 13.407 -3.667 1.00 69.44 310 PRO A N 1
ATOM 2396 C CA . PRO A 1 310 ? 11.917 12.359 -4.375 1.00 69.44 310 PRO A CA 1
ATOM 2397 C C . PRO A 1 310 ? 12.397 11.294 -3.368 1.00 69.44 310 PRO A C 1
ATOM 2399 O O . PRO A 1 310 ? 12.491 11.566 -2.166 1.00 69.44 310 PRO A O 1
ATOM 2402 N N . PRO A 1 311 ? 12.707 10.076 -3.829 1.00 71.44 311 PRO A N 1
ATOM 2403 C CA . PRO A 1 311 ? 12.665 9.634 -5.221 1.00 71.44 311 PRO A CA 1
ATOM 2404 C C . PRO A 1 311 ? 11.232 9.469 -5.757 1.00 71.44 311 PRO A C 1
ATOM 2406 O O . PRO A 1 311 ? 10.341 8.972 -5.071 1.00 71.44 311 PRO A O 1
ATOM 2409 N N . TYR A 1 312 ? 11.010 9.908 -6.999 1.00 78.12 312 TYR A N 1
ATOM 2410 C CA . TYR A 1 312 ? 9.738 9.712 -7.720 1.00 78.12 312 TYR A CA 1
ATOM 2411 C C . TYR A 1 312 ? 9.738 8.469 -8.592 1.00 78.12 312 TYR A C 1
ATOM 2413 O O . TYR A 1 312 ? 8.685 8.050 -9.072 1.00 78.12 312 TYR A O 1
ATOM 2421 N N . TYR A 1 313 ? 10.921 7.917 -8.826 1.00 83.19 313 TYR A N 1
ATOM 2422 C CA . TYR A 1 313 ? 11.157 6.885 -9.808 1.00 83.19 313 TYR A CA 1
ATOM 2423 C C . TYR A 1 313 ? 12.066 5.815 -9.234 1.00 83.19 313 TYR A C 1
ATOM 2425 O O . TYR A 1 313 ? 12.933 6.074 -8.399 1.00 83.19 313 TYR A O 1
ATOM 2433 N N . VAL A 1 314 ? 11.869 4.605 -9.724 1.00 83.06 314 VAL A N 1
ATOM 2434 C CA . VAL A 1 314 ? 12.644 3.417 -9.380 1.00 83.06 314 VAL A CA 1
ATOM 2435 C C . VAL A 1 314 ? 13.051 2.712 -10.669 1.00 83.06 314 VAL A C 1
ATOM 2437 O O . VAL A 1 314 ? 12.390 2.850 -11.701 1.00 83.06 314 VAL A O 1
ATOM 2440 N N . GLY A 1 315 ? 14.172 2.002 -10.625 1.00 82.19 315 GLY A N 1
ATOM 2441 C CA . GLY A 1 315 ? 14.747 1.307 -11.766 1.00 82.19 315 GLY A CA 1
ATOM 2442 C C . GLY A 1 315 ? 14.484 -0.192 -11.704 1.00 82.19 315 GLY A C 1
ATOM 2443 O O . GLY A 1 315 ? 14.700 -0.824 -10.670 1.00 82.19 315 GLY A O 1
ATOM 2444 N N . LEU A 1 316 ? 14.075 -0.776 -12.827 1.00 82.81 316 LEU A N 1
ATOM 2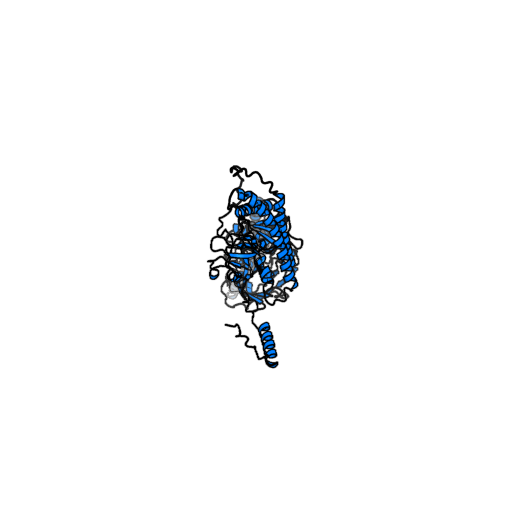445 C CA . LEU A 1 316 ? 14.185 -2.212 -13.067 1.00 82.81 316 LEU A CA 1
ATOM 2446 C C . LEU A 1 316 ? 15.406 -2.471 -13.948 1.00 82.81 316 LEU A C 1
ATOM 2448 O O . LEU A 1 316 ? 15.494 -1.913 -15.035 1.00 82.81 316 LEU A O 1
ATOM 2452 N N . GLY A 1 317 ? 16.317 -3.321 -13.497 1.00 84.12 317 GLY A N 1
ATOM 2453 C CA . GLY A 1 317 ? 17.512 -3.719 -14.224 1.00 84.12 317 GLY A CA 1
ATOM 2454 C C . GLY A 1 317 ? 17.228 -4.355 -15.584 1.00 84.12 317 GLY A C 1
ATOM 2455 O O . GLY A 1 317 ? 16.262 -5.099 -15.744 1.00 84.12 317 GLY A O 1
ATOM 2456 N N . VAL A 1 318 ? 18.078 -4.045 -16.564 1.00 86.06 318 VAL A N 1
ATOM 2457 C CA . VAL A 1 318 ? 18.007 -4.589 -17.925 1.00 86.06 318 VAL A CA 1
ATOM 2458 C C . VAL A 1 318 ? 19.340 -5.222 -18.301 1.00 86.06 318 VAL A C 1
ATOM 2460 O O . VAL A 1 318 ? 20.386 -4.570 -18.268 1.00 86.06 318 VAL A O 1
ATOM 2463 N N . GLU A 1 319 ? 19.302 -6.483 -18.722 1.00 86.44 319 GLU A N 1
ATOM 2464 C CA . GLU A 1 319 ? 20.449 -7.189 -19.293 1.00 86.44 319 GLU A CA 1
ATOM 2465 C C . GLU A 1 319 ? 20.494 -6.969 -20.810 1.00 86.44 319 GLU A C 1
ATOM 2467 O O . GLU A 1 319 ? 19.898 -7.701 -21.597 1.00 86.44 319 GLU A O 1
ATOM 2472 N N . ALA A 1 320 ? 21.195 -5.922 -21.241 1.00 86.00 320 ALA A N 1
ATOM 2473 C CA . ALA A 1 320 ? 21.412 -5.647 -22.658 1.00 86.00 320 ALA A CA 1
ATOM 2474 C C . ALA A 1 320 ? 22.810 -5.083 -22.926 1.00 86.00 320 ALA A C 1
ATOM 2476 O O . ALA A 1 320 ? 23.456 -4.499 -22.051 1.00 86.00 320 ALA A O 1
ATOM 2477 N N . THR A 1 321 ? 23.287 -5.246 -24.159 1.00 84.56 321 THR A N 1
ATOM 2478 C CA . THR A 1 321 ? 24.552 -4.662 -24.610 1.00 84.56 321 THR A CA 1
ATOM 2479 C C . THR A 1 321 ? 24.382 -3.175 -24.907 1.00 84.56 321 THR A C 1
ATOM 2481 O O . THR A 1 321 ? 23.507 -2.785 -25.683 1.00 84.56 321 THR A O 1
ATOM 2484 N N . LEU A 1 322 ? 25.257 -2.346 -24.341 1.00 85.75 322 LEU A N 1
ATOM 2485 C CA . LEU A 1 322 ? 25.319 -0.916 -24.638 1.00 85.75 322 LEU A CA 1
ATOM 2486 C C . LEU A 1 322 ? 25.853 -0.684 -26.056 1.00 85.75 322 LEU A C 1
ATOM 2488 O O . LEU A 1 322 ? 26.813 -1.332 -26.482 1.00 85.75 322 LEU A O 1
ATOM 2492 N N . LYS A 1 323 ? 25.271 0.278 -26.778 1.00 86.69 323 LYS A N 1
ATOM 2493 C CA . LYS A 1 323 ? 25.810 0.706 -28.074 1.00 86.69 323 LYS A CA 1
ATOM 2494 C C . LYS A 1 323 ? 27.084 1.507 -27.823 1.00 86.69 323 LYS A C 1
ATOM 2496 O O . LYS A 1 323 ? 27.049 2.516 -27.122 1.00 86.69 323 LYS A O 1
ATOM 2501 N N . ARG A 1 324 ? 28.203 1.053 -28.387 1.00 86.12 324 ARG A N 1
ATOM 2502 C CA . ARG A 1 324 ? 29.502 1.730 -28.309 1.00 86.12 324 ARG A CA 1
ATOM 2503 C C . ARG A 1 324 ? 29.759 2.487 -29.609 1.00 86.12 324 ARG A C 1
ATOM 2505 O O . ARG A 1 324 ? 29.653 1.898 -30.682 1.00 86.12 324 ARG A O 1
ATOM 2512 N N . GLY A 1 325 ? 30.108 3.765 -29.510 1.00 84.81 325 GLY A N 1
ATOM 2513 C CA . GLY A 1 325 ? 30.361 4.624 -30.667 1.00 84.81 325 GLY A CA 1
ATOM 2514 C C . GLY A 1 325 ? 31.458 5.664 -30.422 1.00 84.81 325 GLY A C 1
ATOM 2515 O O . GLY A 1 325 ? 32.015 5.721 -29.320 1.00 84.81 325 GLY A O 1
ATOM 2516 N N . PRO A 1 326 ? 31.784 6.491 -31.435 1.00 83.81 326 PRO A N 1
ATOM 2517 C CA . PRO A 1 326 ? 32.654 7.654 -31.255 1.00 83.81 326 PRO A CA 1
ATOM 2518 C C . PRO A 1 326 ? 32.093 8.601 -30.182 1.00 83.81 326 PRO A C 1
ATOM 2520 O O . PRO A 1 326 ? 30.912 8.532 -29.840 1.00 83.81 326 PRO A O 1
ATOM 2523 N N . LEU A 1 327 ? 32.929 9.478 -29.618 1.00 76.88 327 LEU A N 1
ATOM 2524 C CA . LEU A 1 327 ? 32.487 10.490 -28.651 1.00 76.88 327 LEU A CA 1
ATOM 2525 C C . LEU A 1 327 ? 31.415 11.379 -29.303 1.00 76.88 327 LEU A C 1
ATOM 2527 O O . LEU A 1 327 ? 31.704 12.186 -30.181 1.00 76.88 327 LEU A O 1
ATOM 2531 N N . SER A 1 328 ? 30.155 11.169 -28.929 1.00 76.44 328 SER A N 1
ATOM 2532 C CA . SER A 1 328 ? 28.999 11.847 -29.531 1.00 76.44 328 SER A CA 1
ATOM 2533 C C . SER A 1 328 ? 27.932 12.216 -28.503 1.00 76.44 328 SER A C 1
ATOM 2535 O O . SER A 1 328 ? 26.911 12.792 -28.869 1.00 76.44 328 SER A O 1
ATOM 2537 N N . CYS A 1 329 ? 28.136 11.913 -27.214 1.00 80.25 329 CYS A N 1
ATOM 2538 C CA . CYS A 1 329 ? 27.199 12.371 -26.197 1.00 80.25 329 CYS A CA 1
ATOM 2539 C C . CYS A 1 329 ? 27.389 13.874 -25.987 1.00 80.25 329 CYS A C 1
ATOM 2541 O O . CYS A 1 329 ? 28.465 14.317 -25.576 1.00 80.25 329 CYS A O 1
ATOM 2543 N N . HIS A 1 330 ? 26.331 14.647 -26.219 1.00 72.88 330 HIS A N 1
ATOM 2544 C CA . HIS A 1 330 ? 26.272 16.028 -25.763 1.00 72.88 330 HIS A CA 1
ATOM 2545 C C . HIS A 1 330 ? 26.245 16.058 -24.231 1.00 72.88 330 HIS A C 1
ATOM 2547 O O . HIS A 1 330 ? 25.510 15.290 -23.605 1.00 72.88 330 HIS A O 1
ATOM 2553 N N . THR A 1 331 ? 27.039 16.944 -23.633 1.00 63.97 331 THR A N 1
ATOM 2554 C CA . THR A 1 331 ? 26.965 17.275 -22.207 1.00 63.97 331 THR A CA 1
ATOM 2555 C C . THR A 1 331 ? 25.591 17.861 -21.923 1.00 63.97 331 THR A C 1
ATOM 2557 O O . THR A 1 331 ? 25.315 19.009 -22.262 1.00 63.97 331 THR A O 1
ATOM 2560 N N . ARG A 1 332 ? 24.710 17.037 -21.357 1.00 64.50 332 ARG A N 1
ATOM 2561 C CA . ARG A 1 332 ? 23.419 17.458 -20.818 1.00 64.50 332 ARG A CA 1
ATOM 2562 C C . ARG A 1 332 ? 23.490 17.438 -19.295 1.00 64.50 332 ARG A C 1
ATOM 2564 O O . ARG A 1 332 ? 24.166 16.549 -18.762 1.00 64.50 332 ARG A O 1
ATOM 2571 N N . PRO A 1 333 ? 22.793 18.352 -18.601 1.00 58.88 333 PRO A N 1
ATOM 2572 C CA . PRO A 1 333 ? 22.639 18.255 -17.159 1.00 58.88 333 PRO A CA 1
ATOM 2573 C C . PRO A 1 333 ? 22.063 16.884 -16.807 1.00 58.88 333 PRO A C 1
ATOM 2575 O O . PRO A 1 333 ? 20.998 16.490 -17.288 1.00 58.88 333 PRO A O 1
ATOM 2578 N N . ARG A 1 334 ? 22.808 16.136 -15.992 1.00 67.38 334 ARG A N 1
ATOM 2579 C CA . ARG A 1 334 ? 22.328 14.892 -15.400 1.00 67.38 334 ARG A CA 1
ATOM 2580 C C . ARG A 1 334 ? 21.618 15.261 -14.119 1.00 67.38 334 ARG A C 1
ATOM 2582 O O . ARG A 1 334 ? 22.210 15.825 -13.207 1.00 67.38 334 ARG A O 1
ATOM 2589 N N . ALA A 1 335 ? 20.339 14.964 -14.078 1.00 66.94 335 ALA A N 1
ATOM 2590 C CA . ALA A 1 335 ? 19.518 15.150 -12.905 1.00 66.94 335 ALA A CA 1
ATOM 2591 C C . ALA A 1 335 ? 18.583 13.960 -12.792 1.00 66.94 335 ALA A C 1
ATOM 2593 O O . ALA A 1 335 ? 18.418 13.233 -13.773 1.00 66.94 335 ALA A O 1
ATOM 2594 N N . LEU A 1 336 ? 17.964 13.812 -11.622 1.00 75.19 336 LEU A N 1
ATOM 2595 C CA . LEU A 1 336 ? 17.111 12.701 -11.209 1.00 75.19 336 LEU A CA 1
ATOM 2596 C C . LEU A 1 336 ? 17.880 11.587 -10.517 1.00 75.19 336 LEU A C 1
ATOM 2598 O O . LEU A 1 336 ? 18.773 10.949 -11.082 1.00 75.19 336 LEU A O 1
ATOM 2602 N N . THR A 1 337 ? 17.439 11.335 -9.294 1.00 79.38 337 THR A N 1
ATOM 2603 C CA . THR A 1 337 ? 17.872 10.244 -8.446 1.00 79.38 337 THR A CA 1
ATOM 2604 C C . THR A 1 337 ? 16.852 9.122 -8.560 1.00 79.38 337 THR A C 1
ATOM 2606 O O . THR A 1 337 ? 15.654 9.306 -8.335 1.00 79.38 337 THR A O 1
ATOM 2609 N N . ILE A 1 338 ? 17.325 7.932 -8.918 1.00 82.06 338 ILE A N 1
ATOM 2610 C CA . ILE A 1 338 ? 16.500 6.729 -8.899 1.00 82.06 338 ILE A CA 1
ATOM 2611 C C . ILE A 1 338 ? 16.519 6.190 -7.476 1.00 82.06 338 ILE A C 1
ATOM 2613 O O . ILE A 1 338 ? 17.589 5.942 -6.930 1.00 82.06 338 ILE A O 1
ATOM 2617 N N . GLY A 1 339 ? 15.345 6.026 -6.870 1.00 73.62 339 GLY A N 1
ATOM 2618 C CA . GLY A 1 339 ? 15.221 5.694 -5.451 1.00 73.62 339 GLY A CA 1
ATOM 2619 C C . GLY A 1 339 ? 15.700 4.306 -5.073 1.00 73.62 339 GLY A C 1
ATOM 2620 O O . GLY A 1 339 ? 16.099 4.079 -3.933 1.00 73.62 339 GLY A O 1
ATOM 2621 N N . ASP A 1 340 ? 15.622 3.382 -6.022 1.00 77.69 340 ASP A N 1
ATOM 2622 C CA . ASP A 1 340 ? 16.087 2.015 -5.864 1.00 77.69 340 ASP A CA 1
ATOM 2623 C C . ASP A 1 340 ? 16.253 1.360 -7.235 1.00 77.69 340 ASP A C 1
ATOM 2625 O O . ASP A 1 340 ? 15.568 1.740 -8.190 1.00 77.69 340 ASP A O 1
ATOM 2629 N N . VAL A 1 341 ? 17.117 0.351 -7.325 1.00 78.00 341 VAL A N 1
ATOM 2630 C CA . VAL A 1 341 ? 17.282 -0.465 -8.533 1.00 78.00 341 VAL A CA 1
ATOM 2631 C C . VAL A 1 341 ? 17.111 -1.931 -8.174 1.00 78.00 341 VAL A C 1
ATOM 2633 O O . VAL A 1 341 ? 17.836 -2.472 -7.343 1.00 78.00 341 VAL A O 1
ATOM 2636 N N . SER A 1 342 ? 16.140 -2.578 -8.811 1.00 75.94 342 SER A N 1
ATOM 2637 C CA . SER A 1 342 ? 15.814 -3.989 -8.592 1.00 75.94 342 SER A CA 1
ATOM 2638 C C . SER A 1 342 ? 16.138 -4.838 -9.817 1.00 75.94 342 SER A C 1
ATOM 2640 O O . SER A 1 342 ? 16.095 -4.344 -10.937 1.00 75.94 342 SER A O 1
ATOM 2642 N N . GLY A 1 343 ? 16.397 -6.131 -9.614 1.00 74.12 343 GLY A N 1
ATOM 2643 C CA . GLY A 1 343 ? 16.706 -7.077 -10.693 1.00 74.12 343 GLY A CA 1
ATOM 2644 C C . GLY A 1 343 ? 18.169 -7.054 -11.140 1.00 74.12 343 GLY A C 1
ATOM 2645 O O . GLY A 1 343 ? 18.972 -6.259 -10.648 1.00 74.12 343 GLY A O 1
ATOM 2646 N N . ASN A 1 344 ? 18.511 -7.957 -12.058 1.00 82.12 344 ASN A N 1
ATOM 2647 C CA . ASN A 1 344 ? 19.824 -7.987 -12.696 1.00 82.12 344 ASN A CA 1
ATOM 2648 C C . ASN A 1 344 ? 19.907 -6.912 -13.778 1.00 82.12 344 ASN A C 1
ATOM 2650 O O . ASN A 1 344 ? 18.923 -6.632 -14.460 1.00 82.12 344 ASN A O 1
ATOM 2654 N N . ALA A 1 345 ? 21.080 -6.312 -13.948 1.00 86.19 345 ALA A N 1
ATOM 2655 C CA . ALA A 1 345 ? 21.250 -5.203 -14.873 1.00 86.19 345 ALA A CA 1
ATOM 2656 C C . ALA A 1 345 ? 22.658 -5.168 -15.440 1.00 86.19 345 ALA A C 1
ATOM 2658 O O . ALA A 1 345 ? 23.604 -5.294 -14.674 1.00 86.19 345 ALA A O 1
ATOM 2659 N N . SER A 1 346 ? 22.809 -4.882 -16.733 1.00 91.06 346 SER A N 1
ATOM 2660 C CA . SER A 1 346 ? 24.112 -4.541 -17.305 1.00 91.06 346 SER A CA 1
ATOM 2661 C C . SER A 1 346 ? 24.672 -3.282 -16.642 1.00 91.06 346 SER A C 1
ATOM 2663 O O . SER A 1 346 ? 24.008 -2.241 -16.608 1.00 91.06 346 SER A O 1
ATOM 2665 N N . CYS A 1 347 ? 25.913 -3.358 -16.162 1.00 90.62 347 CYS A N 1
ATOM 2666 C CA . CYS A 1 347 ? 26.565 -2.254 -15.464 1.00 90.62 347 CYS A CA 1
ATOM 2667 C C . CYS A 1 347 ? 27.807 -1.744 -16.200 1.00 90.62 347 CYS A C 1
ATOM 2669 O O . CYS A 1 347 ? 28.613 -2.505 -16.741 1.00 90.62 347 CYS A O 1
ATOM 2671 N N . LEU A 1 348 ? 27.985 -0.426 -16.165 1.00 88.44 348 LEU A N 1
ATOM 2672 C CA . LEU A 1 348 ? 29.151 0.282 -16.673 1.00 88.44 348 LEU A CA 1
ATOM 2673 C C . LEU A 1 348 ? 29.921 0.869 -15.483 1.00 88.44 348 LEU A C 1
ATOM 2675 O O . LEU A 1 348 ? 29.337 1.591 -14.674 1.00 88.44 348 LEU A O 1
ATOM 2679 N N . ILE A 1 349 ? 31.216 0.569 -15.380 1.00 87.19 349 ILE A N 1
ATOM 2680 C CA . ILE A 1 349 ? 32.068 1.038 -14.279 1.00 87.19 349 ILE A CA 1
ATOM 2681 C C . ILE A 1 349 ? 33.293 1.792 -14.797 1.00 87.19 349 ILE A C 1
ATOM 2683 O O . ILE A 1 349 ? 33.952 1.358 -15.746 1.00 87.19 349 ILE A O 1
ATOM 2687 N N . SER A 1 350 ? 33.623 2.923 -14.173 1.00 85.44 350 SER A N 1
ATOM 2688 C CA . SER A 1 350 ? 34.886 3.613 -14.442 1.00 85.44 350 SER A CA 1
ATOM 2689 C C . SER A 1 350 ? 36.054 2.965 -13.699 1.00 85.44 350 SER A C 1
ATOM 2691 O O . SER A 1 350 ? 35.895 2.239 -12.711 1.00 85.44 350 SER A O 1
ATOM 2693 N N . THR A 1 351 ? 37.262 3.239 -14.187 1.00 78.69 351 THR A N 1
ATOM 2694 C CA . THR A 1 351 ? 38.501 2.821 -13.532 1.00 78.69 351 THR A CA 1
ATOM 2695 C C . THR A 1 351 ? 38.566 3.397 -12.116 1.00 78.69 351 THR A C 1
ATOM 2697 O O . THR A 1 351 ? 38.523 4.612 -11.942 1.00 78.69 351 THR A O 1
ATOM 2700 N N . GLY A 1 352 ? 38.682 2.526 -11.111 1.00 79.50 352 GLY A N 1
ATOM 2701 C CA . GLY A 1 352 ? 38.750 2.913 -9.697 1.00 79.50 352 GLY A CA 1
ATOM 2702 C C . GLY A 1 352 ? 37.426 2.823 -8.930 1.00 79.50 352 GLY A C 1
ATOM 2703 O O . GLY A 1 352 ? 37.436 3.002 -7.714 1.00 79.50 352 GLY A O 1
ATOM 2704 N N . TYR A 1 353 ? 36.298 2.503 -9.578 1.00 83.38 353 TYR A N 1
ATOM 2705 C CA . TYR A 1 353 ? 35.058 2.223 -8.848 1.00 83.38 353 TYR 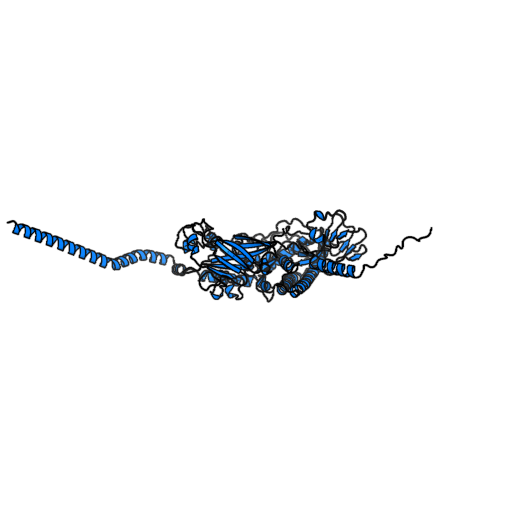A CA 1
ATOM 2706 C C . TYR A 1 353 ? 35.153 0.883 -8.098 1.00 83.38 353 TYR A C 1
ATOM 2708 O O . TYR A 1 353 ? 35.334 -0.174 -8.705 1.00 83.38 353 TYR A O 1
ATOM 2716 N N . ASN A 1 354 ? 35.008 0.908 -6.771 1.00 84.44 354 ASN A N 1
ATOM 2717 C CA . ASN A 1 354 ? 35.030 -0.300 -5.946 1.00 84.44 354 ASN A CA 1
ATOM 2718 C C . ASN A 1 354 ? 33.647 -0.973 -5.916 1.00 84.44 354 ASN A C 1
ATOM 2720 O O . ASN A 1 354 ? 32.827 -0.693 -5.041 1.00 84.44 354 ASN A O 1
ATOM 2724 N N . LEU A 1 355 ? 33.394 -1.886 -6.861 1.00 83.50 355 LEU A N 1
ATOM 2725 C CA . LEU A 1 355 ? 32.122 -2.614 -6.939 1.00 83.50 355 LEU A CA 1
ATOM 2726 C C . LEU A 1 355 ? 31.850 -3.477 -5.697 1.00 83.50 355 LEU A C 1
ATOM 2728 O O . LEU A 1 355 ? 30.701 -3.589 -5.287 1.00 83.50 355 LEU A O 1
ATOM 2732 N N . SER A 1 356 ? 32.881 -4.046 -5.071 1.00 83.56 356 SER A N 1
ATOM 2733 C CA . SER A 1 356 ? 32.729 -4.898 -3.882 1.00 83.56 356 SER A CA 1
ATOM 2734 C C . SER A 1 356 ? 32.211 -4.136 -2.659 1.00 83.56 356 SER A C 1
ATOM 2736 O O . SER A 1 356 ? 31.600 -4.734 -1.782 1.00 83.56 356 SER A O 1
ATOM 2738 N N . ALA A 1 357 ? 32.445 -2.822 -2.596 1.00 81.44 357 ALA A N 1
ATOM 2739 C CA . ALA A 1 357 ? 31.888 -1.945 -1.565 1.00 81.44 357 ALA A CA 1
ATOM 2740 C C . ALA A 1 357 ? 30.545 -1.314 -1.982 1.00 81.44 357 ALA A C 1
ATOM 2742 O O . ALA A 1 357 ? 29.941 -0.574 -1.206 1.00 81.44 357 ALA A O 1
ATOM 2743 N N . SER A 1 358 ? 30.084 -1.567 -3.210 1.00 81.12 358 SER A N 1
ATOM 2744 C CA . SER A 1 358 ? 28.889 -0.934 -3.752 1.00 81.12 358 SER A CA 1
ATOM 2745 C C . SER A 1 358 ? 27.613 -1.629 -3.277 1.00 81.12 358 SER A C 1
ATOM 2747 O O . SER A 1 358 ? 27.519 -2.859 -3.338 1.00 81.12 358 SER A O 1
ATOM 2749 N N . PRO A 1 359 ? 26.560 -0.865 -2.931 1.00 77.50 359 PRO A N 1
ATOM 2750 C CA . PRO A 1 359 ? 25.232 -1.422 -2.700 1.00 77.50 359 PRO A CA 1
ATOM 2751 C C . PRO A 1 359 ? 24.681 -2.220 -3.902 1.00 77.50 359 PRO A C 1
ATOM 2753 O O . PRO A 1 359 ? 23.817 -3.079 -3.713 1.00 77.50 359 PRO A O 1
ATOM 2756 N N . PHE A 1 360 ? 25.183 -1.971 -5.114 1.00 81.62 360 PHE A N 1
ATOM 2757 C CA . PHE A 1 360 ? 24.738 -2.601 -6.362 1.00 81.62 360 PHE A CA 1
ATOM 2758 C C . PHE A 1 360 ? 25.598 -3.796 -6.795 1.00 81.62 360 PHE A C 1
ATOM 2760 O O . PHE A 1 360 ? 25.428 -4.297 -7.905 1.00 81.62 360 PHE A O 1
ATOM 2767 N N . GLN A 1 361 ? 26.505 -4.288 -5.937 1.00 82.44 361 GLN A N 1
ATOM 2768 C CA . GLN A 1 361 ? 27.356 -5.438 -6.256 1.00 82.44 361 GLN A CA 1
ATOM 2769 C C . GLN A 1 361 ? 26.532 -6.624 -6.773 1.00 82.44 361 GLN A C 1
ATOM 2771 O O . GLN A 1 361 ? 26.823 -7.134 -7.845 1.00 82.44 361 GLN A O 1
ATOM 2776 N N . ALA A 1 362 ? 25.485 -7.035 -6.051 1.00 79.00 362 ALA A N 1
ATOM 2777 C CA . ALA A 1 362 ? 24.659 -8.182 -6.434 1.00 79.00 362 ALA A CA 1
ATOM 2778 C C . ALA A 1 362 ? 23.967 -7.986 -7.795 1.00 79.00 362 ALA A C 1
ATOM 2780 O O . ALA A 1 362 ? 23.999 -8.891 -8.624 1.00 79.00 362 ALA A O 1
ATOM 2781 N N . THR A 1 363 ? 23.419 -6.791 -8.037 1.00 80.25 363 THR A N 1
ATOM 2782 C CA . THR A 1 363 ? 22.758 -6.392 -9.292 1.00 80.25 363 THR A CA 1
ATOM 2783 C C . THR A 1 363 ? 23.705 -6.474 -10.491 1.00 80.25 363 THR A C 1
ATOM 2785 O O . THR A 1 363 ? 23.307 -6.926 -11.562 1.00 80.25 363 THR A O 1
ATOM 2788 N N . CYS A 1 364 ? 24.966 -6.072 -10.305 1.00 83.81 364 CYS A N 1
ATOM 2789 C CA . CYS A 1 364 ? 25.959 -6.020 -11.376 1.00 83.81 364 CYS A CA 1
ATOM 2790 C C . CYS A 1 364 ? 26.786 -7.309 -11.535 1.00 83.81 364 CYS A C 1
ATOM 2792 O O . CYS A 1 364 ? 27.296 -7.559 -12.624 1.00 83.81 364 CYS A O 1
ATOM 2794 N N . ASN A 1 365 ? 26.942 -8.129 -10.488 1.00 74.50 365 ASN A N 1
ATOM 2795 C CA . ASN A 1 365 ? 27.867 -9.275 -10.467 1.00 74.50 365 ASN A CA 1
ATOM 2796 C C . ASN A 1 365 ? 27.468 -10.411 -11.428 1.00 74.50 365 ASN A C 1
ATOM 2798 O O . ASN A 1 365 ? 28.332 -11.136 -11.905 1.00 74.50 365 ASN A O 1
ATOM 2802 N N . GLN A 1 366 ? 26.173 -10.571 -11.724 1.00 64.69 366 GLN A N 1
ATOM 2803 C CA . GLN A 1 366 ? 25.690 -11.594 -12.668 1.00 64.69 366 GLN A CA 1
ATOM 2804 C C . GLN A 1 366 ? 25.665 -11.117 -14.132 1.00 64.69 366 GLN A C 1
ATOM 2806 O O . GLN A 1 366 ? 25.493 -11.926 -15.038 1.00 64.69 366 GLN A O 1
ATOM 2811 N N . SER A 1 367 ? 25.840 -9.817 -14.367 1.00 68.62 367 SER A N 1
ATOM 2812 C CA . SER A 1 367 ? 25.584 -9.161 -15.653 1.00 68.62 367 SER A CA 1
ATOM 2813 C C . SER A 1 367 ? 26.853 -8.876 -16.470 1.00 68.62 367 SER A C 1
ATOM 2815 O O . SER A 1 367 ? 27.977 -9.013 -15.984 1.00 68.62 367 SER A O 1
ATOM 2817 N N . LEU A 1 368 ? 26.677 -8.392 -17.706 1.00 67.12 368 LEU A N 1
ATOM 2818 C CA . LEU A 1 368 ? 27.763 -7.872 -18.540 1.00 67.12 368 LEU A CA 1
ATOM 2819 C C . LEU A 1 368 ? 28.373 -6.601 -17.919 1.00 67.12 368 LEU A C 1
ATOM 2821 O O . LEU A 1 368 ? 27.908 -5.484 -18.157 1.00 67.12 368 LEU A O 1
ATOM 2825 N N . LEU A 1 369 ? 29.448 -6.773 -17.152 1.00 67.69 369 LEU A N 1
ATOM 2826 C CA . LEU A 1 369 ? 30.246 -5.677 -16.615 1.00 67.69 369 LEU A CA 1
ATOM 2827 C C . LEU A 1 369 ? 31.129 -5.078 -17.717 1.00 67.69 369 LEU A C 1
ATOM 2829 O O . LEU A 1 369 ? 31.975 -5.764 -18.292 1.00 67.69 369 LEU A O 1
ATOM 2833 N N . THR A 1 370 ? 30.962 -3.787 -18.004 1.00 77.06 370 THR A N 1
ATOM 2834 C CA . THR A 1 370 ? 31.791 -3.082 -18.991 1.00 77.06 370 THR A CA 1
ATOM 2835 C C . THR A 1 370 ? 32.670 -2.040 -18.305 1.00 77.06 370 THR A C 1
ATOM 2837 O O . THR A 1 370 ? 32.164 -1.100 -17.694 1.00 77.06 370 THR A O 1
ATOM 2840 N N . SER A 1 371 ? 33.992 -2.171 -18.437 1.00 79.44 371 SER A N 1
ATOM 2841 C CA . SER A 1 371 ? 34.920 -1.102 -18.052 1.00 79.44 371 SER A CA 1
ATOM 2842 C C . SER A 1 371 ? 34.839 0.047 -19.056 1.00 79.44 371 SER A C 1
ATOM 2844 O O . SER A 1 371 ? 34.934 -0.165 -20.270 1.00 79.44 371 SER A O 1
ATOM 2846 N N . ILE A 1 372 ? 34.671 1.272 -18.559 1.00 77.88 372 ILE A N 1
ATOM 2847 C CA . ILE A 1 372 ? 34.651 2.477 -19.392 1.00 77.88 372 ILE A CA 1
ATOM 2848 C C . ILE A 1 372 ? 35.998 2.625 -20.108 1.00 77.88 372 ILE A C 1
ATOM 2850 O O . ILE A 1 372 ? 37.060 2.494 -19.507 1.00 77.88 372 ILE A O 1
ATOM 2854 N N . SER A 1 373 ? 35.944 2.909 -21.410 1.00 79.88 373 SER A N 1
ATOM 2855 C CA . SER A 1 373 ? 37.114 3.240 -22.224 1.00 79.88 373 SER A CA 1
ATOM 2856 C C . SER A 1 373 ? 37.023 4.721 -22.557 1.00 79.88 373 SER A C 1
ATOM 2858 O O . SER A 1 373 ? 35.959 5.177 -22.965 1.00 79.88 373 SER A O 1
ATOM 2860 N N . THR A 1 374 ? 38.113 5.464 -22.373 1.00 78.31 374 THR A N 1
ATOM 2861 C CA . THR A 1 374 ? 38.135 6.933 -22.464 1.00 78.31 374 THR A CA 1
ATOM 2862 C C . THR A 1 374 ? 37.909 7.482 -23.873 1.00 78.31 374 THR A C 1
ATOM 2864 O O . THR A 1 374 ? 37.587 8.656 -24.022 1.00 78.31 374 THR A O 1
ATOM 2867 N N . SER A 1 375 ? 38.041 6.653 -24.911 1.00 81.31 375 SER A N 1
ATOM 2868 C CA . SER A 1 375 ? 37.950 7.060 -26.319 1.00 81.31 375 SER A CA 1
ATOM 2869 C C . SER A 1 375 ? 36.573 6.851 -26.957 1.00 81.31 375 SER A C 1
ATOM 2871 O O . SER A 1 375 ? 36.397 7.156 -28.137 1.00 81.31 375 SER A O 1
ATOM 2873 N N . VAL A 1 376 ? 35.595 6.324 -26.215 1.00 87.31 376 VAL A N 1
ATOM 2874 C CA . VAL A 1 376 ? 34.281 5.943 -26.757 1.00 87.31 376 VAL A CA 1
ATOM 2875 C C . VAL A 1 376 ? 33.134 6.516 -25.938 1.00 87.31 376 VAL A C 1
ATOM 2877 O O . VAL A 1 376 ? 33.284 6.826 -24.757 1.00 87.31 376 VAL A O 1
ATOM 2880 N N . SER A 1 377 ? 31.969 6.626 -26.568 1.00 87.88 377 SER A N 1
ATOM 2881 C CA . SER A 1 377 ? 30.704 6.868 -25.884 1.00 87.88 377 SER A CA 1
ATOM 2882 C C . SER A 1 377 ? 29.896 5.577 -25.745 1.00 87.88 377 SER A C 1
ATOM 2884 O O . SER A 1 377 ? 30.016 4.651 -26.556 1.00 87.88 377 SER A O 1
ATOM 2886 N N . TYR A 1 378 ? 29.075 5.524 -24.700 1.00 88.69 378 TYR A N 1
ATOM 2887 C CA . TYR A 1 378 ? 28.143 4.440 -24.421 1.00 88.69 378 TYR A CA 1
ATOM 2888 C C . TYR A 1 378 ? 26.721 4.980 -24.456 1.00 88.69 378 TYR A C 1
ATOM 2890 O O . TYR A 1 378 ? 26.392 5.921 -23.733 1.00 88.69 378 TYR A O 1
ATOM 2898 N N . GLN A 1 379 ? 25.877 4.364 -25.275 1.00 89.94 379 GLN A N 1
ATOM 2899 C CA . GLN A 1 379 ? 24.481 4.743 -25.436 1.00 89.94 379 GLN A CA 1
ATOM 2900 C C . GLN A 1 379 ? 23.557 3.603 -25.000 1.00 89.94 379 GLN A C 1
ATOM 2902 O O . GLN A 1 379 ? 23.723 2.446 -25.408 1.00 89.94 379 GLN A O 1
ATOM 2907 N N . ALA A 1 380 ? 22.571 3.954 -24.176 1.00 89.94 380 ALA A N 1
ATOM 2908 C CA . ALA A 1 380 ? 21.507 3.058 -23.755 1.00 89.94 380 ALA A CA 1
ATOM 2909 C C . ALA A 1 380 ? 20.631 2.645 -24.960 1.00 89.94 380 ALA A C 1
ATOM 2911 O O . ALA A 1 380 ? 20.362 3.472 -25.841 1.00 89.94 380 ALA A O 1
ATOM 2912 N N . PRO A 1 381 ? 20.181 1.381 -25.034 1.00 88.00 381 PRO A N 1
ATOM 2913 C CA . PRO A 1 381 ? 19.147 0.956 -25.974 1.00 88.00 381 PRO A CA 1
ATOM 2914 C C . PRO A 1 381 ? 17.850 1.779 -25.870 1.00 88.00 381 PRO A C 1
ATOM 2916 O O . PRO A 1 381 ? 17.598 2.477 -24.886 1.00 88.00 381 PRO A O 1
ATOM 2919 N N . ASN A 1 382 ? 16.987 1.672 -26.882 1.00 84.38 382 ASN A N 1
ATOM 2920 C CA . ASN A 1 382 ? 15.689 2.353 -26.872 1.00 84.38 382 ASN A CA 1
ATOM 2921 C C . ASN A 1 382 ? 14.853 1.920 -25.652 1.00 84.38 382 ASN A C 1
ATOM 2923 O O . ASN A 1 382 ? 14.875 0.748 -25.281 1.00 84.38 382 ASN A O 1
ATOM 2927 N N . ASN A 1 383 ? 14.093 2.855 -25.070 1.00 79.88 383 ASN A N 1
ATOM 2928 C CA . ASN A 1 383 ? 13.252 2.656 -23.877 1.00 79.88 383 ASN A CA 1
ATOM 2929 C C . ASN A 1 383 ? 14.020 2.269 -22.594 1.00 79.88 383 ASN A C 1
ATOM 2931 O O . ASN A 1 383 ? 13.423 1.751 -21.650 1.00 79.88 383 ASN A O 1
ATOM 2935 N N . THR A 1 384 ? 15.336 2.503 -22.548 1.00 87.75 384 THR A N 1
ATOM 2936 C CA . THR A 1 384 ? 16.181 2.233 -21.374 1.00 87.75 384 THR A CA 1
ATOM 2937 C C . THR A 1 384 ? 17.045 3.440 -21.029 1.00 87.75 384 THR A C 1
ATOM 2939 O O . THR A 1 384 ? 17.318 4.293 -21.878 1.00 87.75 384 THR A O 1
ATOM 2942 N N . TRP A 1 385 ? 17.483 3.502 -19.775 1.00 89.38 385 TRP A N 1
ATOM 2943 C CA . TRP A 1 385 ? 18.291 4.586 -19.230 1.00 89.38 385 TRP A CA 1
ATOM 2944 C C . TRP A 1 385 ? 19.478 4.039 -18.440 1.00 89.38 385 TRP A C 1
ATOM 2946 O O . TRP A 1 385 ? 19.421 2.953 -17.874 1.00 89.38 385 TRP A O 1
ATOM 2956 N N . LEU A 1 386 ? 20.555 4.814 -18.376 1.00 90.56 386 LEU A N 1
ATOM 2957 C CA . LEU A 1 386 ? 21.663 4.599 -17.455 1.00 90.56 386 LEU A CA 1
ATOM 2958 C C . LEU A 1 386 ? 21.382 5.382 -16.172 1.00 90.56 386 LEU A C 1
ATOM 2960 O O . LEU A 1 386 ? 21.426 6.613 -16.162 1.00 90.56 386 LEU A O 1
ATOM 2964 N N . ALA A 1 387 ? 21.102 4.664 -15.090 1.00 90.06 387 ALA A N 1
ATOM 2965 C CA . ALA A 1 387 ? 21.048 5.220 -13.748 1.00 90.06 387 ALA A CA 1
ATOM 2966 C C . ALA A 1 387 ? 22.473 5.275 -13.192 1.00 90.06 387 ALA A C 1
ATOM 2968 O O . ALA A 1 387 ? 23.026 4.247 -12.799 1.00 90.06 387 ALA A O 1
ATOM 2969 N N . CYS A 1 388 ? 23.095 6.452 -13.229 1.00 88.00 388 CYS A N 1
ATOM 2970 C CA . CYS A 1 388 ? 24.470 6.643 -12.784 1.00 88.00 388 CYS A CA 1
ATOM 2971 C C . CYS A 1 388 ? 24.543 7.296 -11.403 1.00 88.00 388 CYS A C 1
ATOM 2973 O O . CYS A 1 388 ? 23.633 8.016 -11.002 1.00 88.00 388 CYS A O 1
ATOM 2975 N N . THR A 1 389 ? 25.677 7.155 -10.711 1.00 83.44 389 THR A N 1
ATOM 2976 C CA . THR A 1 389 ? 25.968 7.957 -9.503 1.00 83.44 389 THR A CA 1
ATOM 2977 C C . THR A 1 389 ? 25.929 9.466 -9.771 1.00 83.44 389 THR A C 1
ATOM 2979 O O . THR A 1 389 ? 25.661 10.239 -8.863 1.00 83.44 389 THR A O 1
ATOM 2982 N N . SER A 1 390 ? 26.139 9.892 -11.021 1.00 78.44 390 SER A N 1
ATOM 2983 C CA . SER A 1 390 ? 25.997 11.288 -11.461 1.00 78.44 390 SER A CA 1
ATOM 2984 C C . SER A 1 390 ? 24.574 11.682 -11.886 1.00 78.44 390 SER A C 1
ATOM 2986 O O . SER A 1 390 ? 24.361 12.826 -12.271 1.00 78.44 390 SER A O 1
ATOM 2988 N N . GLY A 1 391 ? 23.602 10.770 -11.835 1.00 82.50 391 GLY A N 1
ATOM 2989 C CA . GLY A 1 391 ? 22.218 10.997 -12.261 1.00 82.50 391 GLY A CA 1
ATOM 2990 C C . GLY A 1 391 ? 21.814 10.196 -13.496 1.00 82.50 391 GLY A C 1
ATOM 2991 O O . GLY A 1 391 ? 22.599 9.431 -14.064 1.00 82.50 391 GLY A O 1
ATOM 2992 N N . LEU A 1 392 ? 20.556 10.354 -13.901 1.00 85.69 392 LEU A N 1
ATOM 2993 C CA . LEU A 1 392 ? 19.969 9.615 -15.013 1.00 85.69 392 LEU A CA 1
ATOM 2994 C C . LEU A 1 392 ? 20.442 10.165 -16.372 1.00 85.69 392 LEU A C 1
ATOM 2996 O O . LEU A 1 392 ? 20.425 11.371 -16.615 1.00 85.69 392 LEU A O 1
ATOM 3000 N N . THR A 1 393 ? 20.849 9.286 -17.290 1.00 86.94 393 THR A N 1
ATOM 3001 C CA . THR A 1 393 ? 21.238 9.675 -18.656 1.00 86.94 393 THR A CA 1
ATOM 3002 C C . THR A 1 393 ? 20.952 8.571 -19.675 1.00 86.94 393 THR A C 1
ATOM 3004 O O . THR A 1 393 ? 20.864 7.399 -19.329 1.00 86.94 393 THR A O 1
ATOM 3007 N N . ARG A 1 394 ? 20.834 8.918 -20.962 1.00 87.00 394 ARG A N 1
ATOM 3008 C CA . ARG A 1 394 ? 20.805 7.936 -22.067 1.00 87.00 394 ARG A CA 1
ATOM 3009 C C . ARG A 1 394 ? 22.174 7.684 -22.694 1.00 87.00 394 ARG A C 1
ATOM 3011 O O . ARG A 1 394 ? 22.338 6.716 -23.433 1.00 87.00 394 ARG A O 1
ATOM 3018 N N . CYS A 1 395 ? 23.133 8.575 -22.463 1.00 87.38 395 CYS A N 1
ATOM 3019 C CA . CYS A 1 395 ? 24.428 8.566 -23.135 1.00 87.38 395 CYS A CA 1
ATOM 3020 C C . CYS A 1 395 ? 25.515 9.042 -22.175 1.00 87.38 395 CYS A C 1
ATOM 3022 O O . CYS A 1 395 ? 25.318 10.019 -21.445 1.00 87.38 395 CYS A O 1
ATOM 3024 N N . ILE A 1 396 ? 26.662 8.370 -22.183 1.00 87.00 396 ILE A N 1
ATOM 3025 C CA . ILE A 1 396 ? 27.814 8.753 -21.374 1.00 87.00 396 ILE A CA 1
ATOM 3026 C C . ILE A 1 396 ? 29.118 8.665 -22.166 1.00 87.00 396 ILE A C 1
ATOM 3028 O O . ILE A 1 396 ? 29.363 7.690 -22.879 1.00 87.00 396 ILE A O 1
ATOM 3032 N N . ASN A 1 397 ? 29.947 9.705 -22.062 1.00 87.00 397 ASN A N 1
ATOM 3033 C CA . ASN A 1 397 ? 31.275 9.718 -22.667 1.00 87.00 397 ASN A CA 1
ATOM 3034 C C . ASN A 1 397 ? 32.263 8.963 -21.776 1.00 87.00 397 ASN A C 1
ATOM 3036 O O . ASN A 1 397 ? 32.146 8.951 -20.555 1.00 87.00 397 ASN A O 1
ATOM 3040 N N . GLY A 1 398 ? 33.276 8.356 -22.385 1.00 80.75 398 GLY A N 1
ATOM 3041 C CA . GLY A 1 398 ? 34.321 7.655 -21.653 1.00 80.75 398 GLY A CA 1
ATOM 3042 C C . GLY A 1 398 ? 35.247 8.552 -20.832 1.00 80.75 398 GLY A C 1
ATOM 3043 O O . GLY A 1 398 ? 35.956 8.061 -19.960 1.00 80.75 398 GLY A O 1
ATOM 3044 N N . THR A 1 399 ? 35.249 9.854 -21.113 1.00 77.00 399 THR A N 1
ATOM 3045 C CA . THR A 1 399 ? 36.086 10.876 -20.467 1.00 77.00 399 THR A CA 1
ATOM 3046 C C . THR A 1 399 ? 35.520 11.386 -19.138 1.00 77.00 399 THR A C 1
ATOM 3048 O O . THR A 1 399 ? 35.985 12.404 -18.634 1.00 77.00 399 THR A O 1
ATOM 3051 N N . GLU A 1 400 ? 34.484 10.745 -18.596 1.00 73.31 400 GLU A N 1
ATOM 3052 C CA . GLU A 1 400 ? 33.833 11.192 -17.364 1.00 73.31 400 GLU A CA 1
ATOM 3053 C C . GLU A 1 400 ? 34.774 11.157 -16.149 1.00 73.31 400 GLU A C 1
ATOM 3055 O O . GLU A 1 400 ? 35.467 10.156 -15.940 1.00 73.31 400 GLU A O 1
ATOM 3060 N N . PRO A 1 401 ? 34.802 12.224 -15.330 1.00 69.12 401 PRO A N 1
ATOM 3061 C CA . PRO A 1 401 ? 35.660 12.286 -14.157 1.00 69.12 401 PRO A CA 1
ATOM 3062 C C . PRO A 1 401 ? 35.164 11.381 -13.014 1.00 69.12 401 PRO A C 1
ATOM 3064 O O . PRO A 1 401 ? 33.978 11.345 -12.689 1.00 69.12 401 PRO A O 1
ATOM 3067 N N . GLY A 1 402 ? 36.111 10.717 -12.340 1.00 71.69 402 GLY A N 1
ATOM 3068 C CA . GLY A 1 402 ? 35.906 10.044 -11.049 1.00 71.69 402 GLY A CA 1
ATOM 3069 C C . GLY A 1 402 ? 35.428 8.580 -11.095 1.00 71.69 402 GLY A C 1
ATOM 3070 O O . GLY A 1 402 ? 35.230 7.999 -12.167 1.00 71.69 402 GLY A O 1
ATOM 3071 N N . PRO A 1 403 ? 35.270 7.945 -9.913 1.00 76.56 403 PRO A N 1
ATOM 3072 C CA . PRO A 1 403 ? 34.657 6.628 -9.785 1.00 76.56 403 PRO A CA 1
ATOM 3073 C C . PRO A 1 403 ? 33.150 6.733 -10.062 1.00 76.56 403 PRO A C 1
ATOM 3075 O O . PRO A 1 403 ? 32.399 7.365 -9.324 1.00 76.56 403 PRO A O 1
ATOM 3078 N N . LEU A 1 404 ? 32.704 6.087 -11.129 1.00 85.25 404 LEU A N 1
ATOM 3079 C CA . LEU A 1 404 ? 31.359 6.179 -11.673 1.00 85.25 404 LEU A CA 1
ATOM 3080 C C . LEU A 1 404 ? 30.827 4.765 -11.884 1.00 85.25 404 LEU A C 1
ATOM 3082 O O . LEU A 1 404 ? 31.481 3.932 -12.513 1.00 85.25 404 LEU A O 1
ATOM 3086 N N . LEU A 1 405 ? 29.620 4.525 -11.385 1.00 87.81 405 LEU A N 1
ATOM 3087 C CA . LEU A 1 405 ? 28.823 3.346 -11.692 1.00 87.81 405 LEU A CA 1
ATOM 3088 C C . LEU A 1 405 ? 27.562 3.811 -12.402 1.00 87.81 405 LEU A C 1
ATOM 3090 O O . LEU A 1 405 ? 26.900 4.731 -11.922 1.00 87.81 405 LEU A O 1
ATOM 3094 N N . CYS A 1 406 ? 27.223 3.139 -13.496 1.00 90.12 406 CYS A N 1
ATOM 3095 C CA . CYS A 1 406 ? 25.935 3.259 -14.154 1.00 90.12 406 CYS A CA 1
ATOM 3096 C C . CYS A 1 406 ? 25.286 1.891 -14.299 1.00 90.12 406 CYS A C 1
ATOM 3098 O O . CYS A 1 406 ? 25.937 0.928 -14.705 1.00 90.12 406 CYS A O 1
ATOM 3100 N N . VAL A 1 407 ? 23.994 1.834 -14.015 1.00 90.81 407 VAL A N 1
ATOM 3101 C CA . VAL A 1 407 ? 23.182 0.626 -14.105 1.00 90.81 407 VAL A CA 1
ATOM 3102 C C . VAL A 1 407 ? 22.141 0.823 -15.200 1.00 90.81 407 VAL A C 1
ATOM 3104 O O . VAL A 1 407 ? 21.457 1.846 -15.222 1.00 90.81 407 VAL A O 1
ATOM 3107 N N . LEU A 1 408 ? 22.036 -0.124 -16.133 1.00 91.50 408 LEU A N 1
ATOM 3108 C CA . LEU A 1 408 ? 21.041 -0.060 -17.200 1.00 91.50 408 LEU A CA 1
ATOM 3109 C C . LEU A 1 408 ? 19.662 -0.450 -16.662 1.00 91.50 408 LEU A C 1
ATOM 3111 O O . LEU A 1 408 ? 19.495 -1.549 -16.132 1.00 91.50 408 LEU A O 1
ATOM 3115 N N . VAL A 1 409 ? 18.681 0.441 -16.804 1.00 89.06 409 VAL A N 1
ATOM 3116 C CA . VAL A 1 409 ? 17.353 0.273 -16.209 1.00 89.06 409 VAL A CA 1
ATOM 3117 C C . VAL A 1 409 ? 16.203 0.690 -17.130 1.00 89.06 409 VAL A C 1
ATOM 3119 O O . VAL A 1 409 ? 16.324 1.617 -17.935 1.00 89.06 409 VAL A O 1
ATOM 3122 N N . HIS A 1 410 ? 15.048 0.051 -16.949 1.00 87.38 410 HIS A N 1
ATOM 3123 C CA . HIS A 1 410 ? 13.743 0.639 -17.231 1.00 87.38 410 HIS A CA 1
ATOM 3124 C C . HIS A 1 410 ? 13.339 1.524 -16.057 1.00 87.38 410 HIS A C 1
ATOM 3126 O O . HIS A 1 410 ? 13.395 1.095 -14.902 1.00 87.38 410 HIS A O 1
ATOM 3132 N N . VAL A 1 411 ? 12.918 2.753 -16.342 1.00 85.69 411 VAL A N 1
ATOM 3133 C CA . VAL A 1 411 ? 12.479 3.679 -15.296 1.00 85.69 411 VAL A CA 1
ATOM 3134 C C . VAL A 1 411 ? 10.975 3.567 -15.114 1.00 85.69 411 VAL A C 1
ATOM 3136 O O . VAL A 1 411 ? 10.223 3.555 -16.090 1.00 85.69 411 VAL A O 1
ATOM 3139 N N . LEU A 1 412 ? 10.552 3.466 -13.858 1.00 83.38 412 LEU A N 1
ATOM 3140 C CA . LEU A 1 412 ? 9.172 3.236 -13.460 1.00 83.38 412 LEU A CA 1
ATOM 3141 C C . LEU A 1 412 ? 8.751 4.246 -12.390 1.00 83.38 412 LEU A C 1
ATOM 3143 O O . LEU A 1 412 ? 9.578 4.649 -11.568 1.00 83.38 412 LEU A O 1
ATOM 3147 N N . PRO A 1 413 ? 7.472 4.650 -12.363 1.00 84.19 413 PRO A N 1
ATOM 3148 C CA . PRO A 1 413 ? 6.985 5.600 -11.379 1.00 84.19 413 PRO A CA 1
ATOM 3149 C C . PRO A 1 413 ? 6.881 4.929 -10.008 1.00 84.19 413 PRO A C 1
ATOM 3151 O O . PRO A 1 413 ? 6.360 3.820 -9.863 1.00 84.19 413 PRO A O 1
ATOM 3154 N N . GLN A 1 414 ? 7.346 5.618 -8.973 1.00 82.69 414 GLN A N 1
ATOM 3155 C CA . GLN A 1 414 ? 7.253 5.148 -7.601 1.00 82.69 414 GLN A CA 1
ATOM 3156 C C . GLN A 1 414 ? 5.872 5.479 -7.033 1.00 82.69 414 GLN A C 1
ATOM 3158 O O . GLN A 1 414 ? 5.626 6.559 -6.495 1.00 82.69 414 GLN A O 1
ATOM 3163 N N . VAL A 1 415 ? 4.963 4.515 -7.163 1.00 84.06 415 VAL A N 1
ATOM 3164 C CA . VAL A 1 415 ? 3.608 4.579 -6.609 1.00 84.06 415 VAL A CA 1
ATOM 3165 C C . VAL A 1 415 ? 3.480 3.577 -5.474 1.00 84.06 415 VAL A C 1
ATOM 3167 O O . VAL A 1 415 ? 3.907 2.426 -5.583 1.00 84.06 415 VAL A O 1
ATOM 3170 N N . TYR A 1 416 ? 2.890 4.023 -4.374 1.00 80.19 416 TYR A N 1
ATOM 3171 C CA . TYR A 1 416 ? 2.608 3.178 -3.224 1.00 80.19 416 TYR A CA 1
ATOM 3172 C C . TYR A 1 416 ? 1.170 2.689 -3.288 1.00 80.19 416 TYR A C 1
ATOM 3174 O O . TYR A 1 416 ? 0.276 3.468 -3.615 1.00 80.19 416 TYR A O 1
ATOM 3182 N N . VAL A 1 417 ? 0.949 1.415 -2.973 1.00 80.88 417 VAL A N 1
ATOM 3183 C CA . VAL A 1 417 ? -0.386 0.813 -3.028 1.00 80.88 417 VAL A CA 1
ATOM 3184 C C . VAL A 1 417 ? -0.826 0.399 -1.638 1.00 80.88 417 VAL A C 1
ATOM 3186 O O . VAL A 1 417 ? -0.091 -0.297 -0.940 1.00 80.88 417 VAL A O 1
ATOM 3189 N N . TYR A 1 418 ? -2.045 0.782 -1.274 1.00 76.50 418 TYR A N 1
ATOM 3190 C CA . TYR A 1 418 ? -2.742 0.255 -0.106 1.00 76.50 418 TYR A CA 1
ATOM 3191 C C . TYR A 1 418 ? -3.979 -0.516 -0.546 1.00 76.50 418 TYR A C 1
ATOM 3193 O O . TYR A 1 418 ? -4.627 -0.164 -1.537 1.00 76.50 418 TYR A O 1
ATOM 3201 N N . SER A 1 419 ? -4.340 -1.544 0.218 1.00 78.00 419 SER A N 1
ATOM 3202 C CA . SER A 1 419 ? -5.653 -2.165 0.077 1.00 78.00 419 SER A CA 1
ATOM 3203 C C . SER A 1 419 ? -6.760 -1.162 0.435 1.00 78.00 419 SER A C 1
ATOM 3205 O O . SER A 1 419 ? -6.543 -0.195 1.171 1.00 78.00 419 SER A O 1
ATOM 3207 N N . GLY A 1 420 ? -7.962 -1.366 -0.103 1.00 77.38 420 GLY A N 1
ATOM 3208 C CA . GLY A 1 420 ? -9.128 -0.512 0.136 1.00 77.38 420 GLY A CA 1
ATOM 3209 C C . GLY A 1 420 ? -9.375 -0.200 1.619 1.00 77.38 420 GLY A C 1
ATOM 3210 O O . GLY A 1 420 ? -9.467 0.984 1.957 1.00 77.38 420 GLY A O 1
ATOM 3211 N N . PRO A 1 421 ? -9.448 -1.213 2.509 1.00 70.88 421 PRO A N 1
ATOM 3212 C CA . PRO A 1 421 ? -9.638 -1.010 3.947 1.00 70.88 421 PRO A CA 1
ATOM 3213 C C . PRO A 1 421 ? -8.510 -0.209 4.604 1.00 70.88 421 PRO A C 1
ATOM 3215 O O . PRO A 1 421 ? -8.784 0.746 5.330 1.00 70.88 421 PRO A O 1
ATOM 3218 N N . GLU A 1 422 ? -7.251 -0.543 4.313 1.00 69.88 422 GLU A N 1
ATOM 3219 C CA . GLU A 1 422 ? -6.097 0.147 4.899 1.00 69.88 422 GLU A CA 1
ATOM 3220 C C . GLU A 1 422 ? -6.022 1.610 4.457 1.00 69.88 422 GLU A C 1
ATOM 3222 O O . GLU A 1 422 ? -5.836 2.502 5.283 1.00 69.88 422 GLU A O 1
ATOM 3227 N N . GLY A 1 423 ? -6.227 1.883 3.165 1.00 69.12 423 GLY A N 1
ATOM 3228 C CA . GLY A 1 423 ? -6.195 3.247 2.646 1.00 69.12 423 GLY A CA 1
ATOM 3229 C C . GLY A 1 423 ? -7.325 4.127 3.190 1.00 69.12 423 GLY A C 1
ATOM 3230 O O . GLY A 1 423 ? -7.100 5.310 3.428 1.00 69.12 423 GLY A O 1
ATOM 3231 N N . ARG A 1 424 ? -8.510 3.565 3.489 1.00 70.50 424 ARG A N 1
ATOM 3232 C CA . ARG A 1 424 ? -9.602 4.301 4.166 1.00 70.50 424 ARG A CA 1
ATOM 3233 C C . ARG A 1 424 ? -9.193 4.751 5.568 1.00 70.50 424 ARG A C 1
ATOM 3235 O O . ARG A 1 424 ? -9.395 5.912 5.922 1.00 70.50 424 ARG A O 1
ATOM 3242 N N . GLN A 1 425 ? -8.569 3.860 6.336 1.00 59.78 425 GLN A N 1
ATOM 3243 C CA . GLN A 1 425 ? -8.065 4.172 7.674 1.00 59.78 425 GLN A CA 1
ATOM 3244 C C . GLN A 1 425 ? -6.962 5.236 7.632 1.00 59.78 425 GLN A C 1
ATOM 3246 O O . GLN A 1 425 ? -6.864 6.092 8.512 1.00 59.78 425 GLN A O 1
ATOM 3251 N N . LEU A 1 426 ? -6.161 5.212 6.567 1.00 59.03 426 LEU A N 1
ATOM 3252 C CA . LEU A 1 426 ? -5.101 6.170 6.298 1.00 59.03 426 LEU A CA 1
ATOM 3253 C C . LEU A 1 426 ? -5.596 7.574 5.930 1.00 59.03 426 LEU A C 1
ATOM 3255 O O . LEU A 1 426 ? -4.760 8.461 5.805 1.00 59.03 426 LEU A O 1
ATOM 3259 N N . ILE A 1 427 ? -6.904 7.808 5.778 1.00 57.22 427 ILE A N 1
ATOM 3260 C CA . ILE A 1 427 ? -7.481 9.109 5.390 1.00 57.22 427 ILE A CA 1
ATOM 3261 C C . ILE A 1 427 ? -8.366 9.713 6.486 1.00 57.22 427 ILE A C 1
ATOM 3263 O O . ILE A 1 427 ? -8.722 10.888 6.413 1.00 57.22 427 ILE A O 1
ATOM 3267 N N . ALA A 1 428 ? -8.666 8.969 7.556 1.00 49.53 428 ALA A N 1
ATOM 3268 C CA . ALA A 1 428 ? -9.346 9.552 8.710 1.00 49.53 428 ALA A CA 1
ATOM 3269 C C . ALA A 1 428 ? -8.565 10.789 9.232 1.00 49.53 428 ALA A C 1
ATOM 3271 O O . ALA A 1 428 ? -7.343 10.851 9.041 1.00 49.53 428 ALA A O 1
ATOM 3272 N N . PRO A 1 429 ? -9.216 11.785 9.852 1.00 39.94 429 PRO A N 1
ATOM 3273 C CA . PRO A 1 429 ? -8.559 13.027 10.254 1.00 39.94 429 PRO A CA 1
ATOM 3274 C C . PRO A 1 429 ? -7.277 12.780 11.081 1.00 39.94 429 PRO A C 1
ATOM 3276 O O . PRO A 1 429 ? -7.268 11.856 11.897 1.00 39.94 429 PRO A O 1
ATOM 3279 N N . PRO A 1 430 ? -6.193 13.561 10.897 1.00 38.25 430 PRO A N 1
ATOM 3280 C CA . PRO A 1 430 ? -4.884 13.313 11.521 1.00 38.25 430 PRO A CA 1
ATOM 3281 C C . PRO A 1 430 ? -4.804 13.558 13.038 1.00 38.25 430 PRO A C 1
ATOM 3283 O O . PRO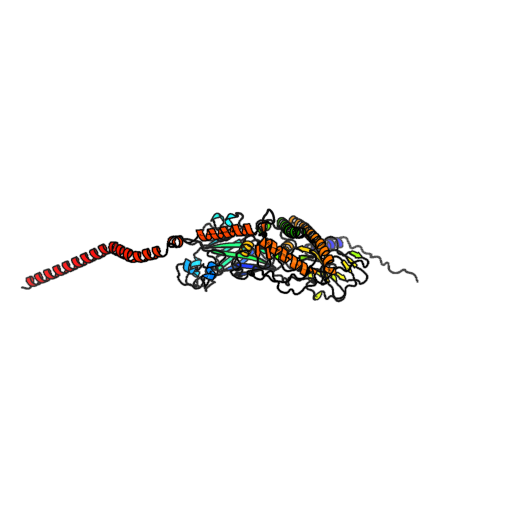 A 1 430 ? -3.703 13.583 13.580 1.00 38.25 430 PRO A O 1
ATOM 3286 N N . GLU A 1 431 ? -5.922 13.766 13.731 1.00 36.62 431 GLU A N 1
ATOM 3287 C CA . GLU A 1 431 ? -5.933 14.212 15.133 1.00 36.62 431 GLU A CA 1
ATOM 3288 C C . GLU A 1 431 ? -5.479 13.137 16.142 1.00 36.62 431 GLU A C 1
ATOM 3290 O O . GLU A 1 431 ? -5.277 13.458 17.306 1.00 36.62 431 GLU A O 1
ATOM 3295 N N . LEU A 1 432 ? -5.236 11.881 15.739 1.00 38.66 432 LEU A N 1
ATOM 3296 C CA . LEU A 1 432 ? -4.816 10.833 16.677 1.00 38.66 432 LEU A CA 1
ATOM 3297 C C . LEU A 1 432 ? -3.662 9.964 16.142 1.00 38.66 432 LEU A C 1
ATOM 3299 O O . LEU A 1 432 ? -3.868 8.953 15.477 1.00 38.66 432 LEU A O 1
ATOM 3303 N N . HIS A 1 433 ? -2.444 10.347 16.535 1.00 33.53 433 HIS A N 1
ATOM 3304 C CA . HIS A 1 433 ? -1.158 9.641 16.402 1.00 33.53 433 HIS A CA 1
ATOM 3305 C C . HIS A 1 433 ? -0.529 9.541 14.990 1.00 33.53 433 HIS A C 1
ATOM 3307 O O . HIS A 1 433 ? -1.207 9.259 14.000 1.00 33.53 433 HIS A O 1
ATOM 3313 N N . PRO A 1 434 ? 0.807 9.723 14.880 1.00 34.69 434 PRO A N 1
ATOM 3314 C CA . PRO A 1 434 ? 1.526 9.612 13.614 1.00 34.69 434 PRO A CA 1
ATOM 3315 C C . PRO A 1 434 ? 1.394 8.191 13.051 1.00 34.69 434 PRO A C 1
ATOM 3317 O O . PRO A 1 434 ? 1.855 7.211 13.637 1.00 34.69 434 PRO A O 1
ATOM 3320 N N . ARG A 1 435 ? 0.726 8.083 11.900 1.00 43.25 435 ARG A N 1
ATOM 3321 C CA . ARG A 1 435 ? 0.443 6.827 11.198 1.00 43.25 435 ARG A CA 1
ATOM 3322 C C . ARG A 1 435 ? 1.739 6.123 10.783 1.00 43.25 435 ARG A C 1
ATOM 3324 O O . ARG A 1 435 ? 2.367 6.505 9.803 1.00 43.25 435 ARG A O 1
ATOM 3331 N N . LEU A 1 436 ? 2.096 5.040 11.475 1.00 37.31 436 LEU A N 1
ATOM 3332 C CA . LEU A 1 436 ? 3.214 4.145 11.128 1.00 37.31 436 LEU A CA 1
ATOM 3333 C C . LEU A 1 436 ? 2.806 3.017 10.156 1.00 37.31 436 LEU A C 1
ATOM 3335 O O . LEU A 1 436 ? 3.317 1.903 10.241 1.00 37.31 436 LEU A O 1
ATOM 3339 N N . HIS A 1 437 ? 1.881 3.256 9.221 1.00 44.19 437 HIS A N 1
ATOM 3340 C CA . HIS A 1 437 ? 1.678 2.302 8.122 1.00 44.19 437 HIS A CA 1
ATOM 3341 C C . HIS A 1 437 ? 2.662 2.627 7.001 1.00 44.19 437 HIS A C 1
ATOM 3343 O O . HIS A 1 437 ? 2.490 3.568 6.225 1.00 44.19 437 HIS A O 1
ATOM 3349 N N . GLN A 1 438 ? 3.745 1.854 6.966 1.00 43.16 438 GLN A N 1
ATOM 3350 C CA . GLN A 1 438 ? 4.815 2.009 5.994 1.00 43.16 438 GLN A CA 1
ATOM 3351 C C . GLN A 1 438 ? 4.305 1.589 4.611 1.00 43.16 438 GLN A C 1
ATOM 3353 O O . GLN A 1 438 ? 4.024 0.420 4.366 1.00 43.16 438 GLN A O 1
ATOM 3358 N N . ALA A 1 439 ? 4.164 2.574 3.729 1.00 46.94 439 ALA A N 1
ATOM 3359 C CA . ALA A 1 439 ? 3.767 2.412 2.340 1.00 46.94 439 ALA A CA 1
ATOM 3360 C C . ALA A 1 439 ? 4.636 1.351 1.630 1.00 46.94 439 ALA A C 1
ATOM 3362 O O . ALA A 1 439 ? 5.864 1.471 1.639 1.00 46.94 439 ALA A O 1
ATOM 3363 N N . VAL A 1 440 ? 4.028 0.346 0.988 1.00 49.38 440 VAL A N 1
ATOM 3364 C CA . VAL A 1 440 ? 4.758 -0.634 0.161 1.00 49.38 440 VAL A CA 1
ATOM 3365 C C . VAL A 1 440 ? 4.805 -0.116 -1.283 1.00 49.38 440 VAL A C 1
ATOM 3367 O O . VAL A 1 440 ? 3.747 0.131 -1.869 1.00 49.38 440 VAL A O 1
ATOM 3370 N N . PRO A 1 441 ? 5.993 0.103 -1.879 1.00 54.44 441 PRO A N 1
ATOM 3371 C CA . PRO A 1 441 ? 6.078 0.484 -3.283 1.00 54.44 441 PRO A CA 1
ATOM 3372 C C . PRO A 1 441 ? 5.576 -0.663 -4.174 1.00 54.44 441 PRO A C 1
ATOM 3374 O O . PRO A 1 441 ? 5.932 -1.820 -3.952 1.00 54.44 441 PRO A O 1
ATOM 3377 N N . LEU A 1 442 ? 4.777 -0.336 -5.200 1.00 53.81 442 LEU A N 1
ATOM 3378 C CA . LEU A 1 442 ? 4.132 -1.276 -6.137 1.00 53.81 442 LEU A CA 1
ATOM 3379 C C . LEU A 1 442 ? 5.077 -2.355 -6.694 1.00 53.81 442 LEU A C 1
ATOM 3381 O O . LEU A 1 442 ? 4.650 -3.475 -6.960 1.00 53.81 442 LEU A O 1
ATOM 3385 N N . LEU A 1 443 ? 6.354 -2.025 -6.883 1.00 50.94 443 LEU A N 1
ATOM 3386 C CA . LEU A 1 443 ? 7.330 -2.918 -7.506 1.00 50.94 443 LEU A CA 1
ATOM 3387 C C . LEU A 1 443 ? 7.796 -4.068 -6.612 1.00 50.94 443 LEU A C 1
ATOM 3389 O O . LEU A 1 443 ? 8.219 -5.094 -7.140 1.00 50.94 443 LEU A O 1
ATOM 3393 N N . VAL A 1 444 ? 7.658 -3.950 -5.287 1.00 49.38 444 VAL A N 1
ATOM 3394 C CA . VAL A 1 444 ? 8.109 -4.990 -4.348 1.00 49.38 444 VAL A CA 1
ATOM 3395 C C . VAL A 1 444 ? 7.326 -6.301 -4.538 1.00 49.38 444 VAL A C 1
ATOM 3397 O O . VAL A 1 444 ? 7.961 -7.352 -4.639 1.00 49.38 444 VAL A O 1
ATOM 3400 N N . PRO A 1 445 ? 5.983 -6.299 -4.668 1.00 46.97 445 PRO A N 1
ATOM 3401 C CA . PRO A 1 445 ? 5.234 -7.534 -4.909 1.00 46.97 445 PRO A CA 1
ATOM 3402 C C . PRO A 1 445 ? 5.193 -7.926 -6.388 1.00 46.97 445 PRO A C 1
ATOM 3404 O O . PRO A 1 445 ? 5.118 -9.116 -6.687 1.00 46.97 445 PRO A O 1
ATOM 3407 N N . LEU A 1 446 ? 5.254 -6.950 -7.307 1.00 50.09 446 LEU A N 1
ATOM 3408 C CA . LEU A 1 446 ? 5.260 -7.221 -8.745 1.00 50.09 446 LEU A CA 1
ATOM 3409 C C . LEU A 1 446 ? 6.476 -8.079 -9.108 1.00 50.09 446 LEU A C 1
ATOM 3411 O O . LEU A 1 446 ? 6.315 -9.127 -9.713 1.00 50.09 446 LEU A O 1
ATOM 3415 N N . LEU A 1 447 ? 7.673 -7.706 -8.644 1.00 47.38 447 LEU A N 1
ATOM 3416 C CA . LEU A 1 447 ? 8.889 -8.469 -8.920 1.00 47.38 447 LEU A CA 1
ATOM 3417 C C . LEU A 1 447 ? 8.933 -9.800 -8.169 1.00 47.38 447 LEU A C 1
ATOM 3419 O O . LEU A 1 447 ? 9.349 -10.780 -8.764 1.00 47.38 447 LEU A O 1
ATOM 3423 N N . ALA A 1 448 ? 8.418 -9.891 -6.939 1.00 44.62 448 ALA A N 1
ATOM 3424 C CA . ALA A 1 448 ? 8.305 -11.177 -6.244 1.00 44.62 448 ALA A CA 1
ATOM 3425 C C . ALA A 1 448 ? 7.338 -12.168 -6.929 1.00 44.62 448 ALA A C 1
ATOM 3427 O O . ALA A 1 448 ? 7.498 -13.375 -6.778 1.00 44.62 448 ALA A O 1
ATOM 3428 N N . GLY A 1 449 ? 6.350 -11.675 -7.686 1.00 40.06 449 GLY A N 1
ATOM 3429 C CA . GLY A 1 449 ? 5.501 -12.502 -8.550 1.00 40.06 449 GLY A CA 1
ATOM 3430 C C . GLY A 1 449 ? 6.159 -12.890 -9.880 1.00 40.06 449 GLY A C 1
ATOM 3431 O O . GLY A 1 449 ? 5.714 -13.845 -10.511 1.00 40.06 449 GLY A O 1
ATOM 3432 N N . LEU A 1 450 ? 7.215 -12.177 -10.294 1.00 40.28 450 LEU A N 1
ATOM 3433 C CA . LEU A 1 450 ? 7.935 -12.398 -11.554 1.00 40.28 450 LEU A CA 1
ATOM 3434 C C . LEU A 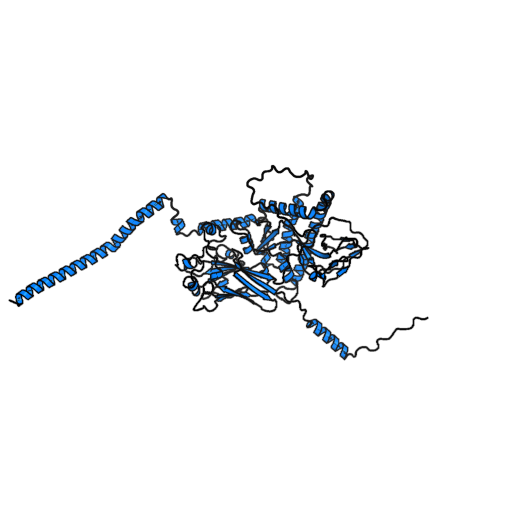1 450 ? 9.275 -13.147 -11.353 1.00 40.28 450 LEU A C 1
ATOM 3436 O O . LEU A 1 450 ? 9.749 -13.819 -12.267 1.00 40.28 450 LEU A O 1
ATOM 3440 N N . SER A 1 451 ? 9.887 -13.088 -10.164 1.00 32.97 451 SER A N 1
ATOM 3441 C CA . SER A 1 451 ? 11.206 -13.656 -9.871 1.00 32.97 451 SER A CA 1
ATOM 3442 C C . SER A 1 451 ? 11.129 -15.082 -9.300 1.00 32.97 451 SER A C 1
ATOM 3444 O O . SER A 1 451 ? 10.943 -15.272 -8.102 1.00 32.97 451 SER A O 1
ATOM 3446 N N . ILE A 1 452 ? 11.322 -16.061 -10.189 1.00 30.61 452 ILE A N 1
ATOM 3447 C CA . ILE A 1 452 ? 11.994 -17.363 -9.990 1.00 30.61 452 ILE A CA 1
ATOM 3448 C C . ILE A 1 452 ? 11.588 -18.164 -8.729 1.00 30.61 452 ILE A C 1
ATOM 3450 O O . ILE A 1 452 ? 12.210 -18.027 -7.681 1.00 30.61 452 ILE A O 1
ATOM 3454 N N . ALA A 1 453 ? 10.598 -19.060 -8.883 1.00 32.34 453 ALA A N 1
ATOM 3455 C CA . ALA A 1 453 ? 10.580 -20.468 -8.425 1.00 32.34 453 ALA A CA 1
ATOM 3456 C C . ALA A 1 453 ? 9.133 -20.983 -8.217 1.00 32.34 453 ALA A C 1
ATOM 3458 O O . ALA A 1 453 ? 8.473 -20.690 -7.226 1.00 32.34 453 ALA A O 1
ATOM 3459 N N . GLY A 1 454 ? 8.636 -21.795 -9.157 1.00 31.16 454 GLY A N 1
ATOM 3460 C CA . GLY A 1 454 ? 7.756 -22.935 -8.856 1.00 31.16 454 GLY A CA 1
ATOM 3461 C C . GLY A 1 454 ? 6.351 -22.732 -8.262 1.00 31.16 454 GLY A C 1
ATOM 3462 O O . GLY A 1 454 ? 5.768 -23.732 -7.847 1.00 31.16 454 GLY A O 1
ATOM 3463 N N . SER A 1 455 ? 5.753 -21.535 -8.226 1.00 27.95 455 SER A N 1
ATOM 3464 C CA . SER A 1 455 ? 4.344 -21.410 -7.805 1.00 27.95 455 SER A CA 1
ATOM 3465 C C . SER A 1 455 ? 3.383 -21.431 -9.003 1.00 27.95 455 SER A C 1
ATOM 3467 O O . SER A 1 455 ? 3.252 -20.472 -9.753 1.00 27.95 455 SER A O 1
ATOM 3469 N N . ALA A 1 456 ? 2.653 -22.539 -9.166 1.00 26.83 456 ALA A N 1
ATOM 3470 C CA . ALA A 1 456 ? 1.607 -22.709 -10.184 1.00 26.83 456 ALA A CA 1
ATOM 3471 C C . ALA A 1 456 ? 0.397 -21.755 -10.025 1.00 26.83 456 ALA A C 1
ATOM 3473 O O . ALA A 1 456 ? -0.535 -21.807 -10.823 1.00 26.83 456 ALA A O 1
ATOM 3474 N N . ALA A 1 457 ? 0.381 -20.898 -8.997 1.00 32.94 457 ALA A N 1
ATOM 3475 C CA . ALA A 1 457 ? -0.723 -19.980 -8.723 1.00 32.94 457 ALA A CA 1
ATOM 3476 C C . ALA A 1 457 ? -0.695 -18.708 -9.593 1.00 32.94 457 ALA A C 1
ATOM 3478 O O . ALA A 1 457 ? -1.734 -18.077 -9.776 1.00 32.94 457 ALA A O 1
ATOM 3479 N N . ILE A 1 458 ? 0.462 -18.340 -10.155 1.00 33.94 458 ILE A N 1
ATOM 3480 C CA . ILE A 1 458 ? 0.604 -17.205 -11.075 1.00 33.94 458 ILE A CA 1
ATOM 3481 C C . ILE A 1 458 ? 1.024 -17.791 -12.424 1.00 33.94 458 ILE A C 1
ATOM 3483 O O . ILE A 1 458 ? 2.178 -18.151 -12.631 1.00 33.94 458 ILE A O 1
ATOM 3487 N N . GLY A 1 459 ? 0.054 -17.988 -13.321 1.00 29.67 459 GLY A N 1
ATOM 3488 C CA . GLY A 1 459 ? 0.309 -18.582 -14.633 1.00 29.67 459 GLY A CA 1
ATOM 3489 C C . GLY A 1 459 ? 1.336 -17.775 -15.431 1.00 29.67 459 GLY A C 1
ATOM 3490 O O . GLY A 1 459 ? 1.412 -16.555 -15.302 1.00 29.67 459 GLY A O 1
ATOM 3491 N N . THR A 1 460 ? 2.084 -18.442 -16.309 1.00 25.83 460 THR A N 1
ATOM 3492 C CA . THR A 1 460 ? 3.024 -17.822 -17.266 1.00 25.83 460 THR A CA 1
ATOM 3493 C C . THR A 1 460 ? 2.422 -16.626 -18.018 1.00 25.83 460 THR A C 1
ATOM 3495 O O . THR A 1 460 ? 3.131 -15.679 -18.340 1.00 25.83 460 THR A O 1
ATOM 3498 N N . ALA A 1 461 ? 1.102 -16.619 -18.231 1.00 32.22 461 ALA A N 1
ATOM 3499 C CA . ALA A 1 461 ? 0.368 -15.492 -18.798 1.00 32.22 461 ALA A CA 1
ATOM 3500 C C . ALA A 1 461 ? 0.472 -14.199 -17.963 1.00 32.22 461 ALA A C 1
ATOM 3502 O O . ALA A 1 461 ? 0.647 -13.133 -18.543 1.00 32.22 461 ALA A O 1
ATOM 3503 N N . ALA A 1 462 ? 0.415 -14.272 -16.628 1.00 39.09 462 ALA A N 1
ATOM 3504 C CA . ALA A 1 462 ? 0.540 -13.104 -15.751 1.00 39.09 462 ALA A CA 1
ATOM 3505 C C . ALA A 1 462 ? 1.980 -12.560 -15.708 1.00 39.09 462 ALA A C 1
ATOM 3507 O O . ALA A 1 462 ? 2.165 -11.353 -15.583 1.00 39.09 462 ALA A O 1
ATOM 3508 N N . LEU A 1 463 ? 2.989 -13.426 -15.884 1.00 43.09 463 LEU A N 1
ATOM 3509 C CA . LEU A 1 463 ? 4.392 -13.026 -16.055 1.00 43.09 463 LEU A CA 1
ATOM 3510 C C . LEU A 1 463 ? 4.585 -12.228 -17.354 1.00 43.09 463 LEU A C 1
ATOM 3512 O O . LEU A 1 463 ? 5.090 -11.111 -17.318 1.00 43.09 463 LEU A O 1
ATOM 3516 N N . VAL A 1 464 ? 4.101 -12.762 -18.482 1.00 39.56 464 VAL A N 1
ATOM 3517 C CA . VAL A 1 464 ? 4.198 -12.111 -19.803 1.00 39.56 464 VAL A CA 1
ATOM 3518 C C . VAL A 1 464 ? 3.389 -10.808 -19.856 1.00 39.56 464 VAL A C 1
ATOM 3520 O O . VAL A 1 464 ? 3.862 -9.792 -20.369 1.00 39.56 464 VAL A O 1
ATOM 3523 N N . GLN A 1 465 ? 2.171 -10.801 -19.306 1.00 53.97 465 GLN A N 1
ATOM 3524 C CA . GLN A 1 465 ? 1.355 -9.585 -19.204 1.00 53.97 465 GLN A CA 1
ATOM 3525 C C . GLN A 1 465 ? 1.976 -8.557 -18.254 1.00 53.97 465 GLN A C 1
ATOM 3527 O O . GLN A 1 465 ? 1.932 -7.361 -18.531 1.00 53.97 465 GLN A O 1
ATOM 3532 N N . GLY A 1 466 ? 2.584 -9.016 -17.158 1.00 62.44 466 GLY A N 1
ATOM 3533 C CA . GLY A 1 466 ? 3.318 -8.165 -16.231 1.00 62.44 466 GLY A CA 1
ATOM 3534 C C . GLY A 1 466 ? 4.498 -7.476 -16.907 1.00 62.44 466 GLY A C 1
ATOM 3535 O O . GLY A 1 466 ? 4.616 -6.261 -16.806 1.00 62.44 466 GLY A O 1
ATOM 3536 N N . GLU A 1 467 ? 5.323 -8.218 -17.646 1.00 66.50 467 GLU A N 1
ATOM 3537 C CA . GLU A 1 467 ? 6.480 -7.679 -18.372 1.00 66.50 467 GLU A CA 1
ATOM 3538 C C . GLU A 1 467 ? 6.066 -6.676 -19.459 1.00 66.50 467 GLU A C 1
ATOM 3540 O O . GLU A 1 467 ? 6.544 -5.541 -19.481 1.00 66.50 467 GLU A O 1
ATOM 3545 N N . THR A 1 468 ? 5.122 -7.056 -20.324 1.00 69.56 468 THR A N 1
ATOM 3546 C CA . THR A 1 468 ? 4.615 -6.170 -21.388 1.00 69.56 468 THR A CA 1
ATOM 3547 C C . THR A 1 468 ? 3.962 -4.907 -20.825 1.00 69.56 468 THR A C 1
ATOM 3549 O O . THR A 1 468 ? 4.234 -3.804 -21.306 1.00 69.56 468 THR A O 1
ATOM 3552 N N . GLY A 1 469 ? 3.161 -5.035 -19.763 1.00 71.94 469 GLY A N 1
ATOM 3553 C CA . GLY A 1 469 ? 2.570 -3.898 -19.062 1.00 71.94 469 GLY A CA 1
ATOM 3554 C C . GLY A 1 469 ? 3.621 -2.991 -18.415 1.00 71.94 469 GLY A C 1
ATOM 3555 O O . GLY A 1 469 ? 3.477 -1.768 -18.434 1.00 71.94 469 GLY A O 1
ATOM 3556 N N . LEU A 1 470 ? 4.706 -3.564 -17.891 1.00 73.75 470 LEU A N 1
ATOM 3557 C CA . LEU A 1 470 ? 5.794 -2.810 -17.273 1.00 73.75 470 LEU A CA 1
ATOM 3558 C C . LEU A 1 470 ? 6.584 -1.992 -18.296 1.00 73.75 470 LEU A C 1
ATOM 3560 O O . LEU A 1 470 ? 6.878 -0.821 -18.057 1.00 73.75 470 LEU A O 1
ATOM 3564 N N . ILE A 1 471 ? 6.873 -2.584 -19.456 1.00 76.75 471 ILE A N 1
ATOM 3565 C CA . ILE A 1 471 ? 7.520 -1.891 -20.575 1.00 76.75 471 ILE A CA 1
ATOM 3566 C C . ILE A 1 471 ? 6.628 -0.745 -21.067 1.00 76.75 471 ILE A C 1
ATOM 3568 O O . ILE A 1 471 ? 7.120 0.366 -21.264 1.00 76.75 471 ILE A O 1
ATOM 3572 N N . SER A 1 472 ? 5.317 -0.977 -21.203 1.00 79.06 472 SER A N 1
ATOM 3573 C CA . SER A 1 472 ? 4.359 0.071 -21.582 1.00 79.06 472 SER A CA 1
ATOM 3574 C C . SER A 1 472 ? 4.339 1.225 -20.575 1.00 79.06 472 SER A C 1
ATOM 3576 O O . SER A 1 472 ? 4.331 2.389 -20.973 1.00 79.06 472 SER A O 1
ATOM 3578 N N . LEU A 1 473 ? 4.356 0.922 -19.273 1.00 79.56 473 LEU A N 1
ATOM 3579 C CA . LEU A 1 473 ? 4.411 1.942 -18.226 1.00 79.56 473 LEU A CA 1
ATOM 3580 C C . LEU A 1 473 ? 5.736 2.718 -18.262 1.00 79.56 473 LEU A C 1
ATOM 3582 O O . LEU A 1 473 ? 5.751 3.935 -18.082 1.00 79.56 473 LEU A O 1
ATOM 3586 N N . SER A 1 474 ? 6.847 2.034 -18.536 1.00 82.69 474 SER A N 1
ATOM 3587 C CA . SER A 1 474 ? 8.156 2.673 -18.663 1.00 82.69 474 SER A CA 1
ATOM 3588 C C . SER A 1 474 ? 8.226 3.622 -19.862 1.00 82.69 474 SER A C 1
ATOM 3590 O O . SER A 1 474 ? 8.741 4.727 -19.729 1.00 82.69 474 SER A O 1
ATOM 3592 N N . GLN A 1 475 ? 7.640 3.258 -21.008 1.00 82.00 475 GLN A N 1
ATOM 3593 C CA . GLN A 1 475 ? 7.548 4.140 -22.183 1.00 82.00 475 GLN A CA 1
ATOM 3594 C C . GLN A 1 475 ? 6.769 5.427 -21.890 1.00 82.00 475 GLN A C 1
ATOM 3596 O O . GLN A 1 475 ? 7.112 6.501 -22.382 1.00 82.00 475 GLN A O 1
ATOM 3601 N N . GLN A 1 476 ? 5.732 5.335 -21.061 1.00 77.75 476 GLN A N 1
ATOM 3602 C CA . GLN A 1 476 ? 4.961 6.498 -20.648 1.00 77.75 476 GLN A CA 1
ATOM 3603 C C . GLN A 1 476 ? 5.777 7.447 -19.757 1.00 77.75 476 GLN A C 1
ATOM 3605 O O . GLN A 1 476 ? 5.723 8.662 -19.940 1.00 77.75 476 GLN A O 1
ATOM 3610 N N . VAL A 1 477 ? 6.563 6.899 -18.825 1.00 78.38 477 VAL A N 1
ATOM 3611 C CA . VAL A 1 477 ? 7.517 7.678 -18.018 1.00 78.38 477 VAL A CA 1
ATOM 3612 C C . VAL A 1 477 ? 8.627 8.272 -18.889 1.00 78.38 477 VAL A C 1
ATOM 3614 O O . VAL A 1 477 ? 9.052 9.402 -18.672 1.00 78.38 477 VAL A O 1
ATOM 3617 N N . ASP A 1 478 ? 9.065 7.549 -19.918 1.00 77.25 478 ASP A N 1
ATOM 3618 C CA . ASP A 1 478 ? 10.085 8.012 -20.857 1.00 77.25 478 ASP A CA 1
ATOM 3619 C C . ASP A 1 478 ? 9.647 9.257 -21.652 1.00 77.25 478 ASP A C 1
ATOM 3621 O O . ASP A 1 478 ? 10.431 10.190 -21.871 1.00 77.25 478 ASP A O 1
ATOM 3625 N N . ALA A 1 479 ? 8.371 9.302 -22.042 1.00 73.25 479 ALA A N 1
ATOM 3626 C CA . ALA A 1 479 ? 7.769 10.482 -22.653 1.00 73.25 479 ALA A CA 1
ATOM 3627 C C . ALA A 1 479 ? 7.740 11.677 -21.680 1.00 73.25 479 ALA A C 1
ATOM 3629 O O . ALA A 1 479 ? 8.050 12.798 -22.086 1.00 73.25 479 ALA A O 1
ATOM 3630 N N . ASP A 1 480 ? 7.438 11.442 -20.397 1.00 69.38 480 ASP A N 1
ATOM 3631 C CA . ASP A 1 480 ? 7.456 12.485 -19.361 1.00 69.38 480 ASP A CA 1
ATOM 3632 C C . ASP A 1 480 ? 8.872 13.038 -19.149 1.00 69.38 480 ASP A C 1
ATOM 3634 O O . ASP A 1 480 ? 9.066 14.250 -19.182 1.00 69.38 480 ASP A O 1
ATOM 3638 N N . PHE A 1 481 ? 9.897 12.181 -19.066 1.00 71.44 481 PHE A N 1
ATOM 3639 C CA . PHE A 1 481 ? 11.285 12.647 -18.980 1.00 71.44 481 PHE A CA 1
ATOM 3640 C C . PHE A 1 481 ? 11.737 13.440 -20.196 1.00 71.44 481 PHE A C 1
ATOM 3642 O O . PHE A 1 481 ? 12.471 14.410 -20.035 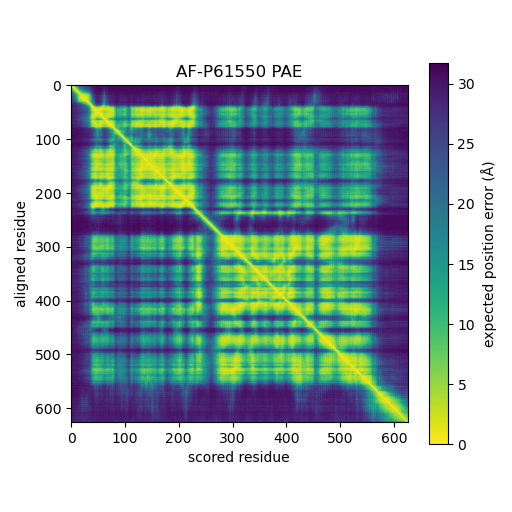1.00 71.44 481 PHE A O 1
ATOM 3649 N N . SER A 1 482 ? 11.312 13.062 -21.400 1.00 67.69 482 SER A N 1
ATOM 3650 C CA . SER A 1 482 ? 11.645 13.820 -22.612 1.00 67.69 482 SER A CA 1
ATOM 3651 C C . SER A 1 482 ? 11.056 15.237 -22.555 1.00 67.69 482 SER A C 1
ATOM 3653 O O . SER A 1 482 ? 11.740 16.211 -22.878 1.00 67.69 482 SER A O 1
ATOM 3655 N N . ASN A 1 483 ? 9.822 15.366 -22.058 1.00 66.38 483 ASN A N 1
ATOM 3656 C CA . ASN A 1 483 ? 9.167 16.656 -21.847 1.00 66.38 483 ASN A CA 1
ATOM 3657 C C . ASN A 1 483 ? 9.850 17.462 -20.731 1.00 66.38 483 ASN A C 1
ATOM 3659 O O . ASN A 1 483 ? 10.163 18.638 -20.918 1.00 66.38 483 ASN A O 1
ATOM 3663 N N . LEU A 1 484 ? 10.145 16.829 -19.593 1.00 64.88 484 LEU A N 1
ATOM 3664 C CA . LEU A 1 484 ? 10.818 17.463 -18.460 1.00 64.88 484 LEU A CA 1
ATOM 3665 C C . LEU A 1 484 ? 12.239 17.902 -18.808 1.00 64.88 484 LEU A C 1
ATOM 3667 O O . LEU A 1 484 ? 12.643 18.990 -18.417 1.00 64.88 484 LEU A O 1
ATOM 3671 N N . GLN A 1 485 ? 12.982 17.104 -19.576 1.00 62.66 485 GLN A N 1
ATOM 3672 C CA . GLN A 1 485 ? 14.323 17.458 -20.028 1.00 62.66 485 GLN A CA 1
ATOM 3673 C C . GLN A 1 485 ? 14.293 18.706 -20.909 1.00 62.66 485 GLN A C 1
ATOM 3675 O O . GLN A 1 485 ? 15.120 19.585 -20.714 1.00 62.66 485 GLN A O 1
ATOM 3680 N N . SER A 1 486 ? 13.301 18.849 -21.795 1.00 61.81 486 SER A N 1
ATOM 3681 C CA . SER A 1 486 ? 13.147 20.085 -22.574 1.00 61.81 486 SER A CA 1
ATOM 3682 C C . SER A 1 486 ? 12.882 21.314 -21.689 1.00 61.81 486 SER A C 1
ATOM 3684 O O . SER A 1 486 ? 13.446 22.379 -21.927 1.00 61.81 486 SER A O 1
ATOM 3686 N N . ALA A 1 487 ? 12.089 21.162 -20.621 1.00 60.97 487 ALA A N 1
ATOM 3687 C CA . ALA A 1 487 ? 11.828 22.230 -19.655 1.00 60.97 487 ALA A CA 1
ATOM 3688 C C . ALA A 1 487 ? 13.065 22.555 -18.798 1.00 60.97 487 ALA A C 1
ATOM 3690 O O . ALA A 1 487 ? 13.341 23.721 -18.513 1.00 60.97 487 ALA A O 1
ATOM 3691 N N . ILE A 1 488 ? 13.826 21.526 -18.416 1.00 57.78 488 ILE A N 1
ATOM 3692 C CA . ILE A 1 488 ? 15.087 21.651 -17.686 1.00 57.78 488 ILE A CA 1
ATOM 3693 C C . ILE A 1 488 ? 16.139 22.323 -18.557 1.00 57.78 488 ILE A C 1
ATOM 3695 O O . ILE A 1 488 ? 16.790 23.221 -18.056 1.00 57.78 488 ILE A O 1
ATOM 3699 N N . ASP A 1 489 ? 16.300 21.957 -19.828 1.00 59.38 489 ASP A N 1
ATOM 3700 C CA . ASP A 1 489 ? 17.285 22.571 -20.727 1.00 59.38 489 ASP A CA 1
ATOM 3701 C C . ASP A 1 489 ? 17.024 24.083 -20.879 1.00 59.38 489 ASP A C 1
ATOM 3703 O O . ASP A 1 489 ? 17.959 24.886 -20.848 1.00 59.38 489 ASP A O 1
ATOM 3707 N N . ILE A 1 490 ? 15.747 24.490 -20.943 1.00 58.62 490 ILE A N 1
ATOM 3708 C CA . ILE A 1 490 ? 15.345 25.906 -20.934 1.00 58.62 490 ILE A CA 1
ATOM 3709 C C . ILE A 1 490 ? 15.807 26.595 -19.640 1.00 58.62 490 ILE A C 1
ATOM 3711 O O . ILE A 1 490 ? 16.360 27.696 -19.687 1.00 58.62 490 ILE A O 1
ATOM 3715 N N . LEU A 1 491 ? 15.609 25.953 -18.486 1.00 55.25 491 LEU A N 1
ATOM 3716 C CA . LEU A 1 491 ? 15.896 26.530 -17.170 1.00 55.25 491 LEU A CA 1
ATOM 3717 C C . LEU A 1 491 ? 17.384 26.453 -16.774 1.00 55.25 491 LEU A C 1
ATOM 3719 O O . LEU A 1 491 ? 17.902 27.340 -16.101 1.00 55.25 491 LEU A O 1
ATOM 3723 N N . HIS A 1 492 ? 18.085 25.413 -17.221 1.00 51.25 492 HIS A N 1
ATOM 3724 C CA . HIS A 1 492 ? 19.498 25.144 -16.964 1.00 51.25 492 HIS A CA 1
ATOM 3725 C C . HIS A 1 492 ? 20.406 26.174 -17.626 1.00 51.25 492 HIS A C 1
ATOM 3727 O O . HIS A 1 492 ? 21.475 26.450 -17.091 1.00 51.25 492 HIS A O 1
ATOM 3733 N N . SER A 1 493 ? 19.951 26.833 -18.702 1.00 53.56 493 SER A N 1
ATOM 3734 C CA . SER A 1 493 ? 20.631 28.026 -19.226 1.00 53.56 493 SER A CA 1
ATOM 3735 C C . SER A 1 493 ? 20.897 29.099 -18.151 1.00 53.56 493 SER A C 1
ATOM 3737 O O . SER A 1 493 ? 21.723 29.980 -18.375 1.00 53.56 493 SER A O 1
ATOM 3739 N N . GLN A 1 494 ? 20.239 29.018 -16.982 1.00 48.06 494 GLN A N 1
ATOM 3740 C CA . GLN A 1 494 ? 20.361 29.976 -15.887 1.00 48.06 494 GLN A CA 1
ATOM 3741 C C . GLN A 1 494 ? 21.033 29.427 -14.611 1.00 48.06 494 GLN A C 1
ATOM 3743 O O . GLN A 1 494 ? 21.705 30.206 -13.939 1.00 48.06 494 GLN A O 1
ATOM 3748 N N . VAL A 1 495 ? 20.892 28.140 -14.242 1.00 49.62 495 VAL A N 1
ATOM 3749 C CA . VAL A 1 495 ? 21.494 27.570 -13.007 1.00 49.62 495 VAL A CA 1
ATOM 3750 C C . VAL A 1 495 ? 21.769 26.060 -13.140 1.00 49.62 495 VAL A C 1
ATOM 3752 O O . VAL A 1 495 ? 20.873 25.283 -13.475 1.00 49.62 495 VAL A O 1
ATOM 3755 N N . GLU A 1 496 ? 22.988 25.611 -12.805 1.00 48.62 496 GLU A N 1
ATOM 3756 C CA . GLU A 1 496 ? 23.469 24.252 -13.119 1.00 48.62 496 GLU A CA 1
ATOM 3757 C C . GLU A 1 496 ? 22.816 23.078 -12.342 1.00 48.62 496 GLU A C 1
ATOM 3759 O O . GLU A 1 496 ? 22.870 21.949 -12.821 1.00 48.62 496 GLU A O 1
ATOM 3764 N N . SER A 1 497 ? 22.142 23.294 -11.200 1.00 51.09 497 SER A N 1
ATOM 3765 C CA . SER A 1 497 ? 21.770 22.212 -10.247 1.00 51.09 497 SER A CA 1
ATOM 3766 C C . SER A 1 497 ? 20.255 22.015 -10.003 1.00 51.09 497 SER A C 1
ATOM 3768 O O . SER A 1 497 ? 19.826 21.414 -9.020 1.00 51.09 497 SER A O 1
ATOM 3770 N N . LEU A 1 498 ? 19.388 22.555 -10.865 1.00 61.53 498 LEU A N 1
ATOM 3771 C CA . LEU A 1 498 ? 18.010 22.857 -10.450 1.00 61.53 498 LEU A CA 1
ATOM 3772 C C . LEU A 1 498 ? 16.947 21.777 -10.756 1.00 61.53 498 LEU A C 1
ATOM 3774 O O . LEU A 1 498 ? 15.864 21.797 -10.177 1.00 61.53 498 LEU A O 1
ATOM 3778 N N . ALA A 1 499 ? 17.221 20.819 -11.637 1.00 64.06 499 ALA A N 1
ATOM 3779 C CA . ALA A 1 499 ? 16.195 19.936 -12.201 1.00 64.06 499 ALA A CA 1
ATOM 3780 C C . ALA A 1 499 ? 15.404 19.095 -11.178 1.00 64.06 499 ALA A C 1
ATOM 3782 O O . ALA A 1 499 ? 14.178 19.083 -11.229 1.00 64.06 499 ALA A O 1
ATOM 3783 N N . GLU A 1 500 ? 16.061 18.421 -10.229 1.00 68.19 500 GLU A N 1
ATOM 3784 C CA . GLU A 1 500 ? 15.349 17.589 -9.243 1.00 68.19 500 GLU A CA 1
ATOM 3785 C C . GLU A 1 500 ? 14.567 18.435 -8.226 1.00 68.19 500 GLU A C 1
ATOM 3787 O O . GLU A 1 500 ? 13.431 18.102 -7.892 1.00 68.19 500 GLU A O 1
ATOM 3792 N N . VAL A 1 501 ? 15.118 19.582 -7.815 1.00 70.25 501 VAL A N 1
ATOM 3793 C CA . VAL A 1 501 ? 14.433 20.554 -6.945 1.00 70.25 501 VAL A CA 1
ATOM 3794 C C . VAL A 1 501 ? 13.224 21.167 -7.653 1.00 70.25 501 VAL A C 1
ATOM 3796 O O . VAL A 1 501 ? 12.165 21.322 -7.053 1.00 70.25 501 VAL A O 1
ATOM 3799 N N . VAL A 1 502 ? 13.338 21.475 -8.947 1.00 71.31 502 VAL A N 1
ATOM 3800 C CA . VAL A 1 502 ? 12.209 21.951 -9.758 1.00 71.31 502 VAL A CA 1
ATOM 3801 C C . VAL A 1 502 ? 11.136 20.892 -9.885 1.00 71.31 502 VAL A C 1
ATOM 3803 O O . VAL A 1 502 ? 9.964 21.210 -9.700 1.00 71.31 502 VAL A O 1
ATOM 3806 N N . LEU A 1 503 ? 11.510 19.637 -10.127 1.00 71.56 503 LEU A N 1
ATOM 3807 C CA . LEU A 1 503 ? 10.548 18.541 -10.157 1.00 71.56 503 LEU A CA 1
ATOM 3808 C C . LEU A 1 503 ? 9.900 18.316 -8.801 1.00 71.56 503 LEU A C 1
ATOM 3810 O O . LEU A 1 503 ? 8.710 18.026 -8.748 1.00 71.56 503 LEU A O 1
ATOM 3814 N N . GLN A 1 504 ? 10.639 18.505 -7.711 1.00 72.50 504 GLN A N 1
ATOM 3815 C CA . GLN A 1 504 ? 10.082 18.433 -6.371 1.00 72.50 504 GLN A CA 1
ATOM 3816 C C . GLN A 1 504 ? 9.097 19.550 -6.076 1.00 72.50 504 GLN A C 1
ATOM 3818 O O . GLN A 1 504 ? 7.982 19.272 -5.637 1.00 72.50 504 GLN A O 1
ATOM 3823 N N . ASN A 1 505 ? 9.463 20.794 -6.361 1.00 76.12 505 ASN A N 1
ATOM 3824 C CA . ASN A 1 505 ? 8.565 21.927 -6.191 1.00 76.12 505 ASN A CA 1
ATOM 3825 C C . ASN A 1 505 ? 7.325 21.775 -7.083 1.00 76.12 505 ASN A C 1
ATOM 3827 O O . ASN A 1 505 ? 6.210 21.989 -6.616 1.00 76.12 505 ASN A O 1
ATOM 3831 N N . CYS A 1 506 ? 7.498 21.322 -8.328 1.00 75.06 506 CYS A N 1
ATOM 3832 C CA . CYS A 1 506 ? 6.397 21.046 -9.248 1.00 75.06 506 CYS A CA 1
ATOM 3833 C C . CYS A 1 506 ? 5.485 19.938 -8.719 1.00 75.06 506 CYS A C 1
ATOM 3835 O O . CYS A 1 506 ? 4.279 20.136 -8.610 1.00 75.06 506 CYS A O 1
ATOM 3837 N N . ARG A 1 507 ? 6.053 18.791 -8.324 1.00 80.81 507 ARG A N 1
ATOM 3838 C CA . ARG A 1 507 ? 5.297 17.659 -7.787 1.00 80.81 507 ARG A CA 1
ATOM 3839 C C . ARG A 1 507 ? 4.526 18.063 -6.542 1.00 80.81 507 ARG A C 1
ATOM 3841 O O . ARG A 1 507 ? 3.349 17.746 -6.435 1.00 80.81 507 ARG A O 1
ATOM 3848 N N . CYS A 1 508 ? 5.172 18.771 -5.621 1.00 79.25 508 CYS A N 1
ATOM 3849 C CA . CYS A 1 508 ? 4.533 19.277 -4.416 1.00 79.25 508 CYS A CA 1
ATOM 3850 C C . CYS A 1 508 ? 3.339 20.180 -4.761 1.00 79.25 508 CYS A C 1
ATOM 3852 O O . CYS A 1 508 ? 2.238 19.935 -4.274 1.00 79.25 508 CYS A O 1
ATOM 3854 N N . LEU A 1 509 ? 3.520 21.154 -5.659 1.00 80.19 509 LEU A N 1
ATOM 3855 C CA . LEU A 1 509 ? 2.447 22.044 -6.109 1.00 80.19 509 LEU A CA 1
ATOM 3856 C C . LEU A 1 509 ? 1.304 21.289 -6.795 1.00 80.19 509 LEU A C 1
ATOM 3858 O O . LEU A 1 509 ? 0.145 21.539 -6.472 1.00 80.19 509 LEU A O 1
ATOM 3862 N N . ASP A 1 510 ? 1.599 20.340 -7.685 1.00 81.56 510 ASP A N 1
ATOM 3863 C CA . ASP A 1 510 ? 0.579 19.515 -8.337 1.00 81.56 510 ASP A CA 1
ATOM 3864 C C . ASP A 1 510 ? -0.240 18.737 -7.303 1.00 81.56 510 ASP A C 1
ATOM 3866 O O . ASP A 1 510 ? -1.470 18.787 -7.326 1.00 81.56 510 ASP A O 1
ATOM 3870 N N . LEU A 1 511 ? 0.414 18.065 -6.347 1.00 82.00 511 LEU A N 1
ATOM 3871 C CA . LEU A 1 511 ? -0.282 17.337 -5.281 1.00 82.00 511 LEU A CA 1
ATOM 3872 C C . LEU A 1 511 ? -1.096 18.281 -4.378 1.00 82.00 511 LEU A C 1
ATOM 3874 O O . LEU A 1 511 ? -2.214 17.938 -3.989 1.00 82.00 511 LEU A O 1
ATOM 3878 N N . LEU A 1 512 ? -0.583 19.481 -4.086 1.00 78.38 512 LEU A N 1
ATOM 3879 C CA . LEU A 1 512 ? -1.300 20.511 -3.331 1.00 78.38 512 LEU A CA 1
ATOM 3880 C C . LEU A 1 512 ? -2.564 20.966 -4.067 1.00 78.38 512 LEU A C 1
ATOM 3882 O O . LEU A 1 512 ? -3.643 20.940 -3.475 1.00 78.38 512 LEU A O 1
ATOM 3886 N N . PHE A 1 513 ? -2.481 21.310 -5.353 1.00 79.38 513 PHE A N 1
ATOM 3887 C CA . PHE A 1 513 ? -3.654 21.704 -6.139 1.00 79.38 513 PHE A CA 1
ATOM 3888 C C . PHE A 1 513 ? -4.660 20.559 -6.296 1.00 79.38 513 PHE A C 1
ATOM 3890 O O . PHE A 1 513 ? -5.866 20.789 -6.204 1.00 79.38 513 PHE A O 1
ATOM 3897 N N . LEU A 1 514 ? -4.194 19.318 -6.474 1.00 80.69 514 LEU A N 1
ATOM 3898 C CA . LEU A 1 514 ? -5.062 18.134 -6.521 1.00 80.69 514 LEU A CA 1
ATOM 3899 C C . LEU A 1 514 ? -5.788 17.908 -5.189 1.00 80.69 514 LEU A C 1
ATOM 3901 O O . LEU A 1 514 ? -6.966 17.544 -5.194 1.00 80.69 514 LEU A O 1
ATOM 3905 N N . SER A 1 515 ? -5.123 18.165 -4.060 1.00 76.12 515 SER A N 1
ATOM 3906 C CA . SER A 1 515 ? -5.751 18.092 -2.739 1.00 76.12 515 SER A CA 1
ATOM 3907 C C . SER A 1 515 ? -6.803 19.193 -2.539 1.00 76.12 515 SER A C 1
ATOM 3909 O O . SER A 1 515 ? -7.927 18.893 -2.138 1.00 76.12 515 SER A O 1
ATOM 3911 N N . GLN A 1 516 ? -6.493 20.443 -2.913 1.00 71.81 516 GLN A N 1
ATOM 3912 C CA . GLN A 1 516 ? -7.419 21.581 -2.829 1.00 71.81 516 GLN A CA 1
ATOM 3913 C C . GLN A 1 516 ? -8.637 21.405 -3.746 1.00 71.81 516 GLN A C 1
ATOM 3915 O O . GLN A 1 516 ? -9.759 21.712 -3.349 1.00 71.81 516 GLN A O 1
ATOM 3920 N N . GLY A 1 517 ? -8.443 20.853 -4.947 1.00 70.81 517 GLY A N 1
ATOM 3921 C CA . GLY A 1 517 ? -9.521 20.536 -5.887 1.00 70.81 517 GLY A CA 1
ATOM 3922 C C . GLY A 1 517 ? -10.348 19.298 -5.515 1.00 70.81 517 GLY A C 1
ATOM 3923 O O . GLY A 1 517 ? -11.313 18.981 -6.207 1.00 70.81 517 GLY A O 1
ATOM 3924 N N . GLY A 1 518 ? -9.987 18.575 -4.449 1.00 72.06 518 GLY A N 1
ATOM 3925 C CA . GLY A 1 518 ? -10.692 17.372 -3.998 1.00 72.06 518 GLY A CA 1
ATOM 3926 C C . GLY A 1 518 ? -10.434 16.112 -4.835 1.00 72.06 518 GLY A C 1
ATOM 3927 O O . GLY A 1 518 ? -11.164 15.122 -4.705 1.00 72.06 518 GLY A O 1
ATOM 3928 N N . LEU A 1 519 ? -9.410 16.126 -5.693 1.00 78.75 519 LEU A N 1
ATOM 3929 C CA . LEU A 1 519 ? -9.091 15.008 -6.581 1.00 78.75 519 LEU A CA 1
ATOM 3930 C C . LEU A 1 519 ? -8.393 13.852 -5.844 1.00 78.75 519 LEU A C 1
ATOM 3932 O O . LEU A 1 519 ? -8.597 12.683 -6.180 1.00 78.75 519 LEU A O 1
ATOM 3936 N N . CYS A 1 520 ? -7.628 14.166 -4.795 1.00 82.06 520 CYS A N 1
ATOM 3937 C CA . CYS A 1 520 ? -6.964 13.186 -3.939 1.00 82.06 520 CYS A CA 1
ATOM 3938 C C . CYS A 1 520 ? -7.142 13.488 -2.456 1.00 82.06 520 CYS A C 1
ATOM 3940 O O . CYS A 1 520 ? -7.373 14.630 -2.060 1.00 82.06 520 CYS A O 1
ATOM 3942 N N . ALA A 1 521 ? -6.993 12.454 -1.632 1.00 78.19 521 ALA A N 1
ATOM 3943 C CA . ALA A 1 521 ? -6.872 12.621 -0.194 1.00 78.19 521 ALA A CA 1
ATOM 3944 C C . ALA A 1 521 ? -5.414 12.935 0.166 1.00 78.19 521 ALA A C 1
ATOM 3946 O O . ALA A 1 521 ? -4.513 12.155 -0.155 1.00 78.19 521 ALA A O 1
ATOM 3947 N N . ALA A 1 522 ? -5.187 14.073 0.823 1.00 72.19 522 ALA A N 1
ATOM 3948 C CA . ALA A 1 522 ? -3.879 14.425 1.358 1.00 72.19 522 ALA A CA 1
ATOM 3949 C C . ALA A 1 522 ? -3.609 13.651 2.654 1.00 72.19 522 ALA A C 1
ATOM 3951 O O . ALA A 1 522 ? -4.407 13.675 3.590 1.00 72.19 522 ALA A O 1
ATOM 3952 N N . LEU A 1 523 ? -2.461 12.989 2.702 1.00 63.97 523 LEU A N 1
ATOM 3953 C CA . LEU A 1 523 ? -1.956 12.253 3.845 1.00 63.97 523 LEU A CA 1
ATOM 3954 C C . LEU A 1 523 ? -0.500 12.639 4.099 1.00 63.97 523 LEU A C 1
ATOM 3956 O O . LEU A 1 523 ? 0.406 12.136 3.431 1.00 63.97 523 LEU A O 1
ATOM 3960 N N . GLY A 1 524 ? -0.266 13.498 5.090 1.00 66.31 524 GLY A N 1
ATOM 3961 C CA . GLY A 1 524 ? 1.070 14.041 5.337 1.00 66.31 524 GLY A CA 1
ATOM 3962 C C . GLY A 1 524 ? 1.638 14.648 4.051 1.00 66.31 524 GLY A C 1
ATOM 3963 O O . GLY A 1 524 ? 1.010 15.506 3.444 1.00 66.31 524 GLY A O 1
ATOM 3964 N N . GLU A 1 525 ? 2.782 14.137 3.598 1.00 70.00 525 GLU A N 1
ATOM 3965 C CA . GLU A 1 525 ? 3.448 14.563 2.356 1.00 70.00 525 GLU A CA 1
ATOM 3966 C C . GLU A 1 525 ? 3.038 13.736 1.119 1.00 70.00 525 GLU A C 1
ATOM 3968 O O . GLU A 1 525 ? 3.752 13.709 0.114 1.00 70.00 525 GLU A O 1
ATOM 3973 N N . SER A 1 526 ? 1.940 12.978 1.197 1.00 76.38 526 SER A N 1
ATOM 3974 C CA . SER A 1 526 ? 1.461 12.097 0.127 1.00 76.38 526 SER A CA 1
ATOM 3975 C C . SER A 1 526 ? 0.040 12.438 -0.310 1.00 76.38 526 SER A C 1
ATOM 3977 O O . SER A 1 526 ? -0.797 12.829 0.493 1.00 76.38 526 SER A O 1
ATOM 3979 N N . CYS A 1 527 ? -0.255 12.245 -1.589 1.00 82.88 527 CYS A N 1
ATOM 3980 C CA . CYS A 1 527 ? -1.583 12.414 -2.175 1.00 82.88 527 CYS A CA 1
ATOM 3981 C C . CYS A 1 527 ? -2.040 11.051 -2.699 1.00 82.88 527 CYS A C 1
ATOM 3983 O O . CYS A 1 527 ? -1.349 10.417 -3.501 1.00 82.88 527 CYS A O 1
ATOM 3985 N N . CYS A 1 528 ? -3.168 10.578 -2.173 1.00 84.62 528 CYS A N 1
ATOM 3986 C CA . CYS A 1 528 ? -3.695 9.238 -2.396 1.00 84.62 528 CYS A CA 1
ATOM 3987 C C . CYS A 1 528 ? -4.989 9.286 -3.207 1.00 84.62 528 CYS A C 1
ATOM 3989 O O . CYS A 1 528 ? -5.904 10.050 -2.895 1.00 84.62 528 CYS A O 1
ATOM 3991 N N . PHE A 1 529 ? -5.067 8.433 -4.222 1.00 87.06 529 PHE A N 1
ATOM 3992 C CA . PHE A 1 529 ? -6.186 8.320 -5.144 1.00 87.06 529 PHE A CA 1
ATOM 3993 C C . PHE A 1 529 ? -6.861 6.977 -4.957 1.00 87.06 529 PHE A C 1
ATOM 3995 O O . PHE A 1 529 ? -6.199 5.938 -4.941 1.00 87.06 529 PHE A O 1
ATOM 4002 N N . TYR A 1 530 ? -8.181 7.000 -4.843 1.00 86.12 530 TYR A N 1
ATOM 4003 C CA . TYR A 1 530 ? -8.949 5.770 -4.811 1.00 86.12 530 TYR A CA 1
ATOM 4004 C C . TYR A 1 530 ? -9.023 5.167 -6.218 1.00 86.12 530 TYR A C 1
ATOM 4006 O O . TYR A 1 530 ? -9.254 5.888 -7.189 1.00 86.12 530 TYR A O 1
ATOM 4014 N N . ALA A 1 531 ? -8.837 3.856 -6.339 1.00 87.44 531 ALA A N 1
ATOM 4015 C CA . ALA A 1 531 ? -8.962 3.143 -7.600 1.00 87.44 531 ALA A CA 1
ATOM 4016 C C . ALA A 1 531 ? -9.727 1.829 -7.414 1.00 87.44 531 ALA A C 1
ATOM 4018 O O . ALA A 1 531 ? -9.538 1.107 -6.431 1.00 87.44 531 ALA A O 1
ATOM 4019 N N . ASN A 1 532 ? -10.596 1.529 -8.374 1.00 84.81 532 ASN A N 1
ATOM 4020 C CA . ASN A 1 532 ? -11.399 0.311 -8.415 1.00 84.81 532 ASN A CA 1
ATOM 4021 C C . ASN A 1 532 ? -11.257 -0.372 -9.784 1.00 84.81 532 ASN A C 1
ATOM 4023 O O . ASN A 1 532 ? -10.459 0.058 -10.608 1.00 84.81 532 ASN A O 1
ATOM 4027 N N . GLN A 1 533 ? -12.060 -1.399 -10.078 1.00 80.50 533 GLN A N 1
ATOM 4028 C CA . GLN A 1 533 ? -12.023 -2.083 -11.382 1.00 80.50 533 GLN A CA 1
ATOM 4029 C C . GLN A 1 533 ? -12.158 -1.139 -12.595 1.00 80.50 533 GLN A C 1
ATOM 4031 O O . GLN A 1 533 ? -11.636 -1.446 -13.663 1.00 80.50 533 GLN A O 1
ATOM 4036 N N . SER A 1 534 ? -12.841 0.001 -12.446 1.00 80.88 534 SER A N 1
ATOM 4037 C CA . SER A 1 534 ? -13.028 0.995 -13.510 1.00 80.88 534 SER A CA 1
ATOM 4038 C C . SER A 1 534 ? -11.820 1.912 -13.721 1.00 80.88 534 SER A C 1
ATOM 4040 O O . SER A 1 534 ? -11.813 2.680 -14.681 1.00 80.88 534 SER A O 1
ATOM 4042 N N . GLY A 1 535 ? -10.816 1.864 -12.845 1.00 83.81 535 GLY A N 1
ATOM 4043 C CA . GLY A 1 535 ? -9.649 2.734 -12.898 1.00 83.81 535 GLY A CA 1
ATOM 4044 C C . GLY A 1 535 ? -9.526 3.664 -11.699 1.00 83.81 535 GLY A C 1
ATOM 4045 O O . GLY A 1 535 ? -10.177 3.509 -10.663 1.00 83.81 535 GLY A O 1
ATOM 4046 N N . VAL A 1 536 ? -8.661 4.662 -11.859 1.00 83.38 536 VAL A N 1
ATOM 4047 C CA . VAL A 1 536 ? -8.408 5.695 -10.851 1.00 83.38 536 VAL A CA 1
ATOM 4048 C C . VAL A 1 536 ? -9.553 6.702 -10.841 1.00 83.38 536 VAL A C 1
ATOM 4050 O O . VAL A 1 536 ? -9.909 7.289 -11.864 1.00 83.38 536 VAL A O 1
ATOM 4053 N N . ILE A 1 537 ? -10.127 6.924 -9.665 1.00 78.12 537 ILE A N 1
ATOM 4054 C CA . ILE A 1 537 ? -11.318 7.746 -9.489 1.00 78.12 537 ILE A CA 1
ATOM 4055 C C . ILE A 1 537 ? -10.909 9.198 -9.262 1.00 78.12 537 ILE A C 1
ATOM 4057 O O . ILE A 1 537 ? -10.185 9.526 -8.326 1.00 78.12 537 ILE A O 1
ATOM 4061 N N . LYS A 1 538 ? -11.429 10.096 -10.107 1.00 70.94 538 LYS A N 1
ATOM 4062 C CA . LYS A 1 538 ? -11.146 11.535 -10.013 1.00 70.94 538 LYS A CA 1
ATOM 4063 C C . LYS A 1 538 ? -11.668 12.151 -8.712 1.00 70.94 538 LYS A C 1
ATOM 4065 O O . LYS A 1 538 ? -11.026 13.024 -8.171 1.00 70.94 538 LYS A O 1
ATOM 4070 N N . GLY A 1 539 ? -12.813 11.717 -8.188 1.00 69.38 539 GLY A N 1
ATOM 4071 C CA . GLY A 1 539 ? -13.450 12.323 -7.009 1.00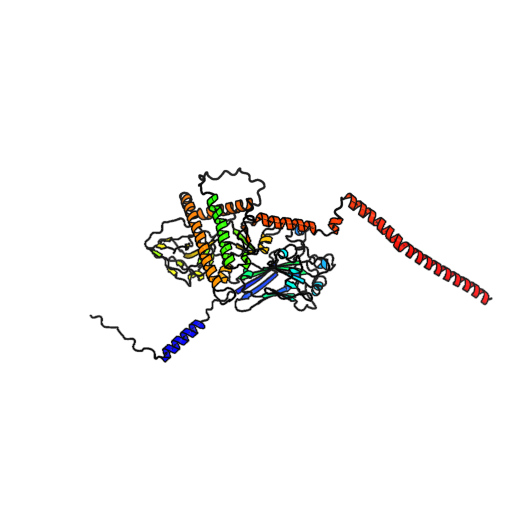 69.38 539 GLY A CA 1
ATOM 4072 C C . GLY A 1 539 ? -13.099 11.661 -5.675 1.00 69.38 539 GLY A C 1
ATOM 4073 O O . GLY A 1 539 ? -14.013 11.345 -4.914 1.00 69.38 539 GLY A O 1
ATOM 4074 N N . THR A 1 540 ? -11.819 11.417 -5.384 1.00 70.69 540 THR A N 1
ATOM 4075 C CA . THR A 1 540 ? -11.406 10.667 -4.183 1.00 70.69 540 THR A CA 1
ATOM 4076 C C . THR A 1 540 ? -11.959 11.273 -2.890 1.00 70.69 540 THR A C 1
ATOM 4078 O O . THR A 1 540 ? -12.523 10.557 -2.062 1.00 70.69 540 THR A O 1
ATOM 4081 N N . VAL A 1 541 ? -11.880 12.600 -2.736 1.00 62.94 541 VAL A N 1
ATOM 4082 C CA . VAL A 1 541 ? -12.363 13.282 -1.525 1.00 62.94 541 VAL A CA 1
ATOM 4083 C C . VAL A 1 541 ? -13.875 13.158 -1.370 1.00 62.94 541 VAL A C 1
ATOM 4085 O O . VAL A 1 541 ? -14.356 13.041 -0.249 1.00 62.94 541 VAL A O 1
ATOM 4088 N N . LYS A 1 542 ? -14.640 13.109 -2.468 1.00 64.62 542 LYS A N 1
ATOM 4089 C CA . LYS A 1 542 ? -16.090 12.886 -2.399 1.00 64.62 542 LYS A CA 1
ATOM 4090 C C . LYS A 1 542 ? -16.408 11.501 -1.834 1.00 64.62 542 LYS A C 1
ATOM 4092 O O . LYS A 1 542 ? -17.252 11.396 -0.957 1.00 64.62 542 LYS A O 1
ATOM 4097 N N . LYS A 1 543 ? -15.690 10.459 -2.270 1.00 61.97 543 LYS A N 1
ATOM 4098 C CA . LYS A 1 543 ? -15.872 9.092 -1.751 1.00 61.97 543 LYS A CA 1
ATOM 4099 C C . LYS A 1 543 ? -15.493 8.979 -0.273 1.00 61.97 543 LYS A C 1
ATOM 4101 O O . LYS A 1 543 ? -16.161 8.289 0.490 1.00 61.97 543 LYS A O 1
ATOM 4106 N N . VAL A 1 544 ? -14.427 9.671 0.120 1.00 63.28 544 VAL A N 1
ATOM 4107 C CA . VAL A 1 544 ? -13.996 9.785 1.517 1.00 63.28 544 VAL A CA 1
ATOM 4108 C C . VAL A 1 544 ? -15.057 10.500 2.348 1.00 63.28 544 VAL A C 1
ATOM 4110 O O . VAL A 1 544 ? -15.431 9.972 3.385 1.00 63.28 544 VAL A O 1
ATOM 4113 N N . ARG A 1 545 ? -15.580 11.644 1.881 1.00 63.47 545 ARG A N 1
ATOM 4114 C CA . ARG A 1 545 ? -16.661 12.385 2.552 1.00 63.47 545 ARG A CA 1
ATOM 4115 C C . ARG A 1 545 ? -17.928 11.554 2.673 1.00 63.47 545 ARG A C 1
ATOM 4117 O O . ARG A 1 545 ? -18.410 11.422 3.774 1.00 63.47 545 ARG A O 1
ATOM 4124 N N . GLU A 1 546 ? -18.391 10.895 1.610 1.00 65.31 546 GLU A N 1
ATOM 4125 C CA . GLU A 1 546 ? -19.546 9.980 1.675 1.00 65.31 546 GLU A CA 1
ATOM 4126 C C . GLU A 1 546 ? -19.366 8.893 2.746 1.00 65.31 546 GLU A C 1
ATOM 4128 O O . GLU A 1 546 ? -20.311 8.547 3.452 1.00 65.31 546 GLU A O 1
ATOM 4133 N N . ASN A 1 547 ? -18.151 8.348 2.877 1.00 61.78 547 ASN A N 1
ATOM 4134 C CA . ASN A 1 547 ? -17.841 7.410 3.949 1.00 61.78 547 ASN A CA 1
ATOM 4135 C C . ASN A 1 547 ? -17.826 8.110 5.319 1.00 61.78 547 ASN A C 1
ATOM 4137 O O . ASN A 1 547 ? -18.470 7.604 6.224 1.00 61.78 547 ASN A O 1
ATOM 4141 N N . LEU A 1 548 ? -17.168 9.266 5.474 1.00 61.72 548 LEU A N 1
ATOM 4142 C CA . LEU A 1 548 ? -17.139 10.049 6.722 1.00 61.72 548 LEU A CA 1
ATOM 4143 C C . LEU A 1 548 ? -18.521 10.523 7.183 1.00 61.72 548 LEU A C 1
ATOM 4145 O O . LEU A 1 548 ? -18.816 10.433 8.368 1.00 61.72 548 LEU A O 1
ATOM 4149 N N . ASP A 1 549 ? -19.368 10.986 6.274 1.00 60.75 549 ASP A N 1
ATOM 4150 C CA . ASP A 1 549 ? -20.737 11.409 6.554 1.00 60.75 549 ASP A CA 1
ATOM 4151 C C . ASP A 1 549 ? -21.562 10.200 6.998 1.00 60.75 549 ASP A C 1
ATOM 4153 O O . ASP A 1 549 ? -22.259 10.271 8.007 1.00 60.75 549 ASP A O 1
ATOM 4157 N N . ARG A 1 550 ? -21.404 9.046 6.328 1.00 58.91 550 ARG A N 1
ATOM 4158 C CA . ARG A 1 550 ? -21.982 7.778 6.801 1.00 58.91 550 ARG A CA 1
ATOM 4159 C C . ARG A 1 550 ? -21.480 7.432 8.206 1.00 58.91 550 ARG A C 1
ATOM 4161 O O . ARG A 1 550 ? -22.280 7.062 9.053 1.00 58.91 550 ARG A O 1
ATOM 4168 N N . HIS A 1 551 ? -20.193 7.631 8.484 1.00 51.91 551 HIS A N 1
ATOM 4169 C CA . HIS A 1 551 ? -19.597 7.407 9.802 1.00 51.91 551 HIS A CA 1
ATOM 4170 C C . HIS A 1 551 ? -20.111 8.360 10.884 1.00 51.91 551 HIS A C 1
ATOM 4172 O O . HIS A 1 551 ? -20.143 7.997 12.059 1.00 51.91 551 HIS A O 1
ATOM 4178 N N . GLN A 1 552 ? -20.455 9.595 10.524 1.00 57.69 552 GLN A N 1
ATOM 4179 C CA . GLN A 1 552 ? -21.022 10.571 11.448 1.00 57.69 552 GLN A CA 1
ATOM 4180 C C . GLN A 1 552 ? -22.505 10.277 11.695 1.00 57.69 552 GLN A C 1
ATOM 4182 O O . GLN A 1 552 ? -22.937 10.255 12.843 1.00 57.69 552 GLN A O 1
ATOM 4187 N N . GLN A 1 553 ? -23.243 9.896 10.652 1.00 61.44 553 GLN A N 1
ATOM 4188 C CA . GLN A 1 553 ? -24.628 9.445 10.764 1.00 61.44 553 GLN A CA 1
ATOM 4189 C C . GLN A 1 553 ? -24.757 8.157 11.593 1.00 61.44 553 GLN A C 1
ATOM 4191 O O . GLN A 1 553 ? -25.649 8.045 12.428 1.00 61.44 553 GLN A O 1
ATOM 4196 N N . GLU A 1 554 ? -23.870 7.177 11.400 1.00 54.00 554 GLU A N 1
ATOM 4197 C CA . GLU A 1 554 ? -23.834 5.947 12.203 1.00 54.00 554 GLU A CA 1
ATOM 4198 C C . GLU A 1 554 ? -23.454 6.231 13.661 1.00 54.00 554 GLU A C 1
ATOM 4200 O O . GLU A 1 554 ? -24.003 5.599 14.560 1.00 54.00 554 GLU A O 1
ATOM 4205 N N . ARG A 1 555 ? -22.567 7.208 13.916 1.00 50.50 555 ARG A N 1
ATOM 4206 C CA . ARG A 1 555 ? -22.276 7.702 15.275 1.00 50.50 555 ARG A CA 1
ATOM 4207 C C . ARG A 1 555 ? -23.513 8.285 15.945 1.00 50.50 555 ARG A C 1
ATOM 4209 O O . ARG A 1 555 ? -23.756 7.977 17.105 1.00 50.50 555 ARG A O 1
ATOM 4216 N N . GLU A 1 556 ? -24.272 9.103 15.226 1.00 55.16 556 GLU A N 1
ATOM 4217 C CA . GLU A 1 556 ? -25.501 9.720 15.731 1.00 55.16 556 GLU A CA 1
ATOM 4218 C C . GLU A 1 556 ? -26.614 8.682 15.950 1.00 55.16 556 GLU A C 1
ATOM 4220 O O . GLU A 1 556 ? -27.310 8.733 16.964 1.00 55.16 556 GLU A O 1
ATOM 4225 N N . ASN A 1 557 ? -26.733 7.690 15.062 1.00 53.97 557 ASN A N 1
ATOM 4226 C CA . ASN A 1 557 ? -27.743 6.633 15.162 1.00 53.97 557 ASN A CA 1
ATOM 4227 C C . ASN A 1 557 ? -27.425 5.581 16.247 1.00 53.97 557 ASN A C 1
ATOM 4229 O O . ASN A 1 557 ? -28.353 5.046 16.849 1.00 53.97 557 ASN A O 1
ATOM 4233 N N . ASN A 1 558 ? -26.145 5.279 16.511 1.00 48.19 558 ASN A N 1
ATOM 4234 C CA . ASN A 1 558 ? -25.716 4.270 17.496 1.00 48.19 558 ASN A CA 1
ATOM 4235 C C . ASN A 1 558 ? -25.507 4.818 18.922 1.00 48.19 558 ASN A C 1
ATOM 4237 O O . ASN A 1 558 ? -25.003 4.091 19.782 1.00 48.19 558 ASN A O 1
ATOM 4241 N N . ILE A 1 559 ? -25.891 6.068 19.213 1.00 51.38 559 ILE A N 1
ATOM 4242 C CA . ILE A 1 559 ? -25.953 6.557 20.599 1.00 51.38 559 ILE A CA 1
ATOM 4243 C C . ILE A 1 559 ? -26.868 5.605 21.392 1.00 51.38 559 ILE A C 1
ATOM 4245 O O . ILE A 1 559 ? -28.016 5.402 20.987 1.00 51.38 559 ILE A O 1
ATOM 4249 N N . PRO A 1 560 ? -26.410 5.013 22.515 1.00 47.12 560 PRO A N 1
ATOM 4250 C CA . PRO A 1 560 ? -27.230 4.106 23.306 1.00 47.12 560 PRO A CA 1
ATOM 4251 C C . PRO A 1 560 ? -28.585 4.740 23.627 1.00 47.12 560 PRO A C 1
ATOM 4253 O O . PRO A 1 560 ? -28.645 5.881 24.089 1.00 47.12 560 PRO A O 1
ATOM 4256 N N . TRP A 1 561 ? -29.673 4.001 23.395 1.00 48.09 561 TRP A N 1
ATOM 4257 C CA . TRP A 1 561 ? -31.047 4.521 23.457 1.00 48.09 561 TRP A CA 1
ATOM 4258 C C . TRP A 1 561 ? -31.364 5.290 24.753 1.00 48.09 561 TRP A C 1
ATOM 4260 O O . TRP A 1 561 ? -32.126 6.255 24.725 1.00 48.09 561 TRP A O 1
ATOM 4270 N N . TYR A 1 562 ? -30.738 4.923 25.879 1.00 47.41 562 TYR A N 1
ATOM 4271 C CA . TYR A 1 562 ? -30.895 5.621 27.154 1.00 47.41 562 TYR A CA 1
ATOM 4272 C C . TYR A 1 562 ? -30.250 7.020 27.158 1.00 47.41 562 TYR A C 1
ATOM 4274 O O . TYR A 1 562 ? -30.836 7.944 27.707 1.00 47.41 562 TYR A O 1
ATOM 4282 N N . GLN A 1 563 ? -29.095 7.235 26.516 1.00 48.56 563 GLN A N 1
ATOM 4283 C CA . GLN A 1 563 ? -28.466 8.565 26.440 1.00 48.56 563 GLN A CA 1
ATOM 4284 C C . GLN A 1 563 ? -29.274 9.528 25.567 1.00 48.56 563 GLN A C 1
ATOM 4286 O O . GLN A 1 563 ? -29.432 10.689 25.929 1.00 48.56 563 GLN A O 1
ATOM 4291 N N . SER A 1 564 ? -29.850 9.034 24.467 1.00 58.12 564 SER A N 1
ATOM 4292 C CA . SER A 1 564 ? -30.798 9.808 23.653 1.00 58.12 564 SER A CA 1
ATOM 4293 C C . SER A 1 564 ? -32.076 10.135 24.441 1.00 58.12 564 SER A C 1
ATOM 4295 O O . SER A 1 564 ? -32.540 11.276 24.440 1.00 58.12 564 SER A O 1
ATOM 4297 N N . MET A 1 565 ? -32.593 9.175 25.219 1.00 49.34 565 MET A N 1
ATOM 4298 C CA . MET A 1 565 ? -33.769 9.377 26.073 1.00 49.34 565 MET A CA 1
ATOM 4299 C C . MET A 1 565 ? -33.527 10.362 27.230 1.00 49.34 565 MET A C 1
ATOM 4301 O O . MET A 1 565 ? -34.472 11.019 27.650 1.00 49.34 565 MET A O 1
ATOM 4305 N N . PHE A 1 566 ? -32.293 10.505 27.729 1.00 50.94 566 PHE A N 1
ATOM 4306 C CA . PHE A 1 566 ? -31.946 11.444 28.808 1.00 50.94 566 PHE A CA 1
ATOM 4307 C C . PHE A 1 566 ? -31.367 12.785 28.330 1.00 50.94 566 PHE A C 1
ATOM 4309 O O . PHE A 1 566 ? -31.063 13.639 29.164 1.00 50.94 566 PHE A O 1
ATOM 4316 N N . ASN A 1 567 ? -31.287 13.029 27.019 1.00 50.44 567 ASN A N 1
ATOM 4317 C CA . ASN A 1 567 ? -30.835 14.302 26.439 1.00 50.44 567 ASN A CA 1
ATOM 4318 C C . ASN A 1 567 ? -31.926 15.398 26.486 1.00 50.44 567 ASN A C 1
ATOM 4320 O O . ASN A 1 567 ? -32.144 16.149 25.538 1.00 50.44 567 ASN A O 1
ATOM 4324 N N . TRP A 1 568 ? -32.678 15.458 27.585 1.00 50.25 568 TRP A N 1
ATOM 4325 C CA . TRP A 1 568 ? -33.769 16.412 27.782 1.00 50.25 568 TRP A CA 1
ATOM 4326 C C . TRP A 1 568 ? -33.213 17.739 28.308 1.00 50.25 568 TRP A C 1
ATOM 4328 O O . TRP A 1 568 ? -32.187 17.748 28.991 1.00 50.25 568 TRP A O 1
ATOM 4338 N N . ASN A 1 569 ? -33.889 18.861 28.013 1.00 59.25 569 ASN A N 1
ATOM 4339 C CA . ASN A 1 569 ? -33.471 20.184 28.496 1.00 59.25 569 ASN A CA 1
ATOM 4340 C C . ASN A 1 569 ? -33.097 20.133 29.996 1.00 59.25 569 ASN A C 1
ATOM 4342 O O . ASN A 1 569 ? -33.817 19.483 30.760 1.00 59.25 569 ASN A O 1
ATOM 4346 N N . PRO A 1 570 ? -32.065 20.873 30.451 1.00 64.81 570 PRO A N 1
ATOM 4347 C CA . PRO A 1 570 ? -31.547 20.799 31.826 1.00 64.81 570 PRO A CA 1
ATOM 4348 C C . PRO A 1 570 ? -32.604 20.942 32.936 1.00 64.81 570 PRO A C 1
ATOM 4350 O O . PRO A 1 570 ? -32.456 20.396 34.030 1.00 64.81 570 PRO A O 1
ATOM 4353 N N . TRP A 1 571 ? -33.691 21.674 32.665 1.00 70.56 571 TRP A N 1
ATOM 4354 C CA . TRP A 1 571 ? -34.794 21.865 33.613 1.00 70.56 571 TRP A CA 1
ATOM 4355 C C . TRP A 1 571 ? -35.666 20.606 33.804 1.00 70.56 571 TRP A C 1
ATOM 4357 O O . TRP A 1 571 ? -36.207 20.379 34.883 1.00 70.56 571 TRP A O 1
ATOM 4367 N N . LEU A 1 572 ? -35.800 19.764 32.775 1.00 65.56 572 LEU A N 1
ATOM 4368 C CA . LEU A 1 572 ? -36.664 18.583 32.809 1.00 65.56 572 LEU A CA 1
ATOM 4369 C C . LEU A 1 572 ? -35.966 17.417 33.521 1.00 65.56 572 LEU A C 1
ATOM 4371 O O . LEU A 1 572 ? -36.577 16.719 34.327 1.00 65.56 572 LEU A O 1
ATOM 4375 N N . THR A 1 573 ? -34.662 17.250 33.286 1.00 65.50 573 THR A N 1
ATOM 4376 C CA . THR A 1 573 ? -33.818 16.274 33.994 1.00 65.50 573 THR A CA 1
ATOM 4377 C C . THR A 1 573 ? -33.736 16.566 35.491 1.00 65.50 573 THR A C 1
ATOM 4379 O O . THR A 1 573 ? -33.850 15.636 36.292 1.00 65.50 573 THR A O 1
ATOM 4382 N N . THR A 1 574 ? -33.621 17.837 35.894 1.00 72.31 574 THR A N 1
ATOM 4383 C CA . THR A 1 574 ? -33.640 18.243 37.315 1.00 72.31 574 THR A CA 1
ATOM 4384 C C . THR A 1 574 ? -34.997 18.006 37.984 1.00 72.31 574 THR A C 1
ATOM 4386 O O . THR A 1 574 ? -35.040 17.526 39.116 1.00 72.31 574 THR A O 1
ATOM 4389 N N . LEU A 1 575 ? -36.113 18.246 37.289 1.00 72.50 575 LEU A N 1
ATOM 4390 C CA . LEU A 1 575 ? -37.448 17.941 37.818 1.00 72.50 575 LEU A CA 1
ATOM 4391 C C . LEU A 1 575 ? -37.693 16.440 37.997 1.00 72.50 575 LEU A C 1
ATOM 4393 O O . LEU A 1 575 ? -38.184 16.022 39.044 1.00 72.50 575 LEU A O 1
ATOM 4397 N N . ILE A 1 576 ? -37.344 15.615 37.006 1.00 73.44 576 ILE A N 1
ATOM 4398 C CA . ILE A 1 576 ? -37.590 14.166 37.065 1.00 73.44 576 ILE A CA 1
ATOM 4399 C C . ILE A 1 576 ? -36.718 13.513 38.136 1.00 73.44 576 ILE A C 1
ATOM 4401 O O . ILE A 1 576 ? -37.220 12.701 38.908 1.00 73.44 576 ILE A O 1
ATOM 4405 N N . THR A 1 577 ? -35.440 13.890 38.238 1.00 73.81 577 THR A N 1
ATOM 4406 C CA . THR A 1 577 ? -34.555 13.381 39.300 1.00 73.81 577 THR A CA 1
ATOM 4407 C C . THR A 1 577 ? -35.005 13.831 40.691 1.00 73.81 577 THR A C 1
ATOM 4409 O O . THR A 1 577 ? -34.974 13.027 41.622 1.00 73.81 577 THR A O 1
ATOM 4412 N N . GLY A 1 578 ? -35.513 15.062 40.827 1.00 80.75 578 GLY A N 1
ATOM 4413 C CA . GLY A 1 578 ? -36.110 15.554 42.072 1.00 80.75 578 GLY A CA 1
ATOM 4414 C C . GLY A 1 578 ? -37.401 14.826 42.472 1.00 80.75 578 GLY A C 1
ATOM 4415 O O . GLY A 1 578 ? -37.618 14.570 43.655 1.00 80.75 578 GLY A O 1
ATOM 4416 N N . LEU A 1 579 ? -38.243 14.448 41.503 1.00 80.25 579 LEU A N 1
ATOM 4417 C CA . LEU A 1 579 ? -39.522 13.762 41.742 1.00 80.25 579 LEU A CA 1
ATOM 4418 C C . LEU A 1 579 ? -39.389 12.238 41.870 1.00 80.25 579 LEU A C 1
ATOM 4420 O O . LEU A 1 579 ? -40.204 11.612 42.551 1.00 80.25 579 LEU A O 1
ATOM 4424 N N . ALA A 1 580 ? -38.366 11.634 41.259 1.00 80.88 580 ALA A N 1
ATOM 4425 C CA . ALA A 1 580 ? -38.154 10.189 41.273 1.00 80.88 580 ALA A CA 1
ATOM 4426 C C . ALA A 1 580 ? -37.949 9.648 42.694 1.00 80.88 580 ALA A C 1
ATOM 4428 O O . ALA A 1 580 ? -38.525 8.619 43.033 1.00 80.88 580 ALA A O 1
ATOM 4429 N N . GLY A 1 581 ? -37.192 10.350 43.544 1.00 81.88 581 GLY A N 1
ATOM 4430 C CA . GLY A 1 581 ? -36.961 9.942 44.936 1.00 81.88 581 GLY A CA 1
ATOM 4431 C C . GLY A 1 581 ? -38.264 9.804 45.742 1.00 81.88 581 GLY A C 1
ATOM 4432 O O . GLY A 1 581 ? -38.562 8.710 46.227 1.00 81.88 581 GLY A O 1
ATOM 4433 N N . PRO A 1 582 ? -39.083 10.866 45.845 1.00 88.75 582 PRO A N 1
ATOM 4434 C CA . PRO A 1 582 ? -40.382 10.809 46.513 1.00 88.75 582 PRO A CA 1
ATOM 4435 C C . PRO A 1 582 ? -41.349 9.788 45.902 1.00 88.75 582 PRO A C 1
ATOM 4437 O O . PRO A 1 582 ? -42.007 9.062 46.645 1.00 88.75 582 PRO A O 1
ATOM 4440 N N . LEU A 1 583 ? -41.420 9.691 44.567 1.00 87.06 583 LEU A N 1
ATOM 4441 C CA . LEU A 1 583 ? -42.295 8.730 43.883 1.00 87.06 583 LEU A CA 1
ATOM 4442 C C . LEU A 1 583 ? -41.901 7.284 44.183 1.00 87.06 583 LEU A C 1
ATOM 4444 O O . LEU A 1 583 ? -42.770 6.454 44.439 1.00 87.06 583 LEU A O 1
ATOM 4448 N N . LEU A 1 584 ? -40.603 6.984 44.191 1.00 87.50 584 LEU A N 1
ATOM 4449 C CA . LEU A 1 584 ? -40.097 5.645 44.466 1.00 87.50 584 LEU A CA 1
ATOM 4450 C C . LEU A 1 584 ? -40.342 5.258 45.932 1.00 87.50 584 LEU A C 1
ATOM 4452 O O . LEU A 1 584 ? -40.775 4.140 46.198 1.00 87.50 584 LEU A O 1
ATOM 4456 N N . ILE A 1 585 ? -40.182 6.194 46.875 1.00 86.81 585 ILE A N 1
ATOM 4457 C CA . ILE A 1 585 ? -40.542 5.991 48.290 1.00 86.81 585 ILE A CA 1
ATOM 4458 C C . ILE A 1 585 ? -42.052 5.766 48.450 1.00 86.81 585 ILE A C 1
ATOM 4460 O O . ILE A 1 585 ? -42.459 4.852 49.169 1.00 86.81 585 ILE A O 1
ATOM 4464 N N . LEU A 1 586 ? -42.890 6.549 47.761 1.00 89.19 586 LEU A N 1
ATOM 4465 C CA . LEU A 1 586 ? -44.345 6.387 47.791 1.00 89.19 586 LEU A CA 1
ATOM 4466 C C . LEU A 1 586 ? -44.751 5.001 47.264 1.00 89.19 586 LEU A C 1
ATOM 4468 O O . LEU A 1 586 ? -45.517 4.296 47.924 1.00 89.19 586 LEU A O 1
ATOM 4472 N N . LEU A 1 587 ? -44.188 4.590 46.122 1.00 89.19 587 LEU A N 1
ATOM 4473 C CA . LEU A 1 587 ? -44.443 3.296 45.486 1.00 89.19 587 LEU A CA 1
ATOM 4474 C C . LEU A 1 587 ? -44.012 2.136 46.393 1.00 89.19 587 LEU A C 1
ATOM 4476 O O . LEU A 1 587 ? -44.772 1.192 46.596 1.00 89.19 587 LEU A O 1
ATOM 4480 N N . LEU A 1 588 ? -42.825 2.234 46.999 1.00 87.69 588 LEU A N 1
ATOM 4481 C CA . LEU A 1 588 ? -42.346 1.260 47.978 1.00 87.69 588 LEU A CA 1
ATOM 4482 C C . LEU A 1 588 ? -43.263 1.205 49.206 1.00 87.69 588 LEU A C 1
ATOM 4484 O O . LEU A 1 588 ? -43.567 0.114 49.681 1.00 87.69 588 LEU A O 1
ATOM 4488 N N . SER A 1 589 ? -43.765 2.341 49.696 1.00 87.94 589 SER A N 1
ATOM 4489 C CA . SER A 1 589 ? -44.699 2.348 50.828 1.00 87.94 589 SER A CA 1
ATOM 4490 C C . SER A 1 589 ? -46.056 1.724 50.477 1.00 87.94 589 SER A C 1
ATOM 4492 O O . SER A 1 589 ? -46.633 1.031 51.308 1.00 87.94 589 SER A O 1
ATOM 4494 N N . LEU A 1 590 ? -46.540 1.878 49.239 1.00 87.88 590 LEU A N 1
ATOM 4495 C CA . LEU A 1 590 ? -47.768 1.237 48.755 1.00 87.88 590 LEU A CA 1
ATOM 4496 C C . LEU A 1 590 ? -47.606 -0.276 48.561 1.00 87.88 590 LEU A C 1
ATOM 4498 O O . LEU A 1 590 ? -48.523 -1.030 48.875 1.00 87.88 590 LEU A O 1
ATOM 4502 N N . ILE A 1 591 ? -46.447 -0.729 48.075 1.00 87.38 591 ILE A N 1
ATOM 4503 C CA . ILE A 1 591 ? -46.168 -2.155 47.839 1.00 87.38 591 ILE A CA 1
ATOM 4504 C C . ILE A 1 591 ? -45.898 -2.882 49.163 1.00 87.38 591 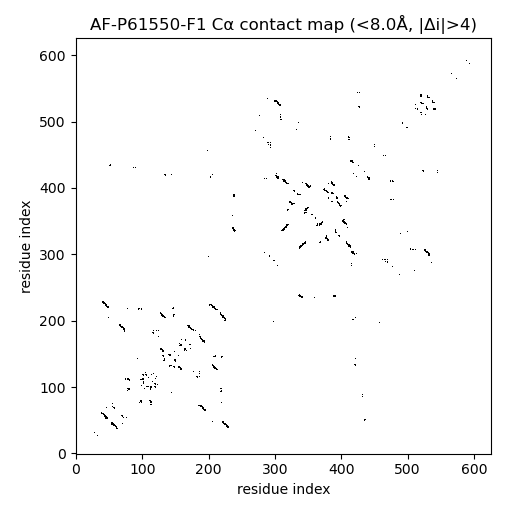ILE A C 1
ATOM 4506 O O . ILE A 1 591 ? -46.481 -3.932 49.444 1.00 87.38 591 ILE A O 1
ATOM 4510 N N . PHE A 1 592 ? -45.021 -2.326 50.000 1.00 87.38 592 PHE A N 1
ATOM 4511 C CA . PHE A 1 592 ? -44.562 -2.984 51.223 1.00 87.38 592 PHE A CA 1
ATOM 4512 C C . PHE A 1 592 ? -45.377 -2.604 52.461 1.00 87.38 592 PHE A C 1
ATOM 4514 O O . PHE A 1 592 ? -45.447 -3.399 53.395 1.00 87.38 592 PHE A O 1
ATOM 4521 N N . GLY A 1 593 ? -46.033 -1.443 52.487 1.00 85.00 593 GLY A N 1
ATOM 4522 C CA . GLY A 1 593 ? -46.812 -0.966 53.635 1.00 85.00 593 GLY A CA 1
ATOM 4523 C C . GLY A 1 593 ? -47.917 -1.928 54.077 1.00 85.00 593 GLY A C 1
ATOM 4524 O O . GLY A 1 593 ? -47.944 -2.281 55.257 1.00 85.00 593 GLY A O 1
ATOM 4525 N N . PRO A 1 594 ? -48.777 -2.437 53.173 1.00 88.00 594 PRO A N 1
ATOM 4526 C CA . PRO A 1 594 ? -49.798 -3.422 53.527 1.00 88.00 594 PRO A CA 1
ATOM 4527 C C . PRO A 1 594 ? -49.196 -4.727 54.062 1.00 88.00 594 PRO A C 1
ATOM 4529 O O . PRO A 1 594 ? -49.718 -5.304 55.014 1.00 88.00 594 PRO A O 1
ATOM 4532 N N . CYS A 1 595 ? -48.068 -5.170 53.495 1.00 83.38 595 CYS A N 1
ATOM 4533 C CA . CYS A 1 595 ? -47.372 -6.380 53.932 1.00 83.38 595 CYS A CA 1
ATOM 4534 C C . CYS A 1 595 ? -46.789 -6.214 55.343 1.00 83.38 595 CYS A C 1
ATOM 4536 O O . CYS A 1 595 ? -46.983 -7.077 56.201 1.00 83.38 595 CYS A O 1
ATOM 4538 N N . ILE A 1 596 ? -46.125 -5.083 55.598 1.00 84.31 596 ILE A N 1
ATOM 4539 C CA . ILE A 1 596 ? -45.529 -4.746 56.895 1.00 84.31 596 ILE A CA 1
ATOM 4540 C C . ILE A 1 596 ? -46.627 -4.600 57.956 1.00 84.31 596 ILE A C 1
ATOM 4542 O O . ILE A 1 596 ? -46.521 -5.202 59.025 1.00 84.31 596 ILE A O 1
ATOM 4546 N N . LEU A 1 597 ? -47.711 -3.876 57.654 1.00 84.19 597 LEU A N 1
ATOM 4547 C CA . LEU A 1 597 ? -48.854 -3.706 58.558 1.00 84.19 597 LEU A CA 1
ATOM 4548 C C . LEU A 1 597 ? -49.536 -5.038 58.878 1.00 84.19 597 LEU A C 1
ATOM 4550 O O . LEU A 1 597 ? -49.802 -5.322 60.044 1.00 84.19 597 LEU A O 1
ATOM 4554 N N . ASN A 1 598 ? -49.784 -5.883 57.874 1.00 86.06 598 ASN A N 1
ATOM 4555 C CA . ASN A 1 598 ? -50.411 -7.186 58.087 1.00 86.06 598 ASN A CA 1
ATOM 4556 C C . ASN A 1 598 ? -49.516 -8.117 58.925 1.00 86.06 598 ASN A C 1
ATOM 4558 O O . ASN A 1 598 ? -49.984 -8.748 59.875 1.00 86.06 598 ASN A O 1
ATOM 4562 N N . SER A 1 599 ? -48.211 -8.153 58.633 1.00 81.94 599 SER A N 1
ATOM 4563 C CA . SER A 1 599 ? -47.238 -8.919 59.421 1.00 81.94 599 SER A CA 1
ATOM 4564 C C . SER A 1 599 ? -47.188 -8.440 60.876 1.00 81.94 599 SER A C 1
ATOM 4566 O O . SER A 1 599 ? -47.184 -9.250 61.804 1.00 81.94 599 SER A O 1
ATOM 4568 N N . PHE A 1 600 ? -47.204 -7.124 61.091 1.00 84.62 600 PHE A N 1
ATOM 4569 C CA . PHE A 1 600 ? -47.180 -6.525 62.422 1.00 84.62 600 PHE A CA 1
ATOM 4570 C C . PHE A 1 600 ? -48.468 -6.798 63.216 1.00 84.62 600 PHE A C 1
ATOM 4572 O O . PHE A 1 600 ? -48.408 -7.191 64.382 1.00 84.62 600 PHE A O 1
ATOM 4579 N N . LEU A 1 601 ? -49.641 -6.679 62.586 1.00 88.81 601 LEU A N 1
ATOM 4580 C CA . LEU A 1 601 ? -50.927 -6.995 63.217 1.00 88.81 601 LEU A CA 1
ATOM 4581 C C . LEU A 1 601 ? -51.032 -8.477 63.598 1.00 88.81 601 LEU A C 1
ATOM 4583 O O . LEU A 1 601 ? -51.540 -8.796 64.676 1.00 88.81 601 LEU A O 1
ATOM 4587 N N . ASN A 1 602 ? -50.526 -9.383 62.759 1.00 86.31 602 ASN A N 1
ATOM 4588 C CA . ASN A 1 602 ? -50.483 -10.812 63.076 1.00 86.31 602 ASN A CA 1
ATOM 4589 C C . ASN A 1 602 ? -49.556 -11.112 64.259 1.00 86.31 602 ASN A C 1
ATOM 4591 O O . ASN A 1 602 ? -49.923 -11.897 65.137 1.00 86.31 602 ASN A O 1
ATOM 4595 N N . PHE A 1 603 ? -48.409 -10.434 64.340 1.00 86.06 603 PHE A N 1
ATOM 4596 C CA . PHE A 1 603 ? -47.512 -10.541 65.489 1.00 86.06 603 PHE A CA 1
ATOM 4597 C C . PHE A 1 603 ? -48.176 -10.058 66.789 1.00 86.06 603 PHE A C 1
ATOM 4599 O O . PHE A 1 603 ? -48.123 -10.752 67.807 1.00 86.06 603 PHE A O 1
ATOM 4606 N N . ILE A 1 604 ? -48.869 -8.911 66.761 1.00 86.38 604 ILE A N 1
ATOM 4607 C CA . ILE A 1 604 ? -49.612 -8.403 67.927 1.00 86.38 604 ILE A CA 1
ATOM 4608 C C . ILE A 1 604 ? -50.702 -9.394 68.353 1.00 86.38 604 ILE A C 1
ATOM 4610 O O . ILE A 1 604 ? -50.816 -9.706 69.540 1.00 86.38 604 ILE A O 1
ATOM 4614 N N . LYS A 1 605 ? -51.479 -9.935 67.405 1.00 86.06 605 LYS A N 1
ATOM 4615 C CA . LYS A 1 605 ? -52.521 -10.932 67.702 1.00 86.06 605 LYS A CA 1
ATOM 4616 C C . LYS A 1 605 ? -51.944 -12.178 68.379 1.00 86.06 605 LYS A C 1
ATOM 4618 O O . LYS A 1 605 ? -52.514 -12.636 69.369 1.00 86.06 605 LYS A O 1
ATOM 4623 N N . GLN A 1 606 ? -50.802 -12.687 67.909 1.00 83.69 606 GLN A N 1
ATOM 4624 C CA . GLN A 1 606 ? -50.110 -13.815 68.543 1.00 83.69 606 GLN A CA 1
ATOM 4625 C C . GLN A 1 606 ? -49.653 -13.489 69.969 1.00 83.69 606 GLN A C 1
ATOM 4627 O O . GLN A 1 606 ? -49.856 -14.296 70.879 1.00 83.69 606 GLN A O 1
ATOM 4632 N N . ARG A 1 607 ? -49.086 -12.297 70.196 1.00 82.06 607 ARG A N 1
ATOM 4633 C CA . ARG A 1 607 ? -48.660 -11.875 71.538 1.00 82.06 607 ARG A CA 1
ATOM 4634 C C . ARG A 1 607 ? -49.845 -11.765 72.495 1.00 82.06 607 ARG A C 1
ATOM 4636 O O . ARG A 1 607 ? -49.782 -12.335 73.581 1.00 82.06 607 ARG A O 1
ATOM 4643 N N . ILE A 1 608 ? -50.950 -11.143 72.080 1.00 85.25 608 ILE A N 1
ATOM 4644 C CA . ILE A 1 608 ? -52.164 -11.034 72.907 1.00 85.25 608 ILE A CA 1
ATOM 4645 C C . ILE A 1 608 ? -52.744 -12.419 73.224 1.00 85.25 608 ILE A C 1
ATOM 4647 O O . ILE A 1 608 ? -53.138 -12.663 74.364 1.00 85.25 608 ILE A O 1
ATOM 4651 N N . ALA A 1 609 ? -52.770 -13.342 72.256 1.00 83.12 609 ALA A N 1
ATOM 4652 C CA . ALA A 1 609 ? -53.233 -14.710 72.485 1.00 83.12 609 ALA A CA 1
ATOM 4653 C C . ALA A 1 609 ? -52.361 -15.447 73.514 1.00 83.12 609 ALA A C 1
ATOM 4655 O O . ALA A 1 609 ? -52.899 -16.057 74.435 1.00 83.12 609 ALA A O 1
ATOM 4656 N N . SER A 1 610 ? -51.031 -15.327 73.412 1.00 78.56 610 SER A N 1
ATOM 4657 C CA . SER A 1 610 ? -50.112 -15.938 74.381 1.00 78.56 610 SER A CA 1
ATOM 4658 C C . SER A 1 610 ? -50.297 -15.377 75.794 1.00 78.56 610 SER A C 1
ATOM 4660 O O . SER A 1 610 ? -50.376 -16.147 76.745 1.00 78.56 610 SER A O 1
ATOM 4662 N N . VAL A 1 611 ? -50.471 -14.057 75.937 1.00 82.38 611 VAL A N 1
ATOM 4663 C CA . VAL A 1 611 ? -50.688 -13.410 77.241 1.00 82.38 611 VAL A CA 1
ATOM 4664 C C . VAL A 1 611 ? -52.025 -13.828 77.853 1.00 82.38 611 VAL A C 1
ATOM 4666 O O . VAL A 1 611 ? -52.074 -14.142 79.040 1.00 82.38 611 VAL A O 1
ATOM 4669 N N . LYS A 1 612 ? -53.103 -13.892 77.057 1.00 81.06 612 LYS A N 1
ATOM 4670 C CA . LYS A 1 612 ? -54.411 -14.374 77.534 1.00 81.06 612 LYS A CA 1
ATOM 4671 C C . LYS A 1 612 ? -54.339 -15.820 78.027 1.00 81.06 612 LYS A C 1
ATOM 4673 O O . LYS A 1 612 ? -54.942 -16.137 79.046 1.00 81.06 612 LYS A O 1
ATOM 4678 N N . LEU A 1 613 ? -53.593 -16.678 77.331 1.00 80.81 613 LEU A N 1
ATOM 4679 C CA . LEU A 1 613 ? -53.437 -18.086 77.697 1.00 80.81 613 LEU A CA 1
ATOM 4680 C C . LEU A 1 613 ? -52.624 -18.238 78.992 1.00 80.81 613 LEU A C 1
ATOM 4682 O O . LEU A 1 613 ? -53.034 -18.983 79.878 1.00 80.81 613 LEU A O 1
ATOM 4686 N N . THR A 1 614 ? -51.543 -17.467 79.154 1.00 79.56 614 THR A N 1
ATOM 4687 C CA . THR A 1 614 ? -50.775 -17.427 80.409 1.00 79.56 614 THR A CA 1
ATOM 4688 C C . THR A 1 614 ? -51.622 -16.912 81.572 1.00 79.56 614 THR A C 1
ATOM 4690 O O . THR A 1 614 ? -51.595 -17.512 82.640 1.00 79.56 614 THR A O 1
ATOM 4693 N N . TYR A 1 615 ? -52.425 -15.861 81.363 1.00 81.69 615 TYR A N 1
ATOM 4694 C CA . TYR A 1 615 ? -53.315 -15.317 82.394 1.00 81.69 615 TYR A CA 1
ATOM 4695 C C . TYR A 1 615 ? -54.384 -16.329 82.841 1.00 81.69 615 TYR A C 1
ATOM 4697 O O . TYR A 1 615 ? -54.590 -16.537 84.038 1.00 81.69 615 TYR A O 1
ATOM 4705 N N . LEU A 1 616 ? -55.031 -17.011 81.889 1.00 81.31 616 LEU A N 1
ATOM 4706 C CA . LEU A 1 616 ? -56.002 -18.066 82.195 1.00 81.31 616 LEU A CA 1
ATOM 4707 C C . LEU A 1 616 ? -55.350 -19.246 82.922 1.00 81.31 616 LEU A C 1
ATOM 4709 O O . LEU A 1 616 ? -55.925 -19.758 83.878 1.00 81.31 616 LEU A O 1
ATOM 4713 N N . LYS A 1 617 ? -54.136 -19.640 82.521 1.00 80.38 617 LYS A N 1
ATOM 4714 C CA . LYS A 1 617 ? -53.381 -20.692 83.206 1.00 80.38 617 LYS A CA 1
ATOM 4715 C C . LYS A 1 617 ? -53.050 -20.300 84.648 1.00 80.38 617 LYS A C 1
ATOM 4717 O O . LYS A 1 617 ? -53.294 -21.093 85.545 1.00 80.38 617 LYS A O 1
ATOM 4722 N N . THR A 1 618 ? -52.604 -19.064 84.890 1.00 79.06 618 THR A N 1
ATOM 4723 C CA . THR A 1 618 ? -52.338 -18.584 86.257 1.00 79.06 618 THR A CA 1
ATOM 4724 C C . THR A 1 618 ? -53.587 -18.557 87.135 1.00 79.06 618 THR A C 1
ATOM 4726 O O . THR A 1 618 ? -53.499 -18.932 88.296 1.00 79.06 618 THR A O 1
ATOM 4729 N N . GLN A 1 619 ? -54.747 -18.173 86.586 1.00 78.31 619 GLN A N 1
ATOM 4730 C CA . GLN A 1 619 ? -56.027 -18.199 87.307 1.00 78.31 619 GLN A CA 1
ATOM 4731 C C . GLN A 1 619 ? -56.452 -19.633 87.659 1.00 78.31 619 GLN A C 1
ATOM 4733 O O . GLN A 1 619 ? -56.926 -19.893 88.765 1.00 78.31 619 GLN A O 1
ATOM 4738 N N . TYR A 1 620 ? -56.256 -20.573 86.732 1.00 75.75 620 TYR A N 1
ATOM 4739 C CA . TYR A 1 620 ? -56.596 -21.977 86.950 1.00 75.75 620 TYR A CA 1
ATOM 4740 C C . TYR A 1 620 ? -55.664 -22.641 87.977 1.00 75.75 620 TYR A C 1
ATOM 4742 O O . TYR A 1 620 ? -56.143 -23.311 88.887 1.00 75.75 620 TYR A O 1
ATOM 4750 N N . ASP A 1 621 ? -54.355 -22.383 87.911 1.00 74.94 621 ASP A N 1
ATOM 4751 C CA . ASP A 1 621 ? -53.373 -22.924 88.862 1.00 74.94 621 ASP A CA 1
ATOM 4752 C C . ASP A 1 621 ? -53.601 -22.393 90.297 1.00 74.94 621 ASP A C 1
ATOM 4754 O O . ASP A 1 621 ? -53.375 -23.119 91.264 1.00 74.94 621 ASP A O 1
ATOM 4758 N N . THR A 1 622 ? -54.113 -21.164 90.470 1.00 74.75 622 THR A N 1
ATOM 4759 C CA . THR A 1 622 ? -54.536 -20.658 91.794 1.00 74.75 622 THR A CA 1
ATOM 4760 C C . THR A 1 622 ? -55.823 -21.292 92.325 1.00 74.75 622 THR A C 1
ATOM 4762 O O . THR A 1 622 ? -56.012 -21.326 93.536 1.00 74.75 622 THR A O 1
ATOM 4765 N N . LEU A 1 623 ? -56.708 -21.784 91.451 1.00 70.56 623 LEU A N 1
ATOM 4766 C CA . LEU A 1 623 ? -57.950 -22.462 91.846 1.00 70.56 623 LEU A CA 1
ATOM 4767 C C . LEU A 1 623 ? -57.735 -23.939 92.188 1.00 70.56 623 LEU A C 1
ATOM 4769 O O . LEU A 1 623 ? -58.494 -24.481 92.975 1.00 70.56 623 LEU A O 1
ATOM 4773 N N . VAL A 1 624 ? -56.731 -24.590 91.594 1.00 74.69 624 VAL A N 1
ATOM 4774 C CA . VAL A 1 624 ? -56.404 -26.002 91.870 1.00 74.69 624 VAL A CA 1
ATOM 4775 C C . VAL A 1 624 ? -55.567 -26.165 93.147 1.00 74.69 624 VAL A C 1
ATOM 4777 O O . VAL A 1 624 ? -55.595 -27.229 93.759 1.00 74.69 624 VAL A O 1
ATOM 4780 N N . ASN A 1 625 ? -54.829 -25.129 93.560 1.00 63.56 625 ASN A N 1
ATOM 4781 C CA . ASN A 1 625 ? -53.960 -25.163 94.745 1.00 63.56 625 ASN A CA 1
ATOM 4782 C C . ASN A 1 625 ? -54.607 -24.620 96.038 1.00 63.56 625 ASN A C 1
ATOM 4784 O O . ASN A 1 625 ? -53.922 -24.560 97.060 1.00 63.56 625 ASN A O 1
ATOM 4788 N N . ASN A 1 626 ? -55.887 -24.242 96.003 1.00 55.97 626 ASN A N 1
ATOM 4789 C CA . ASN A 1 626 ? -56.720 -23.952 97.178 1.00 55.97 626 ASN A CA 1
ATOM 4790 C C . ASN A 1 626 ? -57.802 -25.022 97.294 1.00 55.97 626 ASN A C 1
ATOM 4792 O O . ASN A 1 626 ? -58.134 -25.387 98.443 1.00 55.97 626 ASN A O 1
#

Foldseek 3Di:
DDPDDDDDDPPDDPDPVVVVVVVVVVVCCVVPVPPPPVQFKKKKFKAFLQARHTQDIDIDGPPPDQKDKDKFFPQSLQAWADPDPVQQVQGPEHLRRPQLLCVLQVHPDASTNQRFPVGSVLVVQPWKKWKFWCLQPDPVLVDVHQQSPPDPVRTQAIPDPPGHQDDQFKGKDWDPADPDDHPRGGTIMMIMGGRPLDLVQQQWIKMKMWIHGPDRTRIGMIIIHMGTPPPPPQQDKAAQDDDDDDDDPDDDPPDPPPPDPDPDPPPPPPPPPVPCLVLVQVLQQLLLVLCCLQPVSQLAWKKKKAFLADPFKAWEADADDWDKAFPDDDDAQADHMHRHYDAAHDKEKEPPADLVPDPCVVNHVVHNYHYQDQGIKTAAPPLKWWRKSHHIHRMDHSNDDDTMMTTIGLMAGFIFMHGNSSVLSLQRDPPDDDDPPDTDTPVPSLVSLQDDDDDPPRDPSSNVSSVVSSSVSSVSVVVVVVVLSVVCVVVCVPPRHCSSVVSSVVSQVSLVVLCVVQQFRDRPRMTMFIGRSVGTGRNRNVVSVVSVVVVVVVVVVPPPPVVVVCPDDPVVNVVCVVVVVVVVVVVCCVVCVVVVVVVVVVVVVVVVVVVVVVVVVVVVVVVVVD

InterPro domains:
  IPR008981 F-MuLV receptor-binding [G3DSA:3.90.310.10] (39-232)
  IPR008981 F-MuLV receptor-binding [SSF49830] (41-228)
  IPR018154 TLV/ENV coat polyprotein [PF00429] (72-605)
  IPR018154 TLV/ENV coat polyprotein [PTHR10424] (196-617)

Radius of gyration: 36.93 Å; Cα contacts (8 Å, |Δi|>4): 987; chains: 1; bounding box: 121×85×140 Å

Organism: Homo sapiens (NCBI:txid9606)

Sequence (626 aa):
MGPEAWVRPLKTAPKPGEAIRLILFIYLSCFFLPVMSSEPSYSFLLTSFTTGRVFANTTWRAGTSKEVSFAVDLCVLFPEPARTHEEQHNLPVIGAGSVDLAAGFGHSGSQTGCGSSKGAEKGLQNVDFYLCPGNHPDASCRDTYQFFCPDWTCVTLATYSGGSTRSSTLSISRVPHPKLCTRKNCNPLTITVHDPNAAQWYYGMSWGLRLYIPGFDVGTMFTIQKKILVSWSSPKPIGPLTDLGDPIFQKHPDKVDLTVPLPFLVPRPQLQQQHLQPSLMSILGGVHHLLNLTQPKLAQDCWLCLKAKPPYYVGLGVEATLKRGPLSCHTRPRALTIGDVSGNASCLISTGYNLSASPFQATCNQSLLTSISTSVSYQAPNNTWLACTSGLTRCINGTEPGPLLCVLVHVLPQVYVYSGPEGRQLIAPPELHPRLHQAVPLLVPLLAGLSIAGSAAIGTAALVQGETGLISLSQQVDADFSNLQSAIDILHSQVESLAEVVLQNCRCLDLLFLSQGGLCAALGESCCFYANQSGVIKGTVKKVRENLDRHQQERENNIPWYQSMFNWNPWLTTLITGLAGPLLILLLSLIFGPCILNSFLNFIKQRIASVKLTYLKTQYDTLVNN

Mean predicted aligned error: 18.54 Å

pLDDT: mean 70.27, std 18.68, range [24.2, 96.31]

Solvent-accessible surface area (backbone atoms only — not comparable to full-atom values): 34866 Å² total; per-residue (Å²): 135,83,97,83,82,84,87,77,76,89,84,70,82,74,56,74,71,55,53,53,51,50,52,51,50,50,51,49,44,72,73,61,52,76,76,76,69,75,61,60,40,25,33,39,36,35,22,33,61,88,74,50,49,75,72,45,72,44,78,47,42,58,92,76,59,71,56,47,71,44,78,47,27,61,54,66,62,46,48,61,40,53,91,42,75,70,56,56,74,58,49,96,35,78,62,55,38,64,44,35,44,13,53,79,68,74,39,87,84,53,96,37,20,40,38,48,49,87,45,32,38,48,54,49,71,78,48,37,38,37,29,7,43,38,79,40,89,54,71,77,22,45,35,68,69,47,33,9,41,76,46,80,87,35,55,56,31,22,69,45,94,93,47,41,42,58,52,90,52,44,32,51,45,78,48,88,72,58,92,77,50,53,72,78,52,41,38,44,31,39,43,33,36,41,57,72,79,49,70,64,34,58,52,38,49,41,36,10,39,32,39,61,53,93,78,80,56,54,50,32,41,36,28,40,30,44,40,73,56,58,80,72,66,68,73,53,62,34,20,74,67,90,81,81,83,88,77,90,76,67,74,79,61,85,67,83,71,86,80,65,78,78,81,66,89,64,74,77,66,85,69,50,70,77,64,56,60,57,48,58,58,47,49,51,39,44,51,46,50,40,36,38,65,59,38,52,79,53,30,46,41,20,23,47,30,37,63,35,56,77,52,55,30,30,29,38,35,35,81,62,82,65,49,75,44,68,76,70,56,75,94,64,87,50,46,45,41,31,30,29,73,44,68,55,13,16,24,41,34,30,80,82,46,61,50,92,80,37,96,55,33,75,33,31,71,84,34,67,69,39,75,59,48,64,78,30,15,42,30,48,53,88,85,39,31,30,45,14,48,66,10,40,38,51,54,43,51,31,72,62,85,64,66,36,47,29,37,28,18,37,50,37,78,51,37,25,46,32,32,40,62,58,40,54,66,62,60,55,79,83,88,63,69,88,81,70,73,79,76,44,52,54,63,64,56,54,45,62,74,60,58,86,79,94,59,84,86,64,48,71,66,40,45,53,49,38,52,55,38,48,52,54,42,22,49,54,47,50,53,50,49,55,53,49,47,56,55,36,58,66,52,44,79,76,45,89,81,47,54,51,59,50,50,29,55,48,44,35,49,53,47,49,52,34,34,75,72,32,33,20,42,70,42,91,68,25,37,31,28,38,26,29,79,93,37,67,41,65,55,24,34,56,59,50,45,58,51,50,52,49,53,50,51,51,53,67,68,64,51,56,69,65,60,66,71,63,70,52,62,75,68,55,52,52,48,51,60,63,46,46,57,60,51,50,53,52,51,48,46,66,67,46,40,61,55,53,50,51,55,50,52,53,51,50,53,52,52,52,52,52,52,53,52,52,52,53,48,54,56,48,57,58,62,75,77,106